Protein 1F80 (pdb70)

Foldseek 3Di:
DFFKFKFKDWLVVQLVQVPNNVVVCVQQAEPVLVVVLVVDDSSVNSQSRQQSVQQLQGVVVRVPNGDDDLHGSHQWHWDADPVRAIDIDGPNDDQWGKDKDWDDDPTIIMMMMGIGHD/DQFKFKFKAWLVVLLVVCVVPVCPQVQQAAVVLVVVLVVDDPVVNSQSSQQSNQQLQGVLVRVPHGDDDVHGSNQWHWDADPVGATAIDGPPDDFWGKDKDWDDDPTMTMMMMHTGGD/DFKFKFKAWLCVQLVQDVNNVVVCVQQAEPVLVVVLVPDDSVVNSQSSQQSVQFLQGVCVRVPHGDDDLDGSNQWDWDADPVRAIAIDGPSPPPWGKHKDWDDDPTITMMMMHIGD/DVVVLVVLLVLLVVQFPDDSVQQDQAAFCVPRGVDDVSLVVSVVSLCVSLVHDADPVNSVQQGGSNSSVVVSD/DVVLVVLQVLLCVQLVAPGVQADQVQFCVVRSPDDVSLVVSQVSLCVVLVHHADPVRSVVQGGSNSSVVVRVD/DVLLVVLQVLLCPLQVDDGVLQDLQHFCCPSSNADVSLVVSVVVCCVVLVDDQDPVNSVPCGGNNSVSVVSD

Structure (mmCIF, N/CA/C/O backbone):
data_1F80
#
_entry.id   1F80
#
_cell.length_a   78.458
_cell.length_b   122.032
_cell.length_c   136.767
_cell.angle_alpha   90.00
_cell.angle_beta   90.00
_cell.angle_gamma   90.00
#
_symmetry.space_group_name_H-M   'C 2 2 21'
#
loop_
_entity.id
_entity.type
_entity.pdbx_description
1 polymer 'HOLO-(ACYL CARRIER PROTEIN) SYNTHASE'
2 polymer 'ACYL CARRIER PROTEIN'
3 non-polymer 'SODIUM ION'
4 water water
#
loop_
_atom_site.group_PDB
_atom_site.id
_atom_site.type_symbol
_atom_site.label_atom_id
_atom_site.label_alt_id
_atom_site.label_comp_id
_atom_site.label_asym_id
_atom_site.label_entity_id
_atom_site.label_seq_id
_atom_site.pdbx_PDB_ins_code
_atom_site.Cartn_x
_atom_site.Cartn_y
_atom_site.Cartn_z
_atom_site.occupancy
_atom_site.B_iso_or_equiv
_atom_site.auth_seq_id
_atom_site.auth_comp_id
_atom_site.auth_asym_id
_atom_site.auth_atom_id
_atom_site.pdbx_PDB_model_num
ATOM 1 N N . ALA A 1 1 ? 19.283 43.001 0.280 1.00 55.23 2 ALA A N 1
ATOM 2 C CA . ALA A 1 1 ? 20.740 43.005 -0.117 1.00 54.92 2 ALA A CA 1
ATOM 3 C C . ALA A 1 1 ? 21.280 41.573 -0.097 1.00 54.08 2 ALA A C 1
ATOM 4 O O . ALA A 1 1 ? 20.708 40.710 0.579 1.00 54.16 2 ALA A O 1
ATOM 6 N N . TYR A 1 2 ? 22.349 41.326 -0.856 1.00 52.05 3 TYR A N 1
ATOM 7 C CA . TYR A 1 2 ? 22.979 40.012 -0.880 1.00 49.62 3 TYR A CA 1
ATOM 8 C C . TYR A 1 2 ? 23.847 39.879 0.388 1.00 46.61 3 TYR A C 1
ATOM 9 O O . TYR A 1 2 ? 24.689 40.749 0.683 1.00 45.72 3 TYR A O 1
ATOM 18 N N . GLY A 1 3 ? 23.627 38.789 1.126 1.00 42.76 4 GLY A N 1
ATOM 19 C CA . GLY A 1 3 ? 24.347 38.564 2.359 1.00 38.08 4 GLY A CA 1
ATOM 20 C C . GLY A 1 3 ? 24.064 37.222 2.988 1.00 34.49 4 GLY A C 1
ATOM 21 O O . GLY A 1 3 ? 23.442 36.357 2.378 1.00 33.43 4 GLY A O 1
ATOM 22 N N . ILE A 1 4 ? 24.536 37.038 4.212 1.00 31.26 5 ILE A N 1
ATOM 23 C CA . ILE A 1 4 ? 24.326 35.772 4.878 1.00 28.88 5 ILE A CA 1
ATOM 24 C C . ILE A 1 4 ? 23.894 36.152 6.278 1.00 27.91 5 ILE A C 1
ATOM 25 O O . ILE A 1 4 ? 24.125 37.260 6.703 1.00 26.99 5 ILE A O 1
ATOM 30 N N . GLY A 1 5 ? 23.258 35.223 6.968 1.00 26.93 6 GLY A N 1
ATOM 31 C CA . GLY A 1 5 ? 22.800 35.506 8.310 1.00 27.84 6 GLY A CA 1
ATOM 32 C C . GLY A 1 5 ? 22.852 34.257 9.172 1.00 27.52 6 GLY A C 1
ATOM 33 O O . GLY A 1 5 ? 22.571 33.118 8.707 1.00 27.57 6 GLY A O 1
ATOM 34 N N . LEU A 1 6 ? 23.221 34.458 10.429 1.00 27.74 7 LEU A N 1
ATOM 35 C CA . LEU A 1 6 ? 23.315 33.356 11.369 1.00 28.36 7 LEU A CA 1
ATOM 36 C C . LEU A 1 6 ? 22.681 33.737 12.671 1.00 29.26 7 LEU A C 1
ATOM 37 O O . LEU A 1 6 ? 22.939 34.806 13.169 1.00 29.92 7 LEU A O 1
ATOM 42 N N . ASP A 1 7 ? 21.831 32.893 13.233 1.00 30.59 8 ASP A N 1
ATOM 43 C CA . ASP A 1 7 ? 21.261 33.272 14.517 1.00 32.26 8 ASP A CA 1
ATOM 44 C C . ASP A 1 7 ? 20.999 32.081 15.390 1.00 32.69 8 ASP A C 1
ATOM 45 O O . ASP A 1 7 ? 20.387 31.148 14.939 1.00 33.97 8 ASP A O 1
ATOM 50 N N . ILE A 1 8 ? 21.482 32.112 16.630 1.00 33.61 9 ILE A N 1
ATOM 51 C CA . ILE A 1 8 ? 21.275 31.037 17.594 1.00 34.70 9 ILE A CA 1
ATOM 52 C C . ILE A 1 8 ? 20.429 31.679 18.692 1.00 36.65 9 ILE A C 1
ATOM 53 O O . ILE A 1 8 ? 20.727 32.778 19.161 1.00 36.88 9 ILE A O 1
ATOM 58 N N . THR A 1 9 ? 19.327 31.014 19.038 1.00 38.41 10 THR A N 1
ATOM 59 C CA . THR A 1 9 ? 18.373 31.502 20.034 1.00 39.68 10 THR A CA 1
ATOM 60 C C . THR A 1 9 ? 18.119 30.409 21.077 1.00 39.51 10 THR A C 1
ATOM 61 O O . THR A 1 9 ? 17.752 29.280 20.724 1.00 38.46 10 THR A O 1
ATOM 65 N N . GLU A 1 10 ? 18.316 30.766 22.342 1.00 39.54 11 GLU A N 1
ATOM 66 C CA . GLU A 1 10 ? 18.113 29.880 23.492 1.00 38.97 11 GLU A CA 1
ATOM 67 C C . GLU A 1 10 ? 16.627 29.563 23.681 1.00 37.37 11 GLU A C 1
ATOM 68 O O . GLU A 1 10 ? 15.817 30.476 23.774 1.00 36.23 11 GLU A O 1
ATOM 74 N N . LEU A 1 11 ? 16.288 28.275 23.688 1.00 35.33 12 LEU A N 1
ATOM 75 C CA . LEU A 1 11 ? 14.917 27.792 23.904 1.00 35.81 12 LEU A CA 1
ATOM 76 C C . LEU A 1 11 ? 14.237 28.328 25.183 1.00 35.98 12 LEU A C 1
ATOM 77 O O . LEU A 1 11 ? 13.032 28.640 25.188 1.00 35.80 12 LEU A O 1
ATOM 82 N N . LYS A 1 12 ? 14.999 28.387 26.279 1.00 36.32 13 LYS A N 1
ATOM 83 C CA . LYS A 1 12 ? 14.471 28.839 27.580 1.00 37.49 13 LYS A CA 1
ATOM 84 C C . LYS A 1 12 ? 13.906 30.232 27.502 1.00 38.15 13 LYS A C 1
ATOM 85 O O . LYS A 1 12 ? 12.888 30.515 28.098 1.00 38.36 13 LYS A O 1
ATOM 87 N N . ARG A 1 13 ? 14.561 31.110 26.757 1.00 39.10 14 ARG A N 1
ATOM 88 C CA . ARG A 1 13 ? 14.050 32.459 26.645 1.00 41.10 14 ARG A CA 1
ATOM 89 C C . ARG A 1 13 ? 12.691 32.504 25.977 1.00 42.09 14 ARG A C 1
ATOM 90 O O . ARG A 1 13 ? 11.879 33.382 26.280 1.00 41.25 14 ARG A O 1
ATOM 98 N N . ILE A 1 14 ? 12.424 31.570 25.063 1.00 43.43 15 ILE A N 1
ATOM 99 C CA . ILE A 1 14 ? 11.107 31.584 24.412 1.00 44.79 15 ILE A CA 1
ATOM 100 C C . ILE A 1 14 ? 10.141 30.879 25.331 1.00 45.46 15 ILE A C 1
ATOM 101 O O . ILE A 1 14 ? 9.000 31.231 25.381 1.00 45.14 15 ILE A O 1
ATOM 106 N N . ALA A 1 15 ? 10.600 29.844 26.024 1.00 47.66 16 ALA A N 1
ATOM 107 C CA . ALA A 1 15 ? 9.697 29.088 26.878 1.00 50.75 16 ALA A CA 1
ATOM 108 C C . ALA A 1 15 ? 9.244 29.928 28.037 1.00 52.90 16 ALA A C 1
ATOM 109 O O . ALA A 1 15 ? 8.105 29.832 28.470 1.00 53.88 16 ALA A O 1
ATOM 111 N N . SER A 1 16 ? 10.136 30.769 28.533 1.00 55.14 17 SER A N 1
ATOM 112 C CA . SER A 1 16 ? 9.816 31.636 29.653 1.00 57.15 17 SER A CA 1
ATOM 113 C C . SER A 1 16 ? 8.779 32.700 29.334 1.00 58.74 17 SER A C 1
ATOM 114 O O . SER A 1 16 ? 8.835 33.798 29.892 1.00 59.70 17 SER A O 1
ATOM 117 N N . MET A 1 17 ? 7.839 32.402 28.446 1.00 59.71 18 MET A N 1
ATOM 118 C CA . MET A 1 17 ? 6.808 33.377 28.105 1.00 60.92 18 MET A CA 1
ATOM 119 C C . MET A 1 17 ? 5.518 33.133 28.895 1.00 60.75 18 MET A C 1
ATOM 120 O O . MET A 1 17 ? 4.879 34.046 29.403 1.00 60.53 18 MET A O 1
ATOM 125 N N . ALA A 1 18 ? 5.118 31.849 28.949 1.00 61.24 19 ALA A N 1
ATOM 126 C CA . ALA A 1 18 ? 3.940 31.489 29.732 1.00 61.92 19 ALA A CA 1
ATOM 127 C C . ALA A 1 18 ? 2.689 32.245 29.277 1.00 61.67 19 ALA A C 1
ATOM 128 O O . ALA A 1 18 ? 1.841 31.731 28.559 1.00 62.25 19 ALA A O 1
ATOM 130 N N . GLY A 1 19 ? 2.569 33.496 29.760 1.00 60.96 20 GLY A N 1
ATOM 131 C CA . GLY A 1 19 ? 1.384 34.279 29.429 1.00 60.35 20 GLY A CA 1
ATOM 132 C C . GLY A 1 19 ? 1.689 35.376 28.407 1.00 59.39 20 GLY A C 1
ATOM 133 O O . GLY A 1 19 ? 0.886 36.259 28.139 1.00 59.51 20 GLY A O 1
ATOM 134 N N . ARG A 1 20 ? 2.915 35.320 27.855 1.00 58.36 21 ARG A N 1
ATOM 135 C CA . ARG A 1 20 ? 3.296 36.313 26.858 1.00 57.13 21 ARG A CA 1
ATOM 136 C C . ARG A 1 20 ? 3.555 35.671 25.494 1.00 56.46 21 ARG A C 1
ATOM 137 O O . ARG A 1 20 ? 3.607 36.324 24.460 1.00 55.81 21 ARG A O 1
ATOM 139 N N . GLN A 1 21 ? 3.762 34.341 25.523 1.00 55.58 22 GLN A N 1
ATOM 140 C CA . GLN A 1 21 ? 4.016 33.625 24.278 1.00 54.23 22 GLN A CA 1
ATOM 141 C C . GLN A 1 21 ? 2.853 33.774 23.298 1.00 53.34 22 GLN A C 1
ATOM 142 O O . GLN A 1 21 ? 3.024 33.766 22.086 1.00 52.19 22 GLN A O 1
ATOM 148 N N . LYS A 1 22 ? 1.573 33.933 23.609 1.00 52.66 23 LYS A N 1
ATOM 149 C CA . LYS A 1 22 ? 0.564 34.086 22.579 1.00 51.72 23 LYS A CA 1
ATOM 150 C C . LYS A 1 22 ? 0.797 35.382 21.831 1.00 50.99 23 LYS A C 1
ATOM 151 O O . LYS A 1 22 ? 0.787 35.395 20.595 1.00 50.36 23 LYS A O 1
ATOM 157 N N . ARG A 1 23 ? 0.988 36.469 22.574 1.00 49.22 24 ARG A N 1
ATOM 158 C CA . ARG A 1 23 ? 1.196 37.741 21.923 1.00 48.70 24 ARG A CA 1
ATOM 159 C C . ARG A 1 23 ? 2.464 37.725 21.112 1.00 46.62 24 ARG A C 1
ATOM 160 O O . ARG A 1 23 ? 2.518 38.297 20.027 1.00 46.24 24 ARG A O 1
ATOM 168 N N . PHE A 1 24 ? 3.482 37.066 21.647 1.00 43.78 25 PHE A N 1
ATOM 169 C CA . PHE A 1 24 ? 4.749 36.969 20.975 1.00 41.49 25 PHE A CA 1
ATOM 170 C C . PHE A 1 24 ? 4.594 36.130 19.692 1.00 40.88 25 PHE A C 1
ATOM 171 O O . PHE A 1 24 ? 5.202 36.442 18.645 1.00 40.03 25 PHE A O 1
ATOM 179 N N . ALA A 1 25 ? 3.806 35.059 19.776 1.00 38.96 26 ALA A N 1
ATOM 180 C CA . ALA A 1 25 ? 3.613 34.213 18.607 1.00 38.34 26 ALA A CA 1
ATOM 181 C C . ALA A 1 25 ? 2.941 35.023 17.483 1.00 37.99 26 ALA A C 1
ATOM 182 O O . ALA A 1 25 ? 3.352 34.952 16.321 1.00 37.54 26 ALA A O 1
ATOM 184 N N . GLU A 1 26 ? 1.918 35.784 17.846 1.00 37.18 27 GLU A N 1
ATOM 185 C CA . GLU A 1 26 ? 1.188 36.583 16.896 1.00 38.17 27 GLU A CA 1
ATOM 186 C C . GLU A 1 26 ? 2.050 37.662 16.273 1.00 37.18 27 GLU A C 1
ATOM 187 O O . GLU A 1 26 ? 1.827 38.044 15.152 1.00 37.37 27 GLU A O 1
ATOM 193 N N . ARG A 1 27 ? 3.030 38.167 16.991 1.00 36.69 28 ARG A N 1
ATOM 194 C CA . ARG A 1 27 ? 3.873 39.218 16.432 1.00 36.49 28 ARG A CA 1
ATOM 195 C C . ARG A 1 27 ? 4.874 38.636 15.427 1.00 35.58 28 ARG A C 1
ATOM 196 O O . ARG A 1 27 ? 5.181 39.244 14.436 1.00 33.95 28 ARG A O 1
ATOM 204 N N . ILE A 1 28 ? 5.310 37.422 15.721 1.00 35.13 29 ILE A N 1
ATOM 205 C CA . ILE A 1 28 ? 6.340 36.676 15.006 1.00 35.19 29 ILE A CA 1
ATOM 206 C C . ILE A 1 28 ? 5.932 35.863 13.806 1.00 34.76 29 ILE A C 1
ATOM 207 O O . ILE A 1 28 ? 6.646 35.856 12.831 1.00 34.68 29 ILE A O 1
ATOM 212 N N . LEU A 1 29 ? 4.777 35.205 13.878 1.00 34.45 30 LEU A N 1
ATOM 213 C CA . LEU A 1 29 ? 4.302 34.327 12.822 1.00 33.35 30 LEU A CA 1
ATOM 214 C C . LEU A 1 29 ? 3.311 34.891 11.871 1.00 33.41 30 LEU A C 1
ATOM 215 O O . LEU A 1 29 ? 2.563 35.799 12.218 1.00 34.18 30 LEU A O 1
ATOM 220 N N . THR A 1 30 ? 3.312 34.338 10.662 1.00 32.60 31 THR A N 1
ATOM 221 C CA . THR A 1 30 ? 2.342 34.723 9.649 1.00 32.48 31 THR A CA 1
ATOM 222 C C . THR A 1 30 ? 1.068 33.892 9.978 1.00 33.48 31 THR A C 1
ATOM 223 O O . THR A 1 30 ? 1.079 33.056 10.907 1.00 32.84 31 THR A O 1
ATOM 227 N N . ARG A 1 31 ? 0.003 34.087 9.194 1.00 33.92 32 ARG A N 1
ATOM 228 C CA . ARG A 1 31 ? -1.256 33.372 9.414 1.00 33.25 32 ARG A CA 1
ATOM 229 C C . ARG A 1 31 ? -1.059 31.851 9.370 1.00 32.82 32 ARG A C 1
ATOM 230 O O . ARG A 1 31 ? -1.467 31.142 10.299 1.00 31.57 32 ARG A O 1
ATOM 232 N N . SER A 1 32 ? -0.455 31.336 8.303 1.00 32.05 33 SER A N 1
ATOM 233 C CA . SER A 1 32 ? -0.289 29.883 8.244 1.00 31.66 33 SER A CA 1
ATOM 234 C C . SER A 1 32 ? 0.684 29.321 9.279 1.00 32.12 33 SER A C 1
ATOM 235 O O . SER A 1 32 ? 0.539 28.164 9.667 1.00 32.01 33 SER A O 1
ATOM 238 N N . GLU A 1 33 ? 1.660 30.120 9.725 1.00 31.17 34 GLU A N 1
ATOM 239 C CA . GLU A 1 33 ? 2.614 29.628 10.722 1.00 32.54 34 GLU A CA 1
ATOM 240 C C . GLU A 1 33 ? 1.927 29.514 12.081 1.00 32.98 34 GLU A C 1
ATOM 241 O O . GLU A 1 33 ? 2.167 28.580 12.821 1.00 33.34 34 GLU A O 1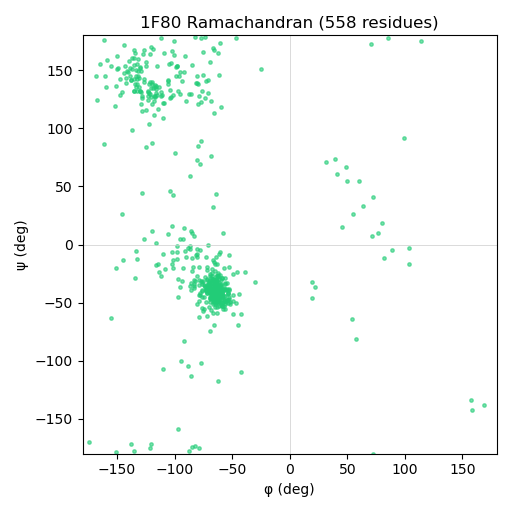
ATOM 247 N N . LEU A 1 34 ? 1.062 30.467 12.366 1.00 32.91 35 LEU A N 1
ATOM 248 C CA . LEU A 1 34 ? 0.315 30.495 13.596 1.00 34.31 35 LEU A CA 1
ATOM 249 C C . LEU A 1 34 ? -0.641 29.281 13.733 1.00 34.61 35 LEU A C 1
ATOM 250 O O . LEU A 1 34 ? -0.811 28.740 14.834 1.00 33.98 35 LEU A O 1
ATOM 255 N N . ASP A 1 35 ? -1.273 28.890 12.621 1.00 34.15 36 ASP A N 1
ATOM 256 C CA . ASP A 1 35 ? -2.181 27.735 12.578 1.00 33.86 36 ASP A CA 1
ATOM 257 C C . ASP A 1 35 ? -1.401 26.479 12.949 1.00 34.28 36 ASP A C 1
ATOM 258 O O . ASP A 1 35 ? -1.916 25.605 13.623 1.00 34.51 36 ASP A O 1
ATOM 263 N N . GLN A 1 36 ? -0.164 26.373 12.494 1.00 34.98 37 GLN A N 1
ATOM 264 C CA . GLN A 1 36 ? 0.629 25.180 12.806 1.00 35.95 37 GLN A CA 1
ATOM 265 C C . GLN A 1 36 ? 0.982 25.155 14.265 1.00 34.98 37 GLN A C 1
ATOM 266 O O . GLN A 1 36 ? 0.986 24.095 14.893 1.00 35.07 37 GLN A O 1
ATOM 272 N N . TYR A 1 37 ? 1.261 26.341 14.786 1.00 34.65 38 TYR A N 1
ATOM 273 C CA . TYR A 1 37 ? 1.664 26.513 16.170 1.00 34.82 38 TYR A CA 1
ATOM 274 C C . TYR A 1 37 ? 0.555 26.140 17.122 1.00 36.19 38 TYR A C 1
ATOM 275 O O . TYR A 1 37 ? 0.790 25.413 18.092 1.00 35.87 38 TYR A O 1
ATOM 284 N N . TYR A 1 38 ? -0.667 26.582 16.835 1.00 38.37 39 TYR A N 1
ATOM 285 C CA . TYR A 1 38 ? -1.791 26.258 17.719 1.00 39.60 39 TYR A CA 1
ATOM 286 C C . TYR A 1 38 ? -2.095 24.778 17.763 1.00 40.67 39 TYR A C 1
ATOM 287 O O . TYR A 1 38 ? -2.648 24.284 18.754 1.00 42.66 39 TYR A O 1
ATOM 296 N N . GLU A 1 39 ? -1.692 24.064 16.723 1.00 41.15 40 GLU A N 1
ATOM 297 C CA . GLU A 1 39 ? -1.878 22.613 16.638 1.00 41.59 40 GLU A CA 1
ATOM 298 C C . GLU A 1 39 ? -0.816 21.836 17.433 1.00 42.62 40 GLU A C 1
ATOM 299 O O . GLU A 1 39 ? -0.940 20.610 17.617 1.00 43.05 40 GLU A O 1
ATOM 301 N N . LEU A 1 40 ? 0.234 22.517 17.897 1.00 42.21 41 LEU A N 1
ATOM 302 C CA . LEU A 1 40 ? 1.297 21.819 18.607 1.00 41.68 41 LEU A CA 1
ATOM 303 C C . LEU A 1 40 ? 1.126 21.722 20.122 1.00 41.88 41 LEU A C 1
ATOM 304 O O . LEU A 1 40 ? 0.365 22.471 20.716 1.00 41.06 41 LEU A O 1
ATOM 309 N N . SER A 1 41 ? 1.868 20.785 20.724 1.00 42.52 42 SER A N 1
ATOM 310 C CA . SER A 1 41 ? 1.884 20.588 22.177 1.00 42.57 42 SER A CA 1
ATOM 311 C C . SER A 1 41 ? 2.713 21.719 22.758 1.00 43.30 42 SER A C 1
ATOM 312 O O . SER A 1 41 ? 3.447 22.367 22.027 1.00 42.70 42 SER A O 1
ATOM 315 N N . GLU A 1 42 ? 2.651 21.940 24.067 1.00 44.19 43 GLU A N 1
ATOM 316 C CA . GLU A 1 42 ? 3.417 23.047 24.619 1.00 45.55 43 GLU A CA 1
ATOM 317 C C . GLU A 1 42 ? 4.933 23.029 24.421 1.00 44.38 43 GLU A C 1
ATOM 318 O O . GLU A 1 42 ? 5.509 24.092 24.170 1.00 44.67 43 GLU A O 1
ATOM 324 N N . ALA A 1 43 ? 5.586 21.872 24.533 1.00 42.89 44 ALA A N 1
ATOM 325 C CA . ALA A 1 43 ? 7.040 21.827 24.329 1.00 42.37 44 ALA A CA 1
ATOM 326 C C . ALA A 1 43 ? 7.291 22.091 22.836 1.00 41.22 44 ALA A C 1
ATOM 327 O O . ALA A 1 43 ? 8.219 22.794 22.467 1.00 41.36 44 ALA A O 1
ATOM 329 N N . ARG A 1 44 ? 6.440 21.523 21.989 1.00 39.51 45 ARG A N 1
ATOM 330 C CA . ARG A 1 44 ? 6.569 21.729 20.577 1.00 38.20 45 ARG A CA 1
ATOM 331 C C . ARG A 1 44 ? 6.307 23.183 20.182 1.00 36.39 45 ARG A C 1
ATOM 332 O O . ARG A 1 44 ? 6.907 23.651 19.231 1.00 36.24 45 ARG A O 1
ATOM 340 N N . LYS A 1 45 ? 5.458 23.903 20.906 1.00 33.99 46 LYS A N 1
ATOM 341 C CA . LYS A 1 45 ? 5.250 25.315 20.591 1.00 33.48 46 LYS A CA 1
ATOM 342 C C . LYS A 1 45 ? 6.539 26.148 20.789 1.00 33.25 46 LYS A C 1
ATOM 343 O O . LYS A 1 45 ? 6.856 27.009 19.974 1.00 31.63 46 LYS A O 1
ATOM 349 N N . ASN A 1 46 ? 7.267 25.901 21.880 1.00 32.65 47 ASN A N 1
ATOM 350 C CA . ASN A 1 46 ? 8.474 26.659 22.106 1.00 33.39 47 ASN A CA 1
ATOM 351 C C . ASN A 1 46 ? 9.544 26.400 21.073 1.00 32.13 47 ASN A C 1
ATOM 352 O O . ASN A 1 46 ? 10.268 27.320 20.702 1.00 29.47 47 ASN A O 1
ATOM 357 N N . GLU A 1 47 ? 9.650 25.149 20.635 1.00 31.82 48 GLU A N 1
ATOM 358 C CA . GLU A 1 47 ? 10.650 24.797 19.651 1.00 32.88 48 GLU A CA 1
ATOM 359 C C . GLU A 1 47 ? 10.351 25.460 18.311 1.00 31.11 48 GLU A C 1
ATOM 360 O O . GLU A 1 47 ? 11.249 26.013 17.666 1.00 32.20 48 GLU A O 1
ATOM 366 N N . PHE A 1 48 ? 9.091 25.346 17.912 1.00 28.54 49 PHE A N 1
ATOM 367 C CA . PHE A 1 48 ? 8.585 25.885 16.679 1.00 27.25 49 PHE A CA 1
ATOM 368 C C . PHE A 1 48 ? 8.817 27.394 16.702 1.00 26.51 49 PHE A C 1
ATOM 369 O O . PHE A 1 48 ? 9.301 27.957 15.737 1.00 25.69 49 PHE A O 1
ATOM 377 N N . LEU A 1 49 ? 8.510 28.023 17.830 1.00 25.50 50 LEU A N 1
ATOM 378 C CA . LEU A 1 49 ? 8.665 29.454 17.945 1.00 26.51 50 LEU A CA 1
ATOM 379 C C . LEU A 1 49 ? 10.126 29.901 17.914 1.00 26.85 50 LEU A C 1
ATOM 380 O O . LEU A 1 49 ? 10.476 30.893 17.286 1.00 27.40 50 LEU A O 1
ATOM 385 N N . ALA A 1 50 ? 10.991 29.166 18.571 1.00 26.28 51 ALA A N 1
ATOM 386 C CA . ALA A 1 50 ? 12.374 29.572 18.589 1.00 26.31 51 ALA A CA 1
ATOM 387 C C . ALA A 1 50 ? 12.999 29.357 17.185 1.00 26.64 51 ALA A C 1
ATOM 388 O O . ALA A 1 50 ? 13.859 30.102 16.787 1.00 27.50 51 ALA A O 1
ATOM 390 N N . GLY A 1 51 ? 12.565 28.324 16.466 1.00 25.95 52 GLY A N 1
ATOM 391 C CA . GLY A 1 51 ? 13.121 28.051 15.148 1.00 27.32 52 GLY A CA 1
ATOM 392 C C . GLY A 1 51 ? 12.714 29.131 14.151 1.00 26.55 52 GLY A C 1
ATOM 393 O O . GLY A 1 51 ? 13.506 29.566 13.317 1.00 27.09 52 GLY A O 1
ATOM 394 N N . ARG A 1 52 ? 11.468 29.570 14.255 1.00 26.66 53 ARG A N 1
ATOM 395 C CA . ARG A 1 52 ? 10.970 30.608 13.373 1.00 27.30 53 ARG A CA 1
ATOM 396 C C . ARG A 1 52 ? 11.645 31.971 13.709 1.00 27.12 53 ARG A C 1
ATOM 397 O O . ARG A 1 52 ? 11.987 32.709 12.790 1.00 27.32 53 ARG A O 1
ATOM 405 N N . PHE A 1 53 ? 11.820 32.292 14.999 1.00 25.18 54 PHE A N 1
ATOM 406 C CA . PHE A 1 53 ? 12.445 33.545 15.384 1.00 25.64 54 PHE A CA 1
ATOM 407 C C . PHE A 1 53 ? 13.903 33.515 14.870 1.00 25.99 54 PHE A C 1
ATOM 408 O O . PHE A 1 53 ? 14.389 34.501 14.317 1.00 25.92 54 PHE A O 1
ATOM 416 N N . ALA A 1 54 ? 14.588 32.381 15.042 1.00 25.74 55 ALA A N 1
ATOM 417 C CA . ALA A 1 54 ? 15.959 32.258 14.553 1.00 25.48 55 ALA A CA 1
ATOM 418 C C . ALA A 1 54 ? 15.991 32.395 13.009 1.00 25.27 55 ALA A C 1
ATOM 419 O O . ALA A 1 54 ? 16.742 33.204 12.473 1.00 26.90 55 ALA A O 1
ATOM 421 N N . ALA A 1 55 ? 15.199 31.605 12.307 1.00 24.17 56 ALA A N 1
ATOM 422 C CA . ALA A 1 55 ? 15.149 31.711 10.845 1.00 24.26 56 ALA A CA 1
ATOM 423 C C . ALA A 1 55 ? 14.858 33.134 10.381 1.00 25.21 56 ALA A C 1
ATOM 424 O O . ALA A 1 55 ? 15.501 33.608 9.448 1.00 25.89 56 ALA A O 1
ATOM 426 N N . LYS A 1 56 ? 13.933 33.834 11.041 1.00 25.60 57 LYS A N 1
ATOM 427 C CA . LYS A 1 56 ? 13.594 35.196 10.634 1.00 26.33 57 LYS A CA 1
ATOM 428 C C . LYS A 1 56 ? 14.635 36.228 11.017 1.00 27.54 57 LYS A C 1
ATOM 429 O O . LYS A 1 56 ? 14.739 37.244 10.339 1.00 28.14 57 LYS A O 1
ATOM 435 N N . GLU A 1 57 ? 15.350 36.015 12.135 1.00 27.87 58 GLU A N 1
ATOM 436 C CA . GLU A 1 57 ? 16.389 36.950 12.565 1.00 27.65 58 GLU A CA 1
ATOM 437 C C . GLU A 1 57 ? 17.555 36.798 11.596 1.00 27.37 58 GLU A C 1
ATOM 438 O O . GLU A 1 57 ? 18.165 37.772 11.180 1.00 27.17 58 GLU A O 1
ATOM 444 N N . ALA A 1 58 ? 17.849 35.556 11.244 1.00 26.67 59 ALA A N 1
ATOM 445 C CA . ALA A 1 58 ? 18.907 35.261 10.304 1.00 25.59 59 ALA A CA 1
ATOM 446 C C . ALA A 1 58 ? 18.581 35.883 8.937 1.00 25.17 59 ALA A C 1
ATOM 447 O O . ALA A 1 58 ? 19.433 36.510 8.294 1.00 22.56 59 ALA A O 1
ATOM 449 N N . PHE A 1 59 ? 17.340 35.707 8.509 1.00 25.33 60 PHE A N 1
ATOM 450 C CA . PHE A 1 59 ? 16.949 36.221 7.226 1.00 25.61 60 PHE A CA 1
ATOM 451 C C . PHE A 1 59 ? 17.112 37.739 7.214 1.00 27.00 60 PHE A C 1
ATOM 452 O O . PHE A 1 59 ? 17.708 38.310 6.253 1.00 27.41 60 PHE A O 1
ATOM 460 N N . SER A 1 60 ? 16.617 38.401 8.258 1.00 27.03 61 SER A N 1
ATOM 461 C CA . SER A 1 60 ? 16.716 39.844 8.274 1.00 29.35 61 SER A CA 1
ATOM 462 C C . SER A 1 60 ? 18.191 40.268 8.255 1.00 30.52 61 SER A C 1
ATOM 463 O O . SER A 1 60 ? 18.505 41.323 7.754 1.00 30.21 61 SER A O 1
ATOM 466 N N . LYS A 1 61 ? 19.077 39.445 8.814 1.00 31.72 62 LYS A N 1
ATOM 467 C CA . LYS A 1 61 ? 20.507 39.764 8.833 1.00 33.53 62 LYS A CA 1
ATOM 468 C C . LYS A 1 61 ? 21.083 39.741 7.397 1.00 33.52 62 LYS A C 1
ATOM 469 O O . LYS A 1 61 ? 21.807 40.651 6.995 1.00 34.15 62 LYS A O 1
ATOM 475 N N . ALA A 1 62 ? 20.746 38.694 6.656 1.00 32.34 63 ALA A N 1
ATOM 476 C CA . ALA A 1 62 ? 21.190 38.528 5.313 1.00 32.58 63 ALA A CA 1
ATOM 477 C C . ALA A 1 62 ? 20.549 39.623 4.478 1.00 33.50 63 ALA A C 1
ATOM 478 O O . ALA A 1 62 ? 21.199 40.150 3.612 1.00 34.43 63 ALA A O 1
ATOM 480 N N . PHE A 1 63 ? 19.282 39.955 4.743 1.00 34.57 64 PHE A N 1
ATOM 481 C CA . PHE A 1 63 ? 18.576 40.991 3.993 1.00 35.12 64 PHE A CA 1
ATOM 482 C C . PHE A 1 63 ? 19.265 42.334 4.258 1.00 36.33 64 PHE A C 1
ATOM 483 O O . PHE A 1 63 ? 19.047 43.311 3.543 1.00 36.47 64 PHE A O 1
ATOM 491 N N . GLY A 1 64 ? 20.073 42.367 5.309 1.00 37.98 65 GLY A N 1
ATOM 492 C CA . GLY A 1 64 ? 20.840 43.551 5.671 1.00 40.89 65 GLY A CA 1
ATOM 493 C C . GLY A 1 64 ? 20.138 44.768 6.240 1.00 42.53 65 GLY A C 1
ATOM 494 O O . GLY A 1 64 ? 20.769 45.807 6.442 1.00 42.09 65 GLY A O 1
ATOM 495 N N . THR A 1 65 ? 18.846 44.649 6.528 1.00 43.92 66 THR A N 1
ATOM 496 C CA . THR A 1 65 ? 18.077 45.787 7.056 1.00 44.70 66 THR A CA 1
ATOM 497 C C . THR A 1 6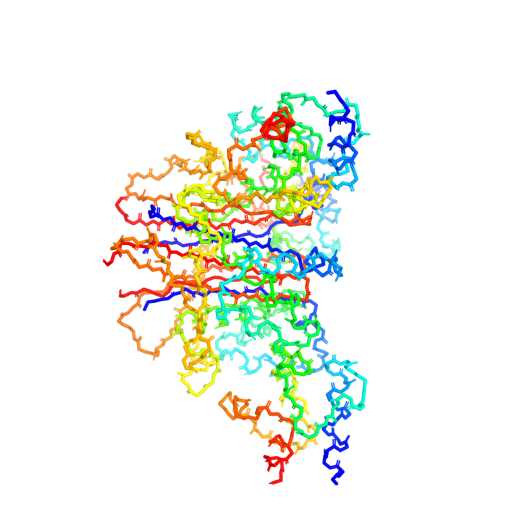5 ? 17.572 45.577 8.497 1.00 45.66 66 THR A C 1
ATOM 498 O O . THR A 1 65 ? 17.180 46.542 9.165 1.00 45.14 66 THR A O 1
ATOM 502 N N . GLY A 1 66 ? 17.562 44.325 8.965 1.00 45.83 67 GLY A N 1
ATOM 503 C CA . GLY A 1 66 ? 17.042 44.070 10.301 1.00 45.23 67 GLY A CA 1
ATOM 504 C C . GLY A 1 66 ? 15.519 44.233 10.260 1.00 45.27 67 GLY A C 1
ATOM 505 O O . GLY A 1 66 ? 14.957 44.550 9.218 1.00 45.17 67 GLY A O 1
ATOM 506 N N . ILE A 1 67 ? 14.841 44.046 11.387 1.00 44.80 68 ILE A N 1
ATOM 507 C CA . ILE A 1 67 ? 13.401 44.154 11.403 1.00 44.06 68 ILE A CA 1
ATOM 508 C C . ILE A 1 67 ? 12.956 45.586 11.643 1.00 44.57 68 ILE A C 1
ATOM 509 O O . ILE A 1 67 ? 13.398 46.239 12.585 1.00 45.13 68 ILE A O 1
ATOM 514 N N . GLY A 1 68 ? 12.057 46.071 10.801 1.00 44.19 69 GLY A N 1
ATOM 515 C CA . GLY A 1 68 ? 11.613 47.440 10.942 1.00 44.36 69 GLY A CA 1
ATOM 516 C C . GLY A 1 68 ? 10.803 47.870 9.739 1.00 45.50 69 GLY A C 1
ATOM 517 O O . GLY A 1 68 ? 9.972 47.126 9.212 1.00 44.97 69 GLY A O 1
ATOM 518 N N . ARG A 1 69 ? 11.052 49.094 9.299 1.00 46.58 70 ARG A N 1
ATOM 519 C CA . ARG A 1 69 ? 10.353 49.671 8.164 1.00 47.31 70 ARG A CA 1
ATOM 520 C C . ARG A 1 69 ? 10.467 48.851 6.847 1.00 46.17 70 ARG A C 1
ATOM 521 O O . ARG A 1 69 ? 9.466 48.577 6.163 1.00 45.74 70 ARG A O 1
ATOM 529 N N . GLN A 1 70 ? 11.682 48.448 6.496 1.00 44.50 71 GLN A N 1
ATOM 530 C CA . GLN A 1 70 ? 11.887 47.701 5.253 1.00 42.98 71 GLN A CA 1
ATOM 531 C C . GLN A 1 70 ? 11.508 46.232 5.397 1.00 41.55 71 GLN A C 1
ATOM 532 O O . GLN A 1 70 ? 11.235 45.558 4.418 1.00 41.98 71 GLN A O 1
ATOM 538 N N . LEU A 1 71 ? 11.440 45.737 6.627 1.00 39.44 72 LEU A N 1
ATOM 539 C CA . LEU A 1 71 ? 11.118 44.325 6.815 1.00 37.78 72 LEU A CA 1
ATOM 540 C C . LEU A 1 71 ? 10.416 43.995 8.135 1.00 36.91 72 LEU A C 1
ATOM 541 O O . LEU A 1 71 ? 10.950 44.220 9.206 1.00 36.84 72 LEU A O 1
ATOM 546 N N . SER A 1 72 ? 9.211 43.458 8.046 1.00 36.77 73 SER A N 1
ATOM 547 C CA . SER A 1 72 ? 8.472 43.082 9.245 1.00 35.88 73 SER A CA 1
ATOM 548 C C . SER A 1 72 ? 8.518 41.577 9.369 1.00 34.21 73 SER A C 1
ATOM 549 O O . SER A 1 72 ? 8.730 40.913 8.370 1.00 33.53 73 SER A O 1
ATOM 552 N N . PHE A 1 73 ? 8.367 41.054 10.595 1.00 33.10 74 PHE A N 1
ATOM 553 C CA . PHE A 1 73 ? 8.323 39.605 10.843 1.00 31.47 74 PHE A CA 1
ATOM 554 C C . PHE A 1 73 ? 7.222 38.971 9.954 1.00 31.58 74 PHE A C 1
ATOM 555 O O . PHE A 1 73 ? 7.310 37.821 9.525 1.00 31.43 74 PHE A O 1
ATOM 563 N N . GLN A 1 74 ? 6.157 39.729 9.727 1.00 31.95 75 GLN A N 1
ATOM 564 C CA . GLN A 1 74 ? 5.017 39.273 8.949 1.00 32.03 75 GLN A CA 1
ATOM 565 C C . GLN A 1 74 ? 5.273 39.176 7.454 1.00 32.02 75 GLN A C 1
ATOM 566 O O . GLN A 1 74 ? 4.425 38.650 6.741 1.00 32.09 75 GLN A O 1
ATOM 572 N N . ASP A 1 75 ? 6.408 39.707 6.972 1.00 31.53 76 ASP A N 1
ATOM 573 C CA . ASP A 1 75 ? 6.740 39.660 5.549 1.00 31.70 76 ASP A CA 1
ATOM 574 C C . ASP A 1 75 ? 7.537 38.408 5.233 1.00 32.32 76 ASP A C 1
ATOM 575 O O . ASP A 1 75 ? 7.825 38.119 4.054 1.00 31.48 76 ASP A O 1
ATOM 580 N N . ILE A 1 76 ? 7.898 37.652 6.268 1.00 32.05 77 ILE A N 1
ATOM 581 C CA . ILE A 1 76 ? 8.729 36.444 6.047 1.00 31.83 77 ILE A CA 1
ATOM 582 C C . ILE A 1 76 ? 8.012 35.185 6.462 1.00 31.50 77 ILE A C 1
ATOM 583 O O . ILE A 1 76 ? 7.541 35.095 7.590 1.00 32.77 77 ILE A O 1
ATOM 588 N N . GLU A 1 77 ? 7.936 34.209 5.585 1.00 29.84 78 GLU A N 1
ATOM 589 C CA . GLU A 1 77 ? 7.307 32.965 5.976 1.00 28.73 78 GLU A CA 1
ATOM 590 C C . GLU A 1 77 ? 8.175 31.749 5.663 1.00 27.98 78 GLU A C 1
ATOM 591 O O . GLU A 1 77 ? 8.737 31.597 4.550 1.00 28.34 78 GLU A O 1
ATOM 597 N N . ILE A 1 78 ? 8.324 30.882 6.655 1.00 26.72 79 ILE A N 1
ATOM 598 C CA . ILE A 1 78 ? 9.092 29.662 6.451 1.00 25.63 79 ILE A CA 1
ATOM 599 C C . ILE A 1 78 ? 8.048 28.608 6.145 1.00 26.25 79 ILE A C 1
ATOM 600 O O . ILE A 1 78 ? 7.034 28.503 6.824 1.00 26.82 79 ILE A O 1
ATOM 605 N N . ARG A 1 79 ? 8.275 27.849 5.100 1.00 27.54 80 ARG A N 1
ATOM 606 C CA . ARG A 1 79 ? 7.375 26.760 4.740 1.00 28.30 80 ARG A CA 1
ATOM 607 C C . ARG A 1 79 ? 8.276 25.507 4.593 1.00 29.07 80 ARG A C 1
ATOM 608 O O . ARG A 1 79 ? 9.525 25.621 4.477 1.00 27.86 80 ARG A O 1
ATOM 616 N N . LYS A 1 80 ? 7.650 24.330 4.594 1.00 30.26 81 LYS A N 1
ATOM 617 C CA . LYS A 1 80 ? 8.356 23.064 4.406 1.00 31.97 81 LYS A CA 1
ATOM 618 C C . LYS A 1 80 ? 7.872 22.305 3.145 1.00 33.21 81 LYS A C 1
ATOM 619 O O . LYS A 1 80 ? 6.666 22.196 2.899 1.00 32.24 81 LYS A O 1
ATOM 625 N N . ASP A 1 81 ? 8.785 21.778 2.342 1.00 33.82 82 ASP A N 1
ATOM 626 C CA . ASP A 1 81 ? 8.318 21.045 1.192 1.00 36.77 82 ASP A CA 1
ATOM 627 C C . ASP A 1 81 ? 7.938 19.617 1.534 1.00 37.35 82 ASP A C 1
ATOM 628 O O . ASP A 1 81 ? 7.878 19.237 2.698 1.00 37.95 82 ASP A O 1
ATOM 633 N N . GLN A 1 82 ? 7.638 18.837 0.510 1.00 38.33 83 GLN A N 1
ATOM 634 C CA . GLN A 1 82 ? 7.233 17.449 0.715 1.00 40.12 83 GLN A CA 1
ATOM 635 C C . GLN A 1 82 ? 8.242 16.658 1.584 1.00 40.34 83 GLN A C 1
ATOM 636 O O . GLN A 1 82 ? 7.850 15.831 2.405 1.00 40.63 83 GLN A O 1
ATOM 638 N N . ASN A 1 83 ? 9.531 16.912 1.382 1.00 40.07 84 ASN A N 1
ATOM 639 C CA . ASN A 1 83 ? 10.591 16.255 2.148 1.00 40.36 84 ASN A CA 1
ATOM 640 C C . ASN A 1 83 ? 10.881 16.913 3.507 1.00 39.79 84 ASN A C 1
ATOM 641 O O . ASN A 1 83 ? 11.840 16.534 4.167 1.00 40.95 84 ASN A O 1
ATOM 646 N N . GLY A 1 84 ? 10.082 17.888 3.928 1.00 38.95 85 GLY A N 1
ATOM 647 C CA . GLY A 1 84 ? 10.349 18.556 5.199 1.00 37.68 85 GLY A CA 1
ATOM 648 C C . GLY A 1 84 ? 11.504 19.575 5.158 1.00 37.32 85 GLY A C 1
ATOM 649 O O . GLY A 1 84 ? 11.944 20.055 6.200 1.00 38.86 85 GLY A O 1
ATOM 650 N N . LYS A 1 85 ? 12.008 19.897 3.964 1.00 35.83 86 LYS A N 1
ATOM 651 C CA . LYS A 1 85 ? 12.991 20.951 3.737 1.00 32.94 86 LYS A CA 1
ATOM 652 C C . LYS A 1 85 ? 12.351 22.337 3.772 1.00 31.01 86 LYS A C 1
ATOM 653 O O . LYS A 1 85 ? 11.405 22.642 3.058 1.00 30.16 86 LYS A O 1
ATOM 659 N N . PRO A 1 86 ? 12.880 23.176 4.675 1.00 29.19 87 PRO A N 1
ATOM 660 C CA . PRO A 1 86 ? 12.343 24.508 4.887 1.00 28.10 87 PRO A CA 1
ATOM 661 C C . PRO A 1 86 ? 12.827 25.493 3.824 1.00 27.52 87 PRO A C 1
ATOM 662 O O . PRO A 1 86 ? 13.973 25.487 3.395 1.00 27.66 87 PRO A O 1
ATOM 666 N N . TYR A 1 87 ? 11.880 26.330 3.362 1.00 25.81 88 TYR A N 1
ATOM 667 C CA . TYR A 1 87 ? 12.254 27.437 2.493 1.00 25.78 88 TYR A CA 1
ATOM 668 C C . TYR A 1 87 ? 11.510 28.713 2.891 1.00 24.79 88 TYR A C 1
ATOM 669 O O . TYR A 1 87 ? 10.540 28.685 3.637 1.00 24.41 88 TYR A O 1
ATOM 678 N N . ILE A 1 88 ? 12.013 29.861 2.482 1.00 25.45 89 ILE A N 1
ATOM 679 C CA . ILE A 1 88 ? 11.446 31.129 2.868 1.00 24.98 89 ILE A CA 1
ATOM 680 C C . ILE A 1 88 ? 10.811 31.834 1.713 1.00 25.84 89 ILE A C 1
ATOM 681 O O . ILE A 1 88 ? 11.389 31.935 0.652 1.00 25.69 89 ILE A O 1
ATOM 686 N N . ILE A 1 89 ? 9.587 32.305 1.919 1.00 27.44 90 ILE A N 1
ATOM 687 C CA . ILE A 1 89 ? 8.925 33.121 0.918 1.00 28.07 90 ILE A CA 1
ATOM 688 C C . ILE A 1 89 ? 8.876 34.466 1.633 1.00 28.94 90 ILE A C 1
ATOM 689 O O . ILE A 1 89 ? 8.413 34.531 2.776 1.00 29.11 90 ILE A O 1
ATOM 694 N N . CYS A 1 90 ? 9.360 35.512 0.979 1.00 29.68 91 CYS A N 1
ATOM 695 C CA . CYS A 1 90 ? 9.384 36.857 1.517 1.00 30.74 91 CYS A CA 1
ATOM 696 C C . CYS A 1 90 ? 8.791 37.809 0.480 1.00 32.22 91 CYS A C 1
ATOM 697 O O . CYS A 1 90 ? 9.163 37.763 -0.709 1.00 32.18 91 CYS A O 1
ATOM 700 N N . THR A 1 91 ? 7.879 38.659 0.946 1.00 32.97 92 THR A N 1
ATOM 701 C CA . THR A 1 91 ? 7.161 39.672 0.147 1.00 34.59 92 THR A CA 1
ATOM 702 C C . THR A 1 91 ? 8.002 40.883 -0.306 1.00 35.38 92 THR A C 1
ATOM 703 O O . THR A 1 91 ? 7.636 41.590 -1.237 1.00 36.40 92 THR A O 1
ATOM 707 N N . LYS A 1 92 ? 9.122 41.106 0.362 1.00 36.21 93 LYS A N 1
ATOM 708 C CA . LYS A 1 92 ? 10.011 42.240 0.101 1.00 37.11 93 LYS A CA 1
ATOM 709 C C . LYS A 1 92 ? 11.265 41.934 -0.697 1.00 37.09 93 LYS A C 1
ATOM 710 O O . LYS A 1 92 ? 12.007 42.847 -1.061 1.00 36.83 93 LYS A O 1
ATOM 716 N N . LEU A 1 93 ? 11.498 40.655 -0.956 1.00 38.34 94 LEU A N 1
ATOM 717 C CA . LEU A 1 93 ? 12.699 40.195 -1.669 1.00 39.75 94 LEU A CA 1
ATOM 718 C C . LEU A 1 93 ? 12.462 40.151 -3.182 1.00 40.78 94 LEU A C 1
ATOM 719 O O . LEU A 1 93 ? 11.559 39.472 -3.666 1.00 40.22 94 LEU A O 1
ATOM 724 N N . SER A 1 94 ? 13.311 40.868 -3.908 1.00 42.87 95 SER A N 1
ATOM 725 C CA . SER A 1 94 ? 13.206 40.998 -5.356 1.00 45.21 95 SER A CA 1
ATOM 726 C C . SER A 1 94 ? 14.384 40.410 -6.146 1.00 46.06 95 SER A C 1
ATOM 727 O O . SER A 1 94 ? 15.539 40.691 -5.841 1.00 46.06 95 SER A O 1
ATOM 730 N N . GLN A 1 95 ? 14.067 39.593 -7.153 1.00 47.36 96 GLN A N 1
ATOM 731 C CA . GLN A 1 95 ? 15.051 38.942 -8.035 1.00 48.54 96 GLN A CA 1
ATOM 732 C C . GLN A 1 95 ? 16.308 38.392 -7.336 1.00 47.82 96 GLN A C 1
ATOM 733 O O . GLN A 1 95 ? 17.453 38.798 -7.628 1.00 47.70 96 GLN A O 1
ATOM 739 N N . ALA A 1 96 ? 16.103 37.455 -6.419 1.00 46.04 97 ALA A N 1
ATOM 740 C CA . ALA A 1 96 ? 17.229 36.885 -5.714 1.00 43.55 97 ALA A CA 1
ATOM 741 C C . ALA A 1 96 ? 16.813 35.537 -5.155 1.00 41.76 97 ALA A C 1
ATOM 742 O O . ALA A 1 96 ? 15.626 35.264 -5.017 1.00 42.90 97 ALA A O 1
ATOM 744 N N . ALA A 1 97 ? 17.784 34.680 -4.868 1.00 38.73 98 ALA A N 1
ATOM 745 C CA . ALA A 1 97 ? 17.436 33.377 -4.328 1.00 35.39 98 ALA A CA 1
ATOM 746 C C . ALA A 1 97 ? 17.759 33.308 -2.839 1.00 33.29 98 ALA A C 1
ATOM 747 O O . ALA A 1 97 ? 18.734 33.869 -2.356 1.00 32.51 98 ALA A O 1
ATOM 749 N N . VAL A 1 98 ? 16.873 32.633 -2.095 1.00 31.19 99 VAL A N 1
ATOM 750 C CA . VAL A 1 98 ? 17.107 32.515 -0.666 1.00 29.69 99 VAL A CA 1
ATOM 751 C C . VAL A 1 98 ? 17.305 31.064 -0.242 1.00 28.42 99 VAL A C 1
ATOM 752 O O . VAL A 1 98 ? 16.621 30.152 -0.684 1.00 25.32 99 VAL A O 1
ATOM 756 N N . HIS A 1 99 ? 18.319 30.863 0.612 1.00 28.13 100 HIS A N 1
ATOM 757 C CA . HIS A 1 99 ? 18.538 29.533 1.155 1.00 28.64 100 HIS A CA 1
ATOM 758 C C . HIS A 1 99 ? 18.424 29.544 2.677 1.00 28.18 100 HIS A C 1
ATOM 759 O O . HIS A 1 99 ? 18.876 30.457 3.354 1.00 28.17 100 HIS A O 1
ATOM 766 N N . VAL A 1 100 ? 17.821 28.561 3.321 1.00 26.36 101 VAL A N 1
ATOM 767 C CA . VAL A 1 100 ? 17.730 28.543 4.759 1.00 25.10 101 VAL A CA 1
ATOM 768 C C . VAL A 1 100 ? 17.977 27.113 5.303 1.00 24.95 101 VAL A C 1
ATOM 769 O O . VAL A 1 100 ? 17.739 26.136 4.605 1.00 24.52 101 VAL A O 1
ATOM 773 N N . SER A 1 101 ? 18.483 27.011 6.535 1.00 24.97 102 SER A N 1
ATOM 774 C CA . SER A 1 101 ? 18.622 25.739 7.227 1.00 24.99 102 SER A CA 1
ATOM 775 C C . SER A 1 101 ? 18.405 25.918 8.727 1.00 26.15 102 SER A C 1
ATOM 776 O O . SER A 1 101 ? 18.937 26.820 9.359 1.00 26.30 102 SER A O 1
ATOM 779 N N . ILE A 1 102 ? 17.554 25.047 9.287 1.00 27.68 103 ILE A N 1
ATOM 780 C CA . ILE A 1 102 ? 17.256 25.164 10.707 1.00 26.81 103 ILE A CA 1
ATOM 781 C C . ILE A 1 102 ? 17.644 23.899 11.470 1.00 28.58 103 ILE A C 1
ATOM 782 O O . ILE A 1 102 ? 17.471 22.776 11.018 1.00 27.40 103 ILE A O 1
ATOM 787 N N . THR A 1 103 ? 18.236 24.117 12.655 1.00 30.33 104 THR A N 1
ATOM 788 C CA . THR A 1 103 ? 18.603 22.978 13.484 1.00 31.59 104 THR A CA 1
ATOM 789 C C . THR A 1 103 ? 18.322 23.247 14.959 1.00 31.19 104 THR A C 1
ATOM 790 O O . THR A 1 103 ? 18.229 24.383 15.406 1.00 30.90 104 THR A O 1
ATOM 794 N N . HIS A 1 104 ? 18.183 22.194 15.744 1.00 31.11 105 HIS A N 1
ATOM 795 C CA . HIS A 1 104 ? 17.782 22.301 17.138 1.00 32.19 105 HIS A CA 1
ATOM 796 C C . HIS A 1 104 ? 18.662 21.453 18.063 1.00 32.46 105 HIS A C 1
ATOM 797 O O . HIS A 1 104 ? 19.014 20.316 17.765 1.00 33.16 105 HIS A O 1
ATOM 804 N N . THR A 1 105 ? 19.051 22.061 19.199 1.00 32.91 106 THR A N 1
ATOM 805 C CA . THR A 1 105 ? 19.510 21.245 20.321 1.00 34.35 106 THR A CA 1
ATOM 806 C C . THR A 1 105 ? 18.501 21.343 21.458 1.00 35.49 106 THR A C 1
ATOM 807 O O . THR A 1 105 ? 17.483 22.017 21.367 1.00 35.55 106 THR A O 1
ATOM 811 N N . LYS A 1 106 ? 18.770 20.609 22.544 1.00 37.21 107 LYS A N 1
ATOM 812 C CA . LYS A 1 106 ? 17.837 20.691 23.652 1.00 37.91 107 LYS A CA 1
ATOM 813 C C . LYS A 1 106 ? 17.676 22.136 24.118 1.00 37.24 107 LYS A C 1
ATOM 814 O O . LYS A 1 106 ? 16.597 22.576 24.503 1.00 37.16 107 LYS A O 1
ATOM 820 N N . GLU A 1 107 ? 18.754 22.905 24.111 1.00 37.22 108 GLU A N 1
ATOM 821 C CA . GLU A 1 107 ? 18.671 24.281 24.584 1.00 37.37 108 GLU A CA 1
ATOM 822 C C . GLU A 1 107 ? 18.607 25.348 23.496 1.00 36.31 108 GLU A C 1
ATOM 823 O O . GLU A 1 107 ? 18.243 26.492 23.762 1.00 36.61 108 GLU A O 1
ATOM 829 N N . TYR A 1 108 ? 18.897 24.982 22.261 1.00 34.87 109 TYR A N 1
ATOM 830 C CA . TYR A 1 108 ? 18.906 26.003 21.204 1.00 34.37 109 TYR A CA 1
ATOM 831 C C . TYR A 1 108 ? 18.196 25.759 19.895 1.00 32.32 109 TYR A C 1
ATOM 832 O O . TYR A 1 108 ? 18.040 24.615 19.451 1.00 32.58 109 TYR A O 1
ATOM 841 N N . ALA A 1 109 ? 17.834 26.877 19.270 1.00 30.65 110 ALA A N 1
ATOM 842 C CA . ALA A 1 109 ? 17.300 26.915 17.896 1.00 29.70 110 ALA A CA 1
ATOM 843 C C . ALA A 1 109 ? 18.381 27.746 17.131 1.00 30.04 110 ALA A C 1
ATOM 844 O O . ALA A 1 109 ? 18.803 28.835 17.579 1.00 30.75 110 ALA A O 1
ATOM 846 N N . ALA A 1 110 ? 18.890 27.220 16.027 1.00 28.49 111 ALA A N 1
ATOM 847 C CA . ALA A 1 110 ? 19.855 27.962 15.236 1.00 26.04 111 ALA A CA 1
ATOM 848 C C . ALA A 1 110 ? 19.392 27.920 13.774 1.00 26.10 111 ALA A C 1
ATOM 849 O O . ALA A 1 110 ? 18.855 26.902 13.322 1.00 26.04 111 ALA A O 1
ATOM 851 N N . ALA A 1 111 ? 19.598 29.023 13.049 1.00 24.85 112 ALA A N 1
ATOM 852 C CA . ALA A 1 111 ? 19.260 29.100 11.622 1.00 24.79 112 ALA A CA 1
ATOM 853 C C . ALA A 1 111 ? 20.333 29.891 10.843 1.00 25.82 112 ALA A C 1
ATOM 854 O O . ALA A 1 111 ? 20.974 30.790 11.378 1.00 26.34 112 ALA A O 1
ATOM 856 N N . GLN A 1 112 ? 20.525 29.533 9.585 1.00 25.11 113 GLN A N 1
ATOM 857 C CA . GLN A 1 112 ? 21.435 30.274 8.756 1.00 26.12 113 GLN A CA 1
ATOM 858 C C . GLN A 1 112 ? 20.656 30.539 7.454 1.00 25.40 113 GLN A C 1
ATOM 859 O O . GLN A 1 112 ? 19.802 29.728 7.021 1.00 24.44 113 GLN A O 1
ATOM 865 N N . VAL A 1 113 ? 20.905 31.704 6.880 1.00 24.60 114 VAL A N 1
ATOM 866 C CA . VAL A 1 113 ? 20.229 32.098 5.677 1.00 26.10 114 VAL A CA 1
ATOM 867 C C . VAL A 1 113 ? 21.212 32.669 4.661 1.00 27.24 114 VAL A C 1
ATOM 868 O O . VAL A 1 113 ? 22.118 33.428 5.028 1.00 27.71 114 VAL A O 1
ATOM 872 N N . VAL A 1 114 ? 21.047 32.298 3.391 1.00 27.81 115 VAL A N 1
ATOM 873 C CA . VAL A 1 114 ? 21.869 32.887 2.330 1.00 28.12 115 VAL A CA 1
ATOM 874 C C . VAL A 1 114 ? 20.910 33.533 1.282 1.00 29.38 115 VAL A C 1
ATOM 875 O O . VAL A 1 114 ? 19.918 32.929 0.829 1.00 28.14 115 VAL A O 1
ATOM 879 N N . ILE A 1 115 ? 21.161 34.800 0.977 1.00 30.77 116 ILE A N 1
ATOM 880 C CA . ILE A 1 115 ? 20.387 35.492 -0.042 1.00 32.39 116 ILE A CA 1
ATOM 881 C C . ILE A 1 115 ? 21.424 35.756 -1.145 1.00 35.49 116 ILE A C 1
ATOM 882 O O . ILE A 1 115 ? 22.440 36.453 -0.941 1.00 33.71 116 ILE A O 1
ATOM 887 N N . GLU A 1 116 ? 21.167 35.138 -2.292 1.00 38.38 117 GLU A N 1
ATOM 888 C CA . GLU A 1 116 ? 22.048 35.181 -3.472 1.00 42.60 117 GLU A CA 1
ATOM 889 C C . GLU A 1 116 ? 21.465 35.789 -4.711 1.00 43.48 117 GLU A C 1
ATOM 890 O O . GLU A 1 116 ? 20.269 35.944 -4.823 1.00 44.18 117 GLU A O 1
ATOM 896 N N . ARG A 1 117 ? 22.352 36.036 -5.679 1.00 46.03 118 ARG A N 1
ATOM 897 C CA . ARG A 1 117 ? 21.973 36.538 -7.004 1.00 47.86 118 ARG A CA 1
ATOM 898 C C . ARG A 1 117 ? 21.270 35.311 -7.676 1.00 49.69 118 ARG A C 1
ATOM 899 O O . ARG A 1 117 ? 21.691 34.146 -7.488 1.00 49.33 118 ARG A O 1
ATOM 901 N N . LEU A 1 118 ? 20.203 35.559 -8.428 1.00 51.32 119 LEU A N 1
ATOM 902 C CA . LEU A 1 118 ? 19.486 34.471 -9.089 1.00 53.54 119 LEU A CA 1
ATOM 903 C C . LEU A 1 118 ? 20.382 33.598 -10.000 1.00 54.58 119 LEU A C 1
ATOM 904 O O . LEU A 1 118 ? 21.315 34.136 -10.656 1.00 54.89 119 LEU A O 1
ATOM 909 N N . ALA B 1 1 ? 30.803 29.882 -4.122 1.00 26.68 2 ALA B N 1
ATOM 910 C CA . ALA B 1 1 ? 31.765 30.407 -3.127 1.00 26.17 2 ALA B CA 1
ATOM 911 C C . ALA B 1 1 ? 33.082 29.673 -3.240 1.00 26.11 2 ALA B C 1
ATOM 912 O O . ALA B 1 1 ? 33.121 28.557 -3.742 1.00 26.44 2 ALA B O 1
ATOM 914 N N . TYR B 1 2 ? 34.155 30.266 -2.716 1.00 26.24 3 TYR B N 1
ATOM 915 C CA . TYR B 1 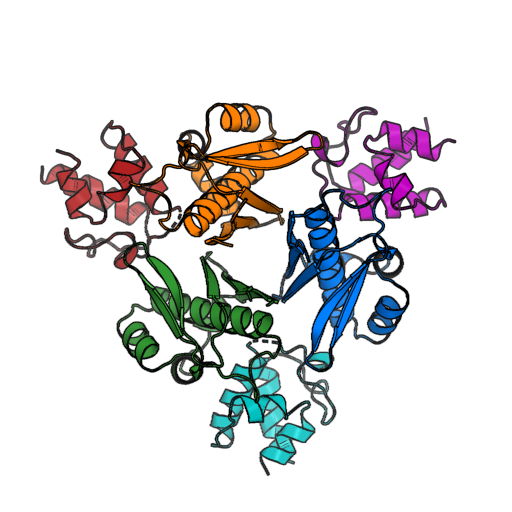2 ? 35.490 29.625 -2.751 1.00 25.84 3 TYR B CA 1
ATOM 916 C C . TYR B 1 2 ? 35.782 28.813 -1.467 1.00 25.17 3 TYR B C 1
ATOM 917 O O . TYR B 1 2 ? 36.507 27.834 -1.515 1.00 23.04 3 TYR B O 1
ATOM 926 N N . GLY B 1 3 ? 35.231 29.266 -0.332 1.00 24.97 4 GLY B N 1
ATOM 927 C CA . GLY B 1 3 ? 35.409 28.578 0.956 1.00 23.76 4 GLY B CA 1
ATOM 928 C C . GLY B 1 3 ? 34.402 29.078 1.990 1.00 25.16 4 GLY B C 1
ATOM 929 O O . GLY B 1 3 ? 33.862 30.223 1.853 1.00 24.21 4 GLY B O 1
ATOM 930 N N . ILE B 1 4 ? 34.092 28.250 3.000 1.00 24.93 5 ILE B N 1
ATOM 931 C CA . ILE B 1 4 ? 33.206 28.684 4.061 1.00 25.04 5 ILE B CA 1
ATOM 932 C C . ILE B 1 4 ? 33.810 28.277 5.372 1.00 25.99 5 ILE B C 1
ATOM 933 O O . ILE B 1 4 ? 34.708 27.467 5.418 1.00 26.70 5 ILE B O 1
ATOM 938 N N . GLY B 1 5 ? 33.314 28.848 6.448 1.00 25.91 6 GLY B N 1
ATOM 939 C CA . GLY B 1 5 ? 33.837 28.513 7.745 1.00 25.67 6 GLY B CA 1
ATOM 940 C C . GLY B 1 5 ? 32.874 28.872 8.867 1.00 25.98 6 GLY B C 1
ATOM 941 O O . GLY B 1 5 ? 32.170 29.885 8.811 1.00 2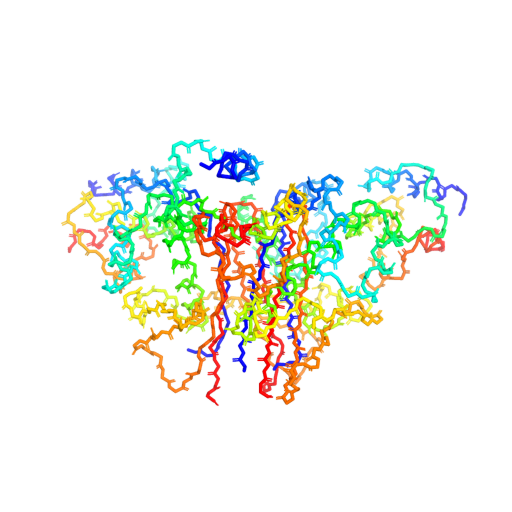5.37 6 GLY B O 1
ATOM 942 N N . LEU B 1 6 ? 32.874 28.042 9.898 1.00 25.85 7 LEU B N 1
ATOM 943 C CA . LEU B 1 6 ? 32.019 28.229 11.048 1.00 26.64 7 LEU B CA 1
ATOM 944 C C . LEU B 1 6 ? 32.830 28.038 12.317 1.00 27.05 7 LEU B C 1
ATOM 945 O O . LEU B 1 6 ? 33.745 27.218 12.382 1.00 26.40 7 LEU B O 1
ATOM 950 N N . ASP B 1 7 ? 32.482 28.811 13.331 1.00 27.57 8 ASP B N 1
ATOM 951 C CA . ASP B 1 7 ? 33.128 28.678 14.639 1.00 28.63 8 ASP B CA 1
ATOM 952 C C . ASP B 1 7 ? 32.186 29.087 15.746 1.00 26.45 8 ASP B C 1
ATOM 953 O O . ASP B 1 7 ? 31.457 30.072 15.628 1.00 25.96 8 ASP B O 1
ATOM 958 N N . ILE B 1 8 ? 32.176 28.286 16.792 1.00 26.56 9 ILE B N 1
ATOM 959 C CA . ILE B 1 8 ? 31.365 28.576 17.991 1.00 26.75 9 ILE B CA 1
ATOM 960 C C . ILE B 1 8 ? 32.375 28.646 19.134 1.00 27.37 9 ILE B C 1
ATOM 961 O O . ILE B 1 8 ? 33.174 27.761 19.295 1.00 27.98 9 ILE B O 1
ATOM 966 N N . THR B 1 9 ? 32.328 29.703 19.928 1.00 28.67 10 THR B N 1
ATOM 967 C CA . THR B 1 9 ? 33.243 29.874 21.052 1.00 29.46 10 THR B CA 1
ATOM 968 C C . THR B 1 9 ? 32.540 30.032 22.426 1.00 28.69 10 THR B C 1
ATOM 969 O O . THR B 1 9 ? 31.561 30.720 22.547 1.00 27.59 10 THR B O 1
ATOM 973 N N . GLU B 1 10 ? 33.065 29.389 23.467 1.00 29.98 11 GLU B N 1
ATOM 974 C CA . GLU B 1 10 ? 32.428 29.468 24.798 1.00 30.69 11 GLU B CA 1
ATOM 975 C C . GLU B 1 10 ? 32.800 30.776 25.466 1.00 29.24 11 GLU B C 1
ATOM 976 O O . GLU B 1 10 ? 33.977 31.034 25.652 1.00 27.77 11 GLU B O 1
ATOM 982 N N . LEU B 1 11 ? 31.809 31.592 25.803 1.00 28.14 12 LEU B N 1
ATOM 983 C CA . LEU B 1 11 ? 32.077 32.859 26.459 1.00 30.49 12 LEU B CA 1
ATOM 984 C C . LEU B 1 11 ? 32.820 32.727 27.800 1.00 31.39 12 LEU B C 1
ATOM 985 O O . LEU B 1 11 ? 33.727 33.525 28.066 1.00 30.99 12 LEU B O 1
ATOM 990 N N . LYS B 1 12 ? 32.460 31.738 28.627 1.00 30.99 13 LYS B N 1
ATOM 991 C CA . LYS B 1 12 ? 33.145 31.582 29.918 1.00 32.35 13 LYS B CA 1
ATOM 992 C C . LYS B 1 12 ? 34.602 31.251 29.720 1.00 32.11 13 LYS B C 1
ATOM 993 O O . LYS B 1 12 ? 35.454 31.759 30.446 1.00 31.68 13 LYS B O 1
ATOM 995 N N . ARG B 1 13 ? 34.894 30.423 28.717 1.00 32.03 14 ARG B N 1
ATOM 996 C CA . ARG B 1 13 ? 36.282 30.044 28.431 1.00 31.48 14 ARG B CA 1
ATOM 997 C C . ARG B 1 13 ? 37.108 31.330 28.056 1.00 30.95 14 ARG B C 1
ATOM 998 O O . ARG B 1 13 ? 38.191 31.590 28.574 1.00 30.26 14 ARG B O 1
ATOM 1006 N N . ILE B 1 14 ? 36.565 32.144 27.164 1.00 30.81 15 ILE B N 1
ATOM 1007 C CA . ILE B 1 14 ? 37.207 33.403 26.799 1.00 30.86 15 ILE B CA 1
ATOM 1008 C C . ILE B 1 14 ? 37.353 34.275 28.070 1.00 30.88 15 ILE B C 1
ATOM 1009 O O . ILE B 1 14 ? 38.423 34.807 28.339 1.00 31.40 15 ILE B O 1
ATOM 1014 N N . ALA B 1 15 ? 36.290 34.428 28.831 1.00 30.33 16 ALA B N 1
ATOM 1015 C CA . ALA B 1 15 ? 36.350 35.230 30.049 1.00 32.45 16 ALA B CA 1
ATOM 1016 C C . ALA B 1 15 ? 37.481 34.774 31.023 1.00 33.75 16 ALA B C 1
ATOM 1017 O O . ALA B 1 15 ? 38.224 35.603 31.539 1.00 35.21 16 ALA B O 1
ATOM 1019 N N . SER B 1 16 ? 37.584 33.482 31.293 1.00 34.36 17 SER B N 1
ATOM 1020 C CA . SER B 1 16 ? 38.633 32.962 32.164 1.00 35.59 17 SER B CA 1
ATOM 1021 C C . SER B 1 16 ? 40.025 33.239 31.594 1.00 36.56 17 SER B C 1
ATOM 1022 O O . SER B 1 16 ? 40.958 33.582 32.309 1.00 35.12 17 SER B O 1
ATOM 1025 N N . MET B 1 17 ? 40.165 33.013 30.295 1.00 38.86 18 MET B N 1
ATOM 1026 C CA . MET B 1 17 ? 41.464 33.225 29.668 1.00 40.72 18 MET B CA 1
ATOM 1027 C C . MET B 1 17 ? 41.903 34.657 29.746 1.00 40.85 18 MET B C 1
ATOM 1028 O O . MET B 1 17 ? 43.069 34.926 30.064 1.00 41.66 18 MET B O 1
ATOM 1033 N N . ALA B 1 18 ? 41.000 35.578 29.453 1.00 40.42 19 ALA B N 1
ATOM 1034 C CA . ALA B 1 18 ? 41.386 36.976 29.522 1.00 40.47 19 ALA B CA 1
ATOM 1035 C C . ALA B 1 18 ? 41.687 37.338 30.971 1.00 40.22 19 ALA B C 1
ATOM 1036 O O . ALA B 1 18 ? 42.543 38.178 31.207 1.00 40.66 19 ALA B O 1
ATOM 1038 N N . GLY B 1 19 ? 41.005 36.711 31.936 1.00 39.86 20 GLY B N 1
ATOM 1039 C CA . GLY B 1 19 ? 41.265 37.040 33.321 1.00 39.52 20 GLY B CA 1
ATOM 1040 C C . GLY B 1 19 ? 42.658 36.583 33.731 1.00 40.46 20 GLY B C 1
ATOM 1041 O O . GLY B 1 19 ? 43.427 37.291 34.373 1.00 40.60 20 GLY B O 1
ATOM 1042 N N . ARG B 1 20 ? 42.963 35.374 33.301 1.00 40.45 21 ARG B N 1
ATOM 1043 C CA . ARG B 1 20 ? 44.202 34.661 33.535 1.00 40.94 21 ARG B CA 1
ATOM 1044 C C . ARG B 1 20 ? 45.389 35.256 32.712 1.00 41.83 21 ARG B C 1
ATOM 1045 O O . ARG B 1 20 ? 46.553 35.251 33.156 1.00 41.90 21 ARG B O 1
ATOM 1053 N N . GLN B 1 21 ? 45.097 35.816 31.538 1.00 42.55 22 GLN B N 1
ATOM 1054 C CA . GLN B 1 21 ? 46.158 36.362 30.692 1.00 42.92 22 GLN B CA 1
ATOM 1055 C C . GLN B 1 21 ? 45.800 37.696 30.076 1.00 42.95 22 GLN B C 1
ATOM 1056 O O . GLN B 1 21 ? 45.126 37.759 29.047 1.00 42.63 22 GLN B O 1
ATOM 1062 N N . LYS B 1 22 ? 46.280 38.772 30.694 1.00 43.99 23 LYS B N 1
ATOM 1063 C CA . LYS B 1 22 ? 45.973 40.141 30.228 1.00 44.69 23 LYS B CA 1
ATOM 1064 C C . LYS B 1 22 ? 46.329 40.525 28.758 1.00 44.28 23 LYS B C 1
ATOM 1065 O O . LYS B 1 22 ? 45.764 41.473 28.198 1.00 45.28 23 LYS B O 1
ATOM 1067 N N . ARG B 1 23 ? 47.237 39.797 28.126 1.00 43.78 24 ARG B N 1
ATOM 1068 C CA . ARG B 1 23 ? 47.614 40.080 26.729 1.00 43.43 24 ARG B CA 1
ATOM 1069 C C . ARG B 1 23 ? 46.838 39.229 25.682 1.00 42.78 24 ARG B C 1
ATOM 1070 O O . ARG B 1 23 ? 47.111 39.325 24.483 1.00 40.67 24 ARG B O 1
ATOM 1078 N N . PHE B 1 24 ? 45.867 38.419 26.124 1.00 41.86 25 PHE B N 1
ATOM 1079 C CA . PHE B 1 24 ? 45.118 37.598 25.168 1.00 41.38 25 PHE B CA 1
ATOM 1080 C C . PHE B 1 24 ? 44.424 38.455 24.122 1.00 40.18 25 PHE B C 1
ATOM 1081 O O . PHE B 1 24 ? 44.504 38.168 22.935 1.00 40.52 25 PHE B O 1
ATOM 1089 N N . ALA B 1 25 ? 43.775 39.521 24.557 1.00 39.47 26 ALA B N 1
ATOM 1090 C CA . ALA B 1 25 ? 43.080 40.379 23.631 1.00 39.53 26 ALA B CA 1
ATOM 1091 C C . ALA B 1 25 ? 43.986 41.089 22.638 1.00 39.80 26 ALA B C 1
ATOM 1092 O O . ALA B 1 25 ? 43.581 41.286 21.491 1.00 39.72 26 ALA B O 1
ATOM 1094 N N . GLU B 1 26 ? 45.191 41.476 23.064 1.00 40.18 27 GLU B N 1
ATOM 1095 C CA . GLU B 1 26 ? 46.160 42.163 22.190 1.00 40.42 27 GLU B CA 1
ATOM 1096 C C . GLU B 1 26 ? 46.612 41.264 21.071 1.00 38.71 27 GLU B C 1
ATOM 1097 O O . GLU B 1 26 ? 46.934 41.741 19.970 1.00 38.18 27 GLU B O 1
ATOM 1103 N N . ARG B 1 27 ? 46.664 39.968 21.361 1.00 36.58 28 ARG B N 1
ATOM 1104 C CA . ARG B 1 27 ? 47.077 38.992 20.368 1.00 35.89 28 ARG B CA 1
ATOM 1105 C C . ARG B 1 27 ? 46.028 38.756 19.289 1.00 35.24 28 ARG B C 1
ATOM 1106 O O . ARG B 1 27 ? 46.368 38.595 18.120 1.00 35.35 28 ARG B O 1
ATOM 1114 N N . ILE B 1 28 ? 44.760 38.729 19.712 1.00 34.40 29 ILE B N 1
ATOM 1115 C CA . ILE B 1 28 ? 43.593 38.481 18.859 1.00 33.30 29 ILE B CA 1
ATOM 1116 C C . ILE B 1 28 ? 43.113 39.672 18.022 1.00 33.31 29 ILE B C 1
ATOM 1117 O O . ILE B 1 28 ? 42.804 39.531 16.828 1.00 33.54 29 ILE B O 1
ATOM 1122 N N . LEU B 1 29 ? 43.074 40.841 18.651 1.00 33.60 30 LEU B N 1
ATOM 1123 C CA . LEU B 1 29 ? 42.530 42.068 18.044 1.00 34.15 30 LEU B CA 1
ATOM 1124 C C . LEU B 1 29 ? 43.511 42.998 17.385 1.00 35.42 30 LEU B C 1
ATOM 1125 O O . LEU B 1 29 ? 44.660 43.092 17.789 1.00 37.62 30 LEU B O 1
ATOM 1130 N N . THR B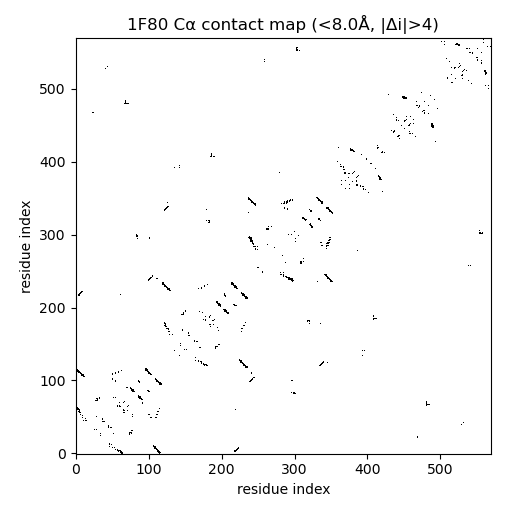 1 30 ? 43.084 43.697 16.357 1.00 36.15 31 THR B N 1
ATOM 1131 C CA . THR B 1 30 ? 43.984 44.674 15.744 1.00 36.92 31 THR B CA 1
ATOM 1132 C C . THR B 1 30 ? 43.971 45.872 16.703 1.00 38.29 31 THR B C 1
ATOM 1133 O O . THR B 1 30 ? 43.227 45.864 17.687 1.00 38.33 31 THR B O 1
ATOM 1137 N N . ARG B 1 31 ? 44.748 46.924 16.429 1.00 40.39 32 ARG B N 1
ATOM 1138 C CA . ARG B 1 31 ? 44.748 48.063 17.361 1.00 41.78 32 ARG B CA 1
ATOM 1139 C C . ARG B 1 31 ? 43.388 48.755 17.343 1.00 42.33 32 ARG B C 1
ATOM 1140 O O . ARG B 1 31 ? 42.832 49.167 18.378 1.00 41.08 32 ARG B O 1
ATOM 1148 N N . SER B 1 32 ? 42.852 48.875 16.136 1.00 42.57 33 SER B N 1
ATOM 1149 C CA . SER B 1 32 ? 41.563 49.480 15.992 1.00 43.62 33 SER B CA 1
ATOM 1150 C C . SER B 1 32 ? 40.447 48.651 16.724 1.00 43.42 33 SER B C 1
ATOM 1151 O O . SER B 1 32 ? 39.603 49.208 17.427 1.00 43.96 33 SER B O 1
ATOM 1154 N N . GLU B 1 33 ? 40.469 47.326 16.593 1.00 42.86 34 GLU B N 1
ATOM 1155 C CA . GLU B 1 33 ? 39.470 46.481 17.253 1.00 41.74 34 GLU B CA 1
ATOM 1156 C C . GLU B 1 33 ? 39.670 46.610 18.750 1.00 41.43 34 GLU B C 1
ATOM 1157 O O . GLU B 1 33 ? 38.725 46.709 19.523 1.00 41.23 34 GLU B O 1
ATOM 1163 N N . LEU B 1 34 ? 40.937 46.630 19.128 1.00 42.05 35 LEU B N 1
ATOM 1164 C CA . LEU B 1 34 ? 41.384 46.750 20.499 1.00 42.56 35 LEU B CA 1
ATOM 1165 C C . LEU B 1 34 ? 40.911 48.062 21.148 1.00 43.43 35 LEU B C 1
ATOM 1166 O O . LEU B 1 34 ? 40.494 48.079 22.322 1.00 42.86 35 LEU B O 1
ATOM 1171 N N . ASP B 1 35 ? 40.980 49.162 20.398 1.00 44.05 36 ASP B N 1
ATOM 1172 C CA . ASP B 1 35 ? 40.528 50.416 20.971 1.00 45.78 36 ASP B CA 1
ATOM 1173 C C . ASP B 1 35 ? 39.047 50.301 21.177 1.00 46.96 36 ASP B C 1
ATOM 1174 O O . ASP B 1 35 ? 38.530 50.774 22.182 1.00 48.16 36 ASP B O 1
ATOM 1179 N N . GLN B 1 36 ? 38.358 49.664 20.236 1.00 47.59 37 GLN B N 1
ATOM 1180 C CA . GLN B 1 36 ? 36.914 49.488 20.378 1.00 47.80 37 GLN B CA 1
ATOM 1181 C C . GLN B 1 36 ? 36.584 48.667 21.631 1.00 47.36 37 GLN B C 1
ATOM 1182 O O . GLN B 1 36 ? 35.661 48.985 22.356 1.00 47.85 37 GLN B O 1
ATOM 1188 N N . TYR B 1 37 ? 37.355 47.619 21.882 1.00 47.17 38 TYR B N 1
ATOM 1189 C CA . TYR B 1 37 ? 37.152 46.738 23.030 1.00 47.21 38 TYR B CA 1
ATOM 1190 C C . TYR B 1 37 ? 37.268 47.477 24.370 1.00 48.33 38 TYR B C 1
ATOM 1191 O O . TYR B 1 37 ? 36.480 47.252 25.286 1.00 48.29 38 TYR B O 1
ATOM 1200 N N . TYR B 1 38 ? 38.239 48.378 24.460 1.00 49.67 39 TYR B N 1
ATOM 1201 C CA . TYR B 1 38 ? 38.498 49.174 25.665 1.00 51.04 39 TYR B CA 1
ATOM 1202 C C . TYR B 1 38 ? 37.394 50.142 26.096 1.00 51.47 39 TYR B C 1
ATOM 1203 O O . TYR B 1 38 ? 37.276 50.458 27.269 1.00 52.10 39 TYR B O 1
ATOM 1212 N N . GLU B 1 39 ? 36.588 50.596 25.143 1.00 52.04 40 GLU B N 1
ATOM 1213 C CA . GLU B 1 39 ? 35.496 51.522 25.405 1.00 52.25 40 GLU B CA 1
ATOM 1214 C C . GLU B 1 39 ? 34.280 50.831 26.011 1.00 53.13 40 GLU B C 1
ATOM 1215 O O . GLU B 1 39 ? 33.310 51.505 26.365 1.00 53.93 40 GLU B O 1
ATOM 1217 N N . LEU B 1 40 ? 34.320 49.502 26.141 1.00 53.63 41 LEU B N 1
ATOM 1218 C CA . LEU B 1 40 ? 33.164 48.742 26.662 1.00 53.49 41 LEU B CA 1
ATOM 1219 C C . LEU B 1 40 ? 33.249 48.263 28.114 1.00 53.50 41 LEU B C 1
ATOM 1220 O O . LEU B 1 40 ? 34.329 48.066 28.657 1.00 53.81 41 LEU B O 1
ATOM 1225 N N . SER B 1 41 ? 32.081 48.048 28.707 1.00 54.31 42 SER B N 1
ATOM 1226 C CA . SER B 1 41 ? 31.942 47.557 30.081 1.00 55.41 42 SER B CA 1
ATOM 1227 C C . SER B 1 41 ? 32.589 46.188 30.217 1.00 55.68 42 SER B C 1
ATOM 1228 O O . SER B 1 41 ? 32.984 45.571 29.224 1.00 55.76 42 SER B O 1
ATOM 1231 N N . GLU B 1 42 ? 32.650 45.698 31.449 1.00 55.68 43 GLU B N 1
ATOM 1232 C CA . GLU B 1 42 ? 33.225 44.384 31.704 1.00 55.92 43 GLU B CA 1
ATOM 1233 C C . GLU B 1 42 ? 32.405 43.284 30.992 1.00 55.42 43 GLU B C 1
ATOM 1234 O O . GLU B 1 42 ? 32.967 42.307 30.500 1.00 55.62 43 GLU B O 1
ATOM 1236 N N . ALA B 1 43 ? 31.088 43.451 30.910 1.00 54.85 44 ALA B N 1
ATOM 1237 C CA . ALA B 1 43 ? 30.261 42.448 30.246 1.00 53.93 44 ALA B CA 1
ATOM 1238 C C . ALA B 1 43 ? 30.563 42.496 28.766 1.00 53.86 44 ALA B C 1
ATOM 1239 O O . ALA B 1 43 ? 31.247 41.603 28.218 1.00 54.40 44 ALA B O 1
ATOM 1241 N N . ARG B 1 44 ? 30.049 43.545 28.131 1.00 51.52 45 ARG B N 1
ATOM 1242 C CA . ARG B 1 44 ? 30.222 43.759 26.712 1.00 49.80 45 ARG B CA 1
ATOM 1243 C C . ARG B 1 44 ? 31.613 43.395 26.208 1.00 47.96 45 ARG B C 1
ATOM 1244 O O . ARG B 1 44 ? 31.795 43.096 25.032 1.00 47.62 45 ARG B O 1
ATOM 1246 N N . LYS B 1 45 ? 32.597 43.404 27.088 1.00 45.80 46 LYS B N 1
ATOM 1247 C CA . LYS B 1 45 ? 33.947 43.077 26.652 1.00 44.10 46 LYS B CA 1
ATOM 1248 C C . LYS B 1 45 ? 34.191 41.636 26.264 1.00 42.17 46 LYS B C 1
ATOM 1249 O O . LYS B 1 45 ? 34.789 41.399 25.220 1.00 41.54 46 LYS B O 1
ATOM 1255 N N . ASN B 1 46 ? 33.780 40.691 27.107 1.00 40.05 47 ASN B N 1
ATOM 1256 C CA . ASN B 1 46 ? 34.023 39.287 26.813 1.00 39.10 47 ASN B CA 1
ATOM 1257 C C . ASN B 1 46 ? 33.269 38.828 25.589 1.00 37.19 47 ASN B C 1
ATOM 1258 O O . ASN B 1 46 ? 33.763 37.981 24.847 1.00 35.93 47 ASN B O 1
ATOM 1263 N N . GLU B 1 47 ? 32.091 39.390 25.350 1.00 36.43 48 GLU B N 1
ATOM 1264 C CA . GLU B 1 47 ? 31.368 38.975 24.175 1.00 37.27 48 GLU B CA 1
ATOM 1265 C C . GLU B 1 47 ? 31.908 39.635 22.909 1.00 34.87 48 GLU B C 1
ATOM 1266 O O . GLU B 1 47 ? 31.852 39.038 21.850 1.00 34.39 48 GLU B O 1
ATOM 1272 N N . PHE B 1 48 ? 32.449 40.848 23.019 1.00 33.23 49 PHE B N 1
ATOM 1273 C CA . PHE B 1 48 ? 33.021 41.489 21.852 1.00 31.63 49 PHE B CA 1
ATOM 1274 C C . PHE B 1 48 ? 34.282 40.680 21.494 1.00 30.85 49 PHE B C 1
ATOM 1275 O O . PHE B 1 48 ? 34.505 40.336 20.326 1.00 29.57 49 PHE B O 1
ATOM 1283 N N . LEU B 1 49 ? 35.077 40.345 22.512 1.00 29.77 50 LEU B N 1
ATOM 1284 C CA . LEU B 1 49 ? 36.307 39.578 22.287 1.00 28.73 50 LEU B CA 1
ATOM 1285 C C . LEU B 1 49 ? 35.961 38.180 21.732 1.00 28.63 50 LEU B C 1
ATOM 1286 O O . LEU B 1 49 ? 36.509 37.759 20.719 1.00 28.32 50 LEU B O 1
ATOM 1291 N N . ALA B 1 50 ? 35.021 37.479 22.365 1.00 27.76 51 ALA B N 1
ATOM 1292 C CA . ALA B 1 50 ? 34.644 36.162 21.878 1.00 25.59 51 ALA B CA 1
ATOM 1293 C C . ALA B 1 50 ? 34.079 36.210 20.422 1.00 25.15 51 ALA B C 1
ATOM 1294 O O . ALA B 1 50 ? 34.332 35.301 19.602 1.00 24.48 51 ALA B O 1
ATOM 1296 N N . GLY B 1 51 ? 33.310 37.251 20.115 1.00 24.66 52 GLY B N 1
ATOM 1297 C CA . GLY B 1 51 ? 32.757 37.354 18.785 1.00 24.21 52 GLY B CA 1
ATOM 1298 C C . GLY B 1 51 ? 33.835 37.569 17.725 1.00 25.22 52 GLY B C 1
ATOM 1299 O O . GLY B 1 51 ? 33.793 36.990 16.637 1.00 26.87 52 GLY B O 1
ATOM 1300 N N . ARG B 1 52 ? 34.810 38.415 18.016 1.00 25.77 53 ARG B N 1
ATOM 1301 C CA . ARG B 1 52 ? 35.849 38.698 17.035 1.00 26.57 53 ARG B CA 1
ATOM 1302 C C . ARG B 1 52 ? 36.723 37.499 16.867 1.00 25.59 53 ARG B C 1
ATOM 1303 O O . ARG B 1 52 ? 37.210 37.232 15.769 1.00 26.29 53 ARG B O 1
ATOM 1311 N N . PHE B 1 53 ? 36.948 36.783 17.965 1.00 25.74 54 PHE B N 1
ATOM 1312 C CA . PHE B 1 53 ? 37.737 35.565 17.856 1.00 24.82 54 PHE B CA 1
ATOM 1313 C C . PHE B 1 53 ? 37.034 34.527 16.981 1.00 25.05 54 PHE B C 1
ATOM 1314 O O . PHE B 1 53 ? 37.635 33.839 16.166 1.00 26.40 54 PHE B O 1
ATOM 1322 N N . ALA B 1 54 ? 35.713 34.400 17.204 1.00 23.94 55 ALA B N 1
ATOM 1323 C CA . ALA B 1 54 ? 34.936 33.459 16.410 1.00 21.90 55 ALA B CA 1
ATOM 1324 C C . ALA B 1 54 ? 34.965 33.823 14.924 1.00 20.71 55 ALA B C 1
ATOM 1325 O O . ALA B 1 54 ? 35.107 32.981 14.046 1.00 21.10 55 ALA B O 1
ATOM 1327 N N . ALA B 1 55 ? 34.780 35.128 14.655 1.00 20.40 56 ALA B N 1
ATOM 1328 C CA . ALA B 1 55 ? 34.789 35.588 13.273 1.00 20.58 56 ALA B CA 1
ATOM 1329 C C . ALA B 1 55 ? 36.153 35.367 12.615 1.00 21.62 56 ALA B C 1
ATOM 1330 O O . ALA B 1 55 ? 36.260 35.051 11.437 1.00 24.05 56 ALA B O 1
ATOM 1332 N N . LYS B 1 56 ? 37.230 35.460 13.386 1.00 21.78 57 LYS B N 1
ATOM 1333 C CA . LYS B 1 56 ? 38.534 35.244 12.794 1.00 22.74 57 LYS B CA 1
ATOM 1334 C C . LYS B 1 56 ? 38.809 33.777 12.626 1.00 23.29 57 LYS B C 1
ATOM 1335 O O . LYS B 1 56 ? 39.457 33.380 11.680 1.00 24.38 57 LYS B O 1
ATOM 1341 N N . GLU B 1 57 ? 38.331 32.961 13.544 1.00 24.06 58 GLU B N 1
ATOM 1342 C CA . GLU B 1 57 ? 38.536 31.533 13.355 1.00 24.04 58 GLU B CA 1
ATOM 1343 C C . GLU B 1 57 ? 37.749 31.075 12.097 1.00 22.44 58 GLU B C 1
ATOM 1344 O O . GLU B 1 57 ? 38.258 30.352 11.263 1.00 22.34 58 GLU B O 1
ATOM 1350 N N . ALA B 1 58 ? 36.519 31.532 11.968 1.00 20.92 59 ALA B N 1
ATOM 1351 C CA . ALA B 1 58 ? 35.698 31.111 10.873 1.00 21.75 59 ALA B CA 1
ATOM 1352 C C . ALA B 1 58 ? 36.326 31.599 9.526 1.00 23.37 59 ALA B C 1
ATOM 1353 O O . ALA B 1 58 ? 36.347 30.868 8.533 1.00 22.42 59 ALA B O 1
ATOM 1355 N N . PHE B 1 59 ? 36.828 32.832 9.521 1.00 23.04 60 PHE B N 1
ATOM 1356 C CA . PHE B 1 59 ? 37.433 33.364 8.325 1.00 23.46 60 PHE B CA 1
ATOM 1357 C C . PHE B 1 59 ? 38.656 32.532 7.939 1.00 23.06 60 PHE B C 1
ATOM 1358 O O . PHE B 1 59 ? 38.825 32.112 6.770 1.00 23.01 60 PHE B O 1
ATOM 1366 N N . SER B 1 60 ? 39.515 32.283 8.918 1.00 23.52 61 SER B N 1
ATOM 1367 C CA . SER B 1 60 ? 40.715 31.486 8.644 1.00 24.15 61 SER B CA 1
ATOM 1368 C C . SER B 1 60 ? 40.345 30.104 8.058 1.00 24.04 61 SER B C 1
ATOM 1369 O O . SER B 1 60 ? 41.118 29.544 7.297 1.00 24.80 61 SER B O 1
ATOM 1372 N N . LYS B 1 61 ? 39.171 29.564 8.401 1.00 23.38 62 LYS B N 1
ATOM 1373 C CA . LYS B 1 61 ? 38.763 28.252 7.868 1.00 24.24 62 LYS B CA 1
ATOM 1374 C C . LYS B 1 61 ? 38.249 28.391 6.404 1.00 24.71 62 LYS B C 1
ATOM 1375 O O . LYS B 1 61 ? 38.523 27.567 5.553 1.00 24.83 62 LYS B O 1
ATOM 1381 N N . ALA B 1 62 ? 37.472 29.433 6.156 1.00 24.76 63 ALA B N 1
ATOM 1382 C CA . ALA B 1 62 ? 36.957 29.787 4.839 1.00 25.34 63 ALA B CA 1
ATOM 1383 C C . ALA B 1 62 ? 38.197 30.083 3.945 1.00 26.27 63 ALA B C 1
ATOM 1384 O O . ALA B 1 62 ? 38.226 29.742 2.790 1.00 25.83 63 ALA B O 1
ATOM 1386 N N . PHE B 1 63 ? 39.182 30.780 4.505 1.00 27.16 64 PHE B N 1
ATOM 1387 C CA . PHE B 1 63 ? 40.402 31.127 3.783 1.00 28.60 64 PHE B CA 1
ATOM 1388 C C . PHE B 1 63 ? 41.130 29.850 3.387 1.00 29.52 64 PHE B C 1
ATOM 1389 O O . PHE B 1 63 ? 41.873 29.869 2.434 1.00 30.14 64 PHE B O 1
ATOM 1397 N N . GLY B 1 64 ? 40.921 28.752 4.141 1.00 30.23 65 GLY B N 1
ATOM 1398 C CA . GLY B 1 64 ? 41.525 27.476 3.799 1.00 30.99 65 GLY B CA 1
ATOM 1399 C C . GLY B 1 64 ? 42.728 26.928 4.551 1.00 32.88 65 GLY B C 1
ATOM 1400 O O . GLY B 1 64 ? 43.148 25.783 4.329 1.00 33.12 65 GLY B O 1
ATOM 1401 N N . THR B 1 65 ? 43.261 27.681 5.498 1.00 32.65 66 THR B N 1
ATOM 1402 C CA . THR B 1 65 ? 44.468 27.208 6.150 1.00 32.91 66 THR B CA 1
ATOM 1403 C C . THR B 1 65 ? 44.463 27.317 7.662 1.00 34.09 66 THR B C 1
ATOM 1404 O O . THR B 1 65 ? 45.422 26.895 8.283 1.00 35.32 66 THR B O 1
ATOM 1408 N N . GLY B 1 66 ? 43.425 27.927 8.241 1.00 34.88 67 GLY B N 1
ATOM 1409 C CA . GLY B 1 66 ? 43.402 28.154 9.671 1.00 34.25 67 GLY B CA 1
ATOM 1410 C C . GLY B 1 66 ? 44.444 29.237 9.937 1.00 34.21 67 GLY B C 1
ATOM 1411 O O . GLY B 1 66 ? 45.180 29.616 9.025 1.00 32.62 67 GLY B O 1
ATOM 1412 N N . ILE B 1 67 ? 44.494 29.728 11.177 1.00 34.40 68 ILE B N 1
ATOM 1413 C CA . ILE B 1 67 ? 45.441 30.767 11.636 1.00 33.32 68 ILE B CA 1
ATOM 1414 C C . ILE B 1 67 ? 46.855 30.193 11.772 1.00 33.87 68 ILE B C 1
ATOM 1415 O O . ILE B 1 67 ? 47.026 29.073 12.209 1.00 33.96 68 ILE B O 1
ATOM 1420 N N . GLY B 1 68 ? 47.869 30.966 11.383 1.00 35.23 69 GLY B N 1
ATOM 1421 C CA . GLY B 1 68 ? 49.238 30.498 11.486 1.00 35.27 69 GLY B CA 1
ATOM 1422 C C . GLY B 1 68 ? 50.243 31.172 10.561 1.00 36.16 69 GLY B C 1
ATOM 1423 O O . GLY B 1 68 ? 50.271 32.397 10.417 1.00 35.35 69 GLY B O 1
ATOM 1424 N N . ARG B 1 69 ? 51.064 30.335 9.929 1.00 36.80 70 ARG B N 1
ATOM 1425 C CA . ARG B 1 69 ? 52.084 30.765 8.994 1.00 38.67 70 ARG B CA 1
ATOM 1426 C C . ARG B 1 69 ? 51.483 31.548 7.825 1.00 39.26 70 ARG B C 1
ATOM 1427 O O . ARG B 1 69 ? 51.968 32.604 7.502 1.00 39.78 70 ARG B O 1
ATOM 1429 N N . GLN B 1 70 ? 50.404 31.068 7.216 1.00 39.60 71 GLN B N 1
ATOM 1430 C CA . GLN B 1 70 ? 49.837 31.833 6.074 1.00 39.98 71 GLN B CA 1
ATOM 1431 C C . GLN B 1 70 ? 48.834 32.927 6.498 1.00 37.80 71 GLN B C 1
ATOM 1432 O O . GLN B 1 70 ? 48.385 33.739 5.669 1.00 37.68 71 GLN B O 1
ATOM 1438 N N . LEU B 1 71 ? 48.533 33.006 7.793 1.00 34.69 72 LEU B N 1
ATOM 1439 C CA . LEU B 1 71 ? 47.532 33.979 8.214 1.00 32.30 72 LEU B CA 1
ATOM 1440 C C . LEU B 1 71 ? 47.487 34.189 9.700 1.00 32.83 72 LEU B C 1
ATOM 1441 O O . LEU B 1 71 ? 47.281 33.235 10.482 1.00 31.72 72 LEU B O 1
ATOM 1446 N N . SER B 1 72 ? 47.641 35.453 10.066 1.00 32.54 73 SER B N 1
ATOM 1447 C CA . SER B 1 72 ? 47.647 35.882 11.455 1.00 34.15 73 SER B CA 1
ATOM 1448 C C . SER B 1 72 ? 46.304 36.482 11.878 1.00 34.11 73 SER B C 1
ATOM 1449 O O . SER B 1 72 ? 45.490 36.823 11.031 1.00 35.73 73 SER B O 1
ATOM 1452 N N . PHE B 1 73 ? 46.088 36.585 13.187 1.00 33.45 74 PHE B N 1
ATOM 1453 C CA . PHE B 1 73 ? 44.879 37.196 13.719 1.00 33.77 74 PHE B CA 1
ATOM 1454 C C . PHE B 1 73 ? 44.971 38.695 13.345 1.00 34.27 74 PHE B C 1
ATOM 1455 O O . PHE B 1 73 ? 43.951 39.362 13.077 1.00 32.28 74 PHE B O 1
ATOM 1463 N N . GLN B 1 74 ? 46.217 39.190 13.314 1.00 34.70 75 GLN B N 1
ATOM 1464 C CA . GLN B 1 74 ? 46.495 40.593 13.024 1.00 34.72 75 GLN B CA 1
ATOM 1465 C C . GLN B 1 74 ? 46.167 41.005 11.609 1.00 34.15 75 GLN B C 1
ATOM 1466 O O . GLN B 1 74 ? 45.968 42.163 11.360 1.00 34.77 75 GLN B O 1
ATOM 1472 N N . ASP B 1 75 ? 46.095 40.060 10.685 1.00 33.79 76 ASP B N 1
ATOM 1473 C CA . ASP B 1 75 ? 45.747 40.382 9.298 1.00 33.43 76 ASP B CA 1
ATOM 1474 C C . ASP B 1 75 ? 44.234 40.423 9.011 1.00 33.52 76 ASP B C 1
ATOM 1475 O O . ASP B 1 75 ? 43.818 40.673 7.873 1.00 33.11 76 ASP B O 1
ATOM 1480 N N . ILE B 1 76 ? 43.420 40.132 10.027 1.00 32.41 77 ILE B N 1
ATOM 1481 C CA . ILE B 1 76 ? 41.982 40.112 9.859 1.00 32.89 77 ILE B CA 1
ATOM 1482 C C . ILE B 1 76 ? 41.355 41.171 10.721 1.00 33.51 77 ILE B C 1
ATOM 1483 O O . ILE B 1 76 ? 41.607 41.261 11.932 1.00 34.29 77 ILE B O 1
ATOM 1488 N N . GLU B 1 77 ? 40.548 42.006 10.103 1.00 33.73 78 GLU B N 1
ATOM 1489 C CA . GLU B 1 77 ? 39.924 43.001 10.907 1.00 35.10 78 GLU B CA 1
ATOM 1490 C C . GLU B 1 77 ? 38.434 43.108 10.624 1.00 34.82 78 GLU B C 1
ATOM 1491 O O . GLU B 1 77 ? 37.979 43.157 9.469 1.00 34.10 78 GLU B O 1
ATOM 1497 N N . ILE B 1 78 ? 37.691 43.113 11.710 1.00 34.27 79 ILE B N 1
ATOM 1498 C CA . ILE B 1 78 ? 36.270 43.259 11.670 1.00 35.88 79 ILE B CA 1
ATOM 1499 C C . ILE B 1 78 ? 35.947 44.743 11.884 1.00 37.43 79 ILE B C 1
ATOM 1500 O O . ILE B 1 78 ? 36.474 45.365 12.808 1.00 36.38 79 ILE B O 1
ATOM 1505 N N . ARG B 1 79 ? 35.127 45.305 11.000 1.00 39.68 80 ARG B N 1
ATOM 1506 C CA . ARG B 1 79 ? 34.704 46.706 11.094 1.00 43.40 80 ARG B CA 1
ATOM 1507 C C . ARG B 1 79 ? 33.173 46.849 11.102 1.00 45.75 80 ARG B C 1
ATOM 1508 O O . ARG B 1 79 ? 32.431 45.983 10.624 1.00 45.19 80 ARG B O 1
ATOM 1516 N N . LYS B 1 80 ? 32.685 47.958 11.637 1.00 49.01 81 LYS B N 1
ATOM 1517 C CA . LYS B 1 80 ? 31.246 48.175 11.659 1.00 52.08 81 LYS B CA 1
ATOM 1518 C C . LYS B 1 80 ? 30.978 49.096 10.478 1.00 54.14 81 LYS B C 1
ATOM 1519 O O . LYS B 1 80 ? 31.816 49.934 10.158 1.00 55.35 81 LYS B O 1
ATOM 1521 N N . ASP B 1 81 ? 29.845 48.941 9.810 1.00 55.73 82 ASP B N 1
ATOM 1522 C CA . ASP B 1 81 ? 29.572 49.795 8.671 1.00 58.23 82 ASP B CA 1
ATOM 1523 C C . ASP B 1 81 ? 28.675 50.971 9.064 1.00 60.15 82 ASP B C 1
ATOM 1524 O O . ASP B 1 81 ? 28.585 51.343 10.234 1.00 60.34 82 ASP B O 1
ATOM 1529 N N . GLN B 1 82 ? 28.014 51.547 8.059 1.00 62.38 83 GLN B N 1
ATOM 1530 C CA . GLN B 1 82 ? 27.082 52.669 8.248 1.00 64.00 83 GLN B CA 1
ATOM 1531 C C . GLN B 1 82 ? 26.173 52.374 9.440 1.00 64.30 83 GLN B C 1
ATOM 1532 O O . GLN B 1 82 ? 26.274 53.013 10.499 1.00 64.59 83 GLN B O 1
ATOM 1538 N N . ASN B 1 83 ? 25.290 51.396 9.274 1.00 64.07 84 ASN B N 1
ATOM 1539 C CA . ASN B 1 83 ? 24.395 51.074 10.364 1.00 63.74 84 ASN B CA 1
ATOM 1540 C C . ASN B 1 83 ? 24.895 50.108 11.461 1.00 62.94 84 ASN B C 1
ATOM 1541 O O . ASN B 1 83 ? 24.113 49.651 12.307 1.00 63.32 84 ASN B O 1
ATOM 1546 N N . GLY B 1 84 ? 26.184 49.778 11.459 1.00 61.38 85 GLY B N 1
ATOM 1547 C CA . GLY B 1 84 ? 26.678 48.920 12.524 1.00 59.17 85 GLY B CA 1
ATOM 1548 C C . GLY B 1 84 ? 26.961 47.454 12.260 1.00 57.50 85 GLY B C 1
ATOM 1549 O O . GLY B 1 84 ? 27.646 46.815 13.073 1.00 58.05 85 GLY B O 1
ATOM 1550 N N . LYS B 1 85 ? 26.438 46.903 11.168 1.00 54.95 86 LYS B N 1
ATOM 1551 C CA . LYS B 1 85 ? 26.692 45.499 10.826 1.00 52.89 86 LYS B CA 1
ATOM 1552 C C . LYS B 1 85 ? 28.224 45.278 10.611 1.00 51.00 86 LYS B C 1
ATOM 1553 O O . LYS B 1 85 ? 28.936 46.178 10.136 1.00 50.78 86 LYS B O 1
ATOM 1555 N N . PRO B 1 86 ? 28.739 44.083 10.982 1.00 48.89 87 PRO B N 1
ATOM 1556 C CA . PRO B 1 86 ? 30.167 43.698 10.858 1.00 46.07 87 PRO B CA 1
ATOM 1557 C C . PRO B 1 86 ? 30.539 43.248 9.455 1.00 43.08 87 PRO B C 1
ATOM 1558 O O . PRO B 1 86 ? 29.723 42.670 8.753 1.00 42.71 87 PRO B O 1
ATOM 1562 N N . TYR B 1 87 ? 31.753 43.553 9.029 1.00 40.44 88 TYR B N 1
ATOM 1563 C CA . TYR B 1 87 ? 32.232 43.088 7.727 1.00 38.01 88 TYR B CA 1
ATOM 1564 C C . TYR B 1 87 ? 33.727 42.954 7.928 1.00 35.59 88 TYR B C 1
ATOM 1565 O O . TYR B 1 87 ? 34.300 43.500 8.859 1.00 33.21 88 TYR B O 1
ATOM 1574 N N . ILE B 1 88 ? 34.352 42.220 7.044 1.00 34.73 89 ILE B N 1
ATOM 1575 C CA . ILE B 1 88 ? 35.752 41.952 7.168 1.00 34.79 89 ILE B CA 1
ATOM 1576 C C . ILE B 1 88 ? 36.691 42.449 6.098 1.00 35.35 89 ILE B C 1
ATOM 1577 O O . ILE B 1 88 ? 36.435 42.282 4.915 1.00 35.20 89 ILE B O 1
ATOM 1582 N N . ILE B 1 89 ? 37.816 42.979 6.559 1.00 35.97 90 ILE B N 1
ATOM 1583 C CA . ILE B 1 89 ? 38.895 43.432 5.689 1.00 36.36 90 ILE B CA 1
ATOM 1584 C C . ILE B 1 89 ? 40.092 42.599 6.078 1.00 35.12 90 ILE B C 1
ATOM 1585 O O . ILE B 1 89 ? 40.476 42.580 7.237 1.00 35.28 90 ILE B O 1
ATOM 1590 N N . CYS B 1 90 ? 40.622 41.860 5.110 1.00 35.15 91 CYS B N 1
ATOM 1591 C CA . CYS B 1 90 ? 41.774 40.997 5.325 1.00 34.71 91 CYS B CA 1
ATOM 1592 C C . CYS B 1 90 ? 42.927 41.386 4.413 1.00 35.14 91 CYS B C 1
ATOM 1593 O O . CYS B 1 90 ? 42.756 41.414 3.191 1.00 35.00 91 CYS B O 1
ATOM 1596 N N . THR B 1 91 ? 44.098 41.602 5.014 1.00 35.72 92 THR B N 1
ATOM 1597 C CA . THR B 1 91 ? 45.311 42.002 4.288 1.00 37.02 92 THR B CA 1
ATOM 1598 C C . THR B 1 91 ? 45.732 41.010 3.210 1.00 37.97 92 THR B C 1
ATOM 1599 O O . THR B 1 91 ? 46.358 41.395 2.244 1.00 38.59 92 THR B O 1
ATOM 1603 N N . LYS B 1 92 ? 45.404 39.729 3.394 1.00 38.80 93 LYS B N 1
ATOM 1604 C CA . LYS B 1 92 ? 45.799 38.709 2.448 1.00 38.59 93 LYS B CA 1
ATOM 1605 C C . LYS B 1 92 ? 44.829 38.504 1.323 1.00 38.87 93 LYS B C 1
ATOM 1606 O O . LYS B 1 92 ? 45.098 37.698 0.459 1.00 39.21 93 LYS B O 1
ATOM 1612 N N . LEU B 1 93 ? 43.703 39.201 1.320 1.00 38.85 94 LEU B N 1
ATOM 1613 C CA . LEU B 1 93 ? 42.725 39.009 0.234 1.00 40.10 94 LEU B CA 1
ATOM 1614 C C . LEU B 1 93 ? 42.666 40.135 -0.782 1.00 40.40 94 LEU B C 1
ATOM 1615 O O . LEU B 1 93 ? 42.638 41.289 -0.407 1.00 41.44 94 LEU B O 1
ATOM 1620 N N . SER B 1 94 ? 42.562 39.810 -2.057 1.00 40.92 95 SER B N 1
ATOM 1621 C CA . SER B 1 94 ? 42.462 40.868 -3.058 1.00 41.65 95 SER B CA 1
ATOM 1622 C C . SER B 1 94 ? 41.396 40.670 -4.114 1.00 41.29 95 SER B C 1
ATOM 1623 O O . SER B 1 94 ? 40.886 41.632 -4.655 1.00 42.90 95 SER B O 1
ATOM 1626 N N . GLN B 1 95 ? 41.039 39.449 -4.452 1.00 41.87 96 GLN B N 1
ATOM 1627 C CA . GLN B 1 95 ? 40.035 39.339 -5.518 1.00 41.56 96 GLN B CA 1
ATOM 1628 C C . GLN B 1 95 ? 38.843 38.460 -5.155 1.00 39.68 96 GLN B C 1
ATOM 1629 O O . GLN B 1 95 ? 38.354 37.657 -5.961 1.00 39.04 96 GLN B O 1
ATOM 1635 N N . ALA B 1 96 ? 38.358 38.656 -3.936 1.00 37.65 97 ALA B N 1
ATOM 1636 C CA . ALA B 1 96 ? 37.250 37.871 -3.416 1.00 35.47 97 ALA B CA 1
ATOM 1637 C C . ALA B 1 96 ? 36.369 38.724 -2.553 1.00 34.38 97 ALA B C 1
ATOM 1638 O O . ALA B 1 96 ? 36.846 39.638 -1.913 1.00 35.89 97 ALA B O 1
ATOM 1640 N N . ALA B 1 97 ? 35.075 38.451 -2.533 1.00 33.47 98 ALA B N 1
ATOM 1641 C CA . ALA B 1 97 ? 34.193 39.194 -1.622 1.00 31.89 98 ALA B CA 1
ATOM 1642 C C . ALA B 1 97 ? 34.149 38.349 -0.326 1.00 30.45 98 ALA B C 1
ATOM 1643 O O . ALA B 1 97 ? 34.222 37.133 -0.376 1.00 28.10 98 ALA B O 1
ATOM 1645 N N . VAL B 1 98 ? 34.006 39.001 0.812 1.00 30.61 99 VAL B N 1
ATOM 1646 C CA . VAL B 1 98 ? 33.929 38.281 2.062 1.00 30.96 99 VAL B CA 1
ATOM 1647 C C . VAL B 1 98 ? 32.632 38.605 2.813 1.00 31.33 99 VAL B C 1
ATOM 1648 O O . VAL B 1 98 ? 32.262 39.789 2.961 1.00 30.96 99 VAL B O 1
ATOM 1652 N N . HIS B 1 99 ? 31.947 37.561 3.282 1.00 30.44 100 HIS B N 1
ATOM 1653 C CA . HIS B 1 99 ? 30.726 37.781 4.079 1.00 30.50 100 HIS B CA 1
ATOM 1654 C C . HIS B 1 99 ? 30.869 37.148 5.451 1.00 29.29 100 HIS B C 1
ATOM 1655 O O . HIS B 1 99 ? 31.384 36.012 5.599 1.00 28.50 100 HIS B O 1
ATOM 1662 N N . VAL B 1 100 ? 30.366 37.877 6.435 1.00 27.50 101 VAL B N 1
ATOM 1663 C CA . VAL B 1 100 ? 30.422 37.402 7.778 1.00 27.05 101 VAL B CA 1
ATOM 1664 C C . VAL B 1 100 ? 29.148 37.643 8.523 1.00 28.24 101 VAL B C 1
ATOM 1665 O O . VAL B 1 100 ? 28.485 38.684 8.344 1.00 29.54 101 VAL B O 1
ATOM 1669 N N . SER B 1 101 ? 28.766 36.672 9.344 1.00 27.86 102 SER B N 1
ATOM 1670 C CA . SER B 1 101 ? 27.636 36.936 10.191 1.00 27.71 102 SER B CA 1
ATOM 1671 C C . SER B 1 101 ? 28.065 36.532 11.615 1.00 27.99 102 SER B C 1
ATOM 1672 O O . SER B 1 101 ? 28.680 35.478 11.821 1.00 27.93 102 SER B O 1
ATOM 1675 N N . ILE B 1 102 ? 27.759 37.375 12.597 1.00 28.42 103 ILE B N 1
ATOM 1676 C CA . ILE B 1 102 ? 28.141 37.078 13.970 1.00 29.68 103 ILE B CA 1
ATOM 1677 C C . ILE B 1 102 ? 26.947 37.038 14.893 1.00 30.26 103 ILE B C 1
ATOM 1678 O O . ILE B 1 102 ? 26.130 37.940 14.885 1.00 30.55 103 ILE B O 1
ATOM 1683 N N . THR B 1 103 ? 26.828 35.994 15.695 1.00 30.75 104 THR B N 1
ATOM 1684 C CA . THR B 1 103 ? 25.685 35.920 16.608 1.00 31.67 104 THR B CA 1
ATOM 1685 C C . THR B 1 103 ? 26.125 35.569 18.033 1.00 31.82 104 THR B C 1
ATOM 1686 O O . THR B 1 103 ? 27.201 35.015 18.225 1.00 30.61 104 THR B O 1
ATOM 1690 N N . HIS B 1 104 ? 25.267 35.881 19.011 1.00 33.40 105 HIS B N 1
ATOM 1691 C CA . HIS B 1 104 ? 25.548 35.643 20.451 1.00 34.64 105 HIS B CA 1
ATOM 1692 C C . HIS B 1 104 ? 24.393 35.088 21.278 1.00 34.67 105 HIS B C 1
ATOM 1693 O O . HIS B 1 104 ? 23.273 35.491 21.069 1.00 33.33 105 HIS B O 1
ATOM 1700 N N . THR B 1 105 ? 24.691 34.174 22.206 1.00 35.20 106 THR B N 1
ATOM 1701 C CA . THR B 1 105 ? 23.700 33.686 23.175 1.00 36.11 106 THR B CA 1
ATOM 1702 C C . THR B 1 105 ? 24.329 34.025 24.525 1.00 36.81 106 THR B C 1
ATOM 1703 O O . THR B 1 105 ? 25.409 34.631 24.578 1.00 36.99 106 THR B O 1
ATOM 1707 N N . LYS B 1 106 ? 23.689 33.597 25.613 1.00 37.48 107 LYS B N 1
ATOM 1708 C CA . LYS B 1 106 ? 24.231 33.891 26.946 1.00 37.52 107 LYS B CA 1
ATOM 1709 C C . LYS B 1 106 ? 25.563 33.167 27.154 1.00 36.95 107 LYS B C 1
ATOM 1710 O O . LYS B 1 106 ? 26.483 33.718 27.738 1.00 36.77 107 LYS B O 1
ATOM 1712 N N . GLU B 1 107 ? 25.683 31.956 26.636 1.00 36.32 108 GLU B N 1
ATOM 1713 C CA . GLU B 1 107 ? 26.914 31.206 26.820 1.00 36.90 108 GLU B CA 1
ATOM 1714 C C . GLU B 1 107 ? 27.890 31.152 25.661 1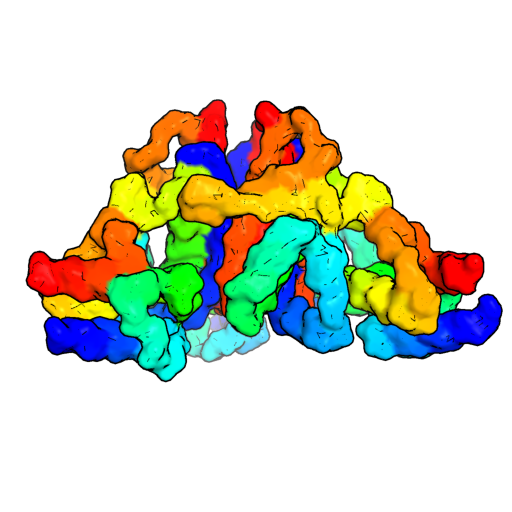.00 35.17 108 GLU B C 1
ATOM 1715 O O . GLU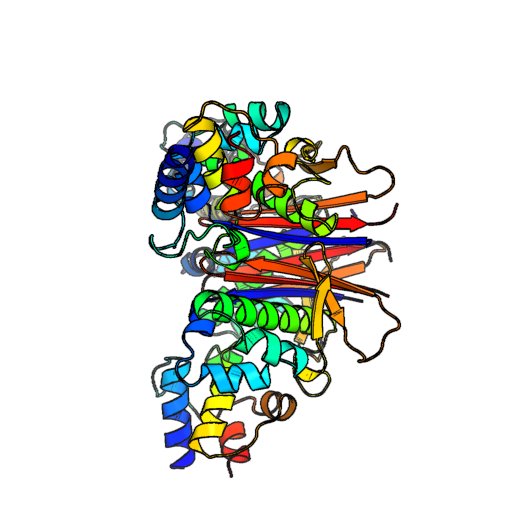 B 1 107 ? 29.044 30.841 25.874 1.00 34.59 108 GLU B O 1
ATOM 1721 N N . TYR B 1 108 ? 27.436 31.413 24.439 1.00 33.81 109 TYR B N 1
ATOM 1722 C CA . TYR B 1 108 ? 28.256 31.117 23.278 1.00 31.49 109 TYR B CA 1
ATOM 1723 C C . TYR B 1 108 ? 28.350 32.328 22.338 1.00 30.12 109 TYR B C 1
ATOM 1724 O O . TYR B 1 108 ? 27.506 33.193 22.284 1.00 30.39 109 TYR B O 1
ATOM 1733 N N . ALA B 1 109 ? 29.489 32.438 21.630 1.00 29.02 110 ALA B N 1
ATOM 1734 C CA . ALA B 1 109 ? 29.564 33.385 20.512 1.00 27.69 110 ALA B CA 1
ATOM 1735 C C . ALA B 1 109 ? 29.783 32.612 19.230 1.00 26.83 110 ALA B C 1
ATOM 1736 O O . ALA B 1 109 ? 30.562 31.685 19.188 1.00 26.54 110 ALA B O 1
ATOM 1738 N N . ALA B 1 110 ? 29.020 32.945 18.187 1.00 24.83 111 ALA B N 1
ATOM 1739 C CA . ALA B 1 110 ? 29.184 32.178 16.963 1.00 23.01 111 ALA B CA 1
ATOM 1740 C C . ALA B 1 110 ? 29.323 33.039 15.694 1.00 22.22 111 ALA B C 1
ATOM 1741 O O . ALA B 1 110 ? 29.168 34.245 15.705 1.00 22.68 111 ALA B O 1
ATOM 1743 N N . ALA B 1 111 ? 30.053 32.586 14.696 1.00 21.20 112 ALA B N 1
ATOM 1744 C CA . ALA B 1 111 ? 30.218 33.353 13.482 1.00 21.71 112 ALA B CA 1
ATOM 1745 C C . ALA B 1 111 ? 30.392 32.430 12.285 1.00 22.92 112 ALA B C 1
ATOM 1746 O O . ALA B 1 111 ? 30.890 31.300 12.402 1.00 23.89 112 ALA B O 1
ATOM 1748 N N . GLN B 1 112 ? 29.985 32.922 11.130 1.00 23.11 113 GLN B N 1
ATOM 1749 C CA . GLN B 1 112 ? 30.214 32.190 9.900 1.00 24.34 113 GLN B CA 1
ATOM 1750 C C . GLN B 1 112 ? 30.778 33.172 8.847 1.00 23.82 113 GLN B C 1
ATOM 1751 O O . GLN B 1 112 ? 30.509 34.379 8.836 1.00 23.30 113 GLN B O 1
ATOM 1757 N N . VAL B 1 113 ? 31.579 32.627 7.970 1.00 24.42 114 VAL B N 1
ATOM 1758 C CA . VAL B 1 113 ? 32.172 33.401 6.924 1.00 23.79 114 VAL B CA 1
ATOM 1759 C C . VAL B 1 113 ? 32.039 32.708 5.560 1.00 26.21 114 VAL B C 1
ATOM 1760 O O . VAL B 1 113 ? 32.067 31.464 5.431 1.00 27.77 114 VAL B O 1
ATOM 1764 N N . VAL B 1 114 ? 31.811 33.507 4.539 1.00 26.62 115 VAL B N 1
ATOM 1765 C CA . VAL B 1 114 ? 31.798 32.970 3.191 1.00 26.24 115 VAL B CA 1
ATOM 1766 C C . VAL B 1 114 ? 32.763 33.872 2.395 1.00 26.54 115 VAL B C 1
ATOM 1767 O O . VAL B 1 114 ? 32.728 35.108 2.504 1.00 25.66 115 VAL B O 1
ATOM 1771 N N . ILE B 1 115 ? 33.707 33.236 1.710 1.00 27.36 116 ILE B N 1
ATOM 1772 C CA . ILE B 1 115 ? 34.622 33.920 0.824 1.00 26.30 116 ILE B CA 1
ATOM 1773 C C . ILE B 1 115 ? 34.180 33.441 -0.571 1.00 27.95 116 ILE B C 1
ATOM 1774 O O . ILE B 1 115 ? 34.050 32.233 -0.839 1.00 27.91 116 ILE B O 1
ATOM 1779 N N . GLU B 1 116 ? 33.949 34.394 -1.460 1.00 28.54 117 GLU B N 1
ATOM 1780 C CA . GLU B 1 116 ? 33.480 34.054 -2.789 1.00 31.72 117 GLU B CA 1
ATOM 1781 C C . GLU B 1 116 ? 33.918 35.080 -3.853 1.00 33.19 117 GLU B C 1
ATOM 1782 O O . GLU B 1 116 ? 34.563 36.104 -3.564 1.00 31.18 117 GLU B O 1
ATOM 1788 N N . ARG B 1 117 ? 33.478 34.801 -5.071 1.00 35.98 118 ARG B N 1
ATOM 1789 C CA . ARG B 1 117 ? 33.792 35.608 -6.234 1.00 39.71 118 ARG B CA 1
ATOM 1790 C C . ARG B 1 117 ? 33.164 36.976 -6.281 1.00 42.47 118 ARG B C 1
ATOM 1791 O O . ARG B 1 117 ? 32.138 37.228 -5.671 1.00 42.97 118 ARG B O 1
ATOM 1793 N N . LEU B 1 118 ? 33.813 37.845 -7.047 1.00 46.59 119 LEU B N 1
ATOM 1794 C CA . LEU B 1 118 ? 33.342 39.198 -7.363 1.00 49.70 119 LEU B CA 1
ATOM 1795 C C . LEU B 1 118 ? 33.658 40.162 -6.261 1.00 51.61 119 LEU B C 1
ATOM 1796 O O . LEU B 1 118 ? 34.454 39.737 -5.391 1.00 52.68 119 LEU B O 1
ATOM 1801 N N . TYR C 1 2 ? 21.466 22.961 -5.474 1.00 49.94 3 TYR C N 1
ATOM 1802 C CA . TYR C 1 2 ? 22.125 24.002 -4.627 1.00 49.00 3 TYR C CA 1
ATOM 1803 C C . TYR C 1 2 ? 21.307 24.340 -3.360 1.00 46.34 3 TYR C C 1
ATOM 1804 O O . TYR C 1 2 ? 20.173 24.787 -3.461 1.00 46.92 3 TYR C O 1
ATOM 1813 N N . GLY C 1 3 ? 21.909 24.121 -2.182 1.00 42.60 4 GLY C N 1
ATOM 1814 C CA . GLY C 1 3 ? 21.273 24.373 -0.908 1.00 36.95 4 GLY C CA 1
ATOM 1815 C C . GLY C 1 3 ? 22.310 24.484 0.211 1.00 34.75 4 GLY C C 1
ATOM 1816 O O . GLY C 1 3 ? 23.518 24.302 -0.012 1.00 33.32 4 GLY C O 1
ATOM 1817 N N . ILE C 1 4 ? 21.859 24.800 1.426 1.00 31.13 5 ILE C N 1
ATOM 1818 C CA . ILE C 1 4 ? 22.824 24.874 2.482 1.00 28.83 5 ILE C CA 1
ATOM 1819 C C . ILE C 1 4 ? 22.298 24.035 3.644 1.00 28.73 5 ILE C C 1
ATOM 1820 O O . ILE C 1 4 ? 21.089 23.831 3.793 1.00 27.43 5 ILE C O 1
ATOM 1825 N N . GLY C 1 5 ? 23.223 23.524 4.448 1.00 27.24 6 GLY C N 1
ATOM 1826 C CA . GLY C 1 5 ? 22.838 22.739 5.606 1.00 26.83 6 GLY C CA 1
ATOM 1827 C C . GLY C 1 5 ? 23.645 23.153 6.834 1.00 26.60 6 GLY C C 1
ATOM 1828 O O . GLY C 1 5 ? 24.832 23.476 6.771 1.00 26.86 6 GLY C O 1
ATOM 1829 N N . LEU C 1 6 ? 22.976 23.145 7.963 1.00 26.46 7 LEU C N 1
ATOM 1830 C CA . LEU C 1 6 ? 23.587 23.492 9.216 1.00 26.95 7 LEU C CA 1
ATOM 1831 C C . LEU C 1 6 ? 23.176 22.491 10.275 1.00 27.60 7 LEU C C 1
ATOM 1832 O O . LEU C 1 6 ? 21.987 22.183 10.397 1.00 27.17 7 LEU C O 1
ATOM 1837 N N . ASP C 1 7 ? 24.125 21.972 11.040 1.00 28.28 8 ASP C N 1
ATOM 1838 C CA . ASP C 1 7 ? 23.732 21.101 12.148 1.00 29.87 8 ASP C CA 1
ATOM 1839 C C . ASP C 1 7 ? 24.605 21.323 13.371 1.00 30.04 8 ASP C C 1
ATOM 1840 O O . ASP C 1 7 ? 25.792 21.569 13.234 1.00 30.69 8 ASP C O 1
ATOM 1845 N N . ILE C 1 8 ? 24.002 21.247 14.552 1.00 30.89 9 ILE C N 1
ATOM 1846 C CA . ILE C 1 8 ? 24.697 21.393 15.816 1.00 32.43 9 ILE C CA 1
ATOM 1847 C C . ILE C 1 8 ? 24.317 20.175 16.704 1.00 34.37 9 ILE C C 1
ATOM 1848 O O . ILE C 1 8 ? 23.156 20.039 17.101 1.00 34.83 9 ILE C O 1
ATOM 1853 N N . THR C 1 9 ? 25.278 19.313 17.027 1.00 35.32 10 THR C N 1
ATOM 1854 C CA . THR C 1 9 ? 25.015 18.127 17.849 1.00 37.39 10 THR C CA 1
ATOM 1855 C C . THR C 1 9 ? 25.702 18.151 19.225 1.00 38.26 10 THR C C 1
ATOM 1856 O O . THR C 1 9 ? 26.894 18.446 19.330 1.00 38.23 10 THR C O 1
ATOM 1860 N N . GLU C 1 10 ? 24.979 17.776 20.272 1.00 40.05 11 GLU C N 1
ATOM 1861 C CA . GLU C 1 10 ? 25.571 17.774 21.609 1.00 41.47 11 GLU C CA 1
ATOM 1862 C C . GLU C 1 10 ? 26.519 16.626 21.761 1.00 41.18 11 GLU C C 1
ATOM 1863 O O . GLU C 1 10 ? 26.182 15.465 21.511 1.00 40.62 11 GLU C O 1
ATOM 1869 N N . LEU C 1 11 ? 27.728 16.968 22.165 1.00 41.46 12 LEU C N 1
ATOM 1870 C CA . LEU C 1 11 ? 28.771 15.984 22.371 1.00 42.87 12 LEU C CA 1
ATOM 1871 C C . LEU C 1 11 ? 28.434 14.876 23.423 1.00 43.22 12 LEU C C 1
ATOM 1872 O O . LEU C 1 11 ? 28.745 13.716 23.204 1.00 43.84 12 LEU C O 1
ATOM 1877 N N . LYS C 1 12 ? 27.827 15.238 24.548 1.00 43.80 13 LYS C N 1
ATOM 1878 C CA . LYS C 1 12 ? 27.482 14.263 25.581 1.00 46.43 13 LYS C CA 1
ATOM 1879 C C . LYS C 1 12 ? 26.700 13.080 24.990 1.00 47.38 13 LYS C C 1
ATOM 1880 O O . LYS C 1 12 ? 27.047 11.931 25.191 1.00 47.47 13 LYS C O 1
ATOM 1886 N N . ARG C 1 13 ? 25.652 13.372 24.240 1.00 48.93 14 ARG C N 1
ATOM 1887 C CA . ARG C 1 13 ? 24.831 12.339 23.649 1.00 50.26 14 ARG C CA 1
ATOM 1888 C C . ARG C 1 13 ? 25.620 11.372 22.788 1.00 51.61 14 ARG C C 1
ATOM 1889 O O . ARG C 1 13 ? 25.303 10.194 22.745 1.00 52.29 14 ARG C O 1
ATOM 1897 N N . ILE C 1 14 ? 26.657 11.848 22.115 1.00 52.84 15 ILE C N 1
ATOM 1898 C CA . ILE C 1 14 ? 27.418 10.965 21.252 1.00 55.09 15 ILE C CA 1
ATOM 1899 C C . ILE C 1 14 ? 28.506 10.183 21.978 1.00 56.99 15 ILE C C 1
ATOM 1900 O O . ILE C 1 14 ? 28.936 9.125 21.525 1.00 57.40 15 ILE C O 1
ATOM 1905 N N . ALA C 1 15 ? 28.946 10.693 23.115 1.00 59.37 16 ALA C N 1
ATOM 1906 C CA . ALA C 1 15 ? 29.962 9.999 23.881 1.00 61.68 16 ALA C CA 1
ATOM 1907 C C . ALA C 1 15 ? 29.200 9.029 24.767 1.00 63.43 16 ALA C C 1
ATOM 1908 O O . ALA C 1 15 ? 29.656 7.908 24.999 1.00 64.05 16 ALA C O 1
ATOM 1910 N N . SER C 1 16 ? 28.025 9.483 25.223 1.00 64.87 17 SER C N 1
ATOM 1911 C CA . SER C 1 16 ? 27.122 8.749 26.109 1.00 66.40 17 SER C CA 1
ATOM 1912 C C . SER C 1 16 ? 26.754 7.359 25.624 1.00 67.54 17 SER C C 1
ATOM 1913 O O . SER C 1 16 ? 26.101 6.611 26.361 1.00 67.40 17 SER C O 1
ATOM 1916 N N . MET C 1 17 ? 27.133 7.025 24.390 1.00 68.81 18 MET C N 1
ATOM 1917 C CA . MET C 1 17 ? 26.834 5.705 23.821 1.00 70.42 18 MET C CA 1
ATOM 1918 C C . MET C 1 17 ? 27.806 4.624 24.324 1.00 71.10 18 MET C C 1
ATOM 1919 O O . MET C 1 17 ? 28.800 4.304 23.677 1.00 70.79 18 MET C O 1
ATOM 1924 N N . ALA C 1 18 ? 27.492 4.064 25.484 1.00 72.21 19 ALA C N 1
ATOM 1925 C CA . ALA C 1 18 ? 28.328 3.046 26.120 1.00 73.24 19 ALA C CA 1
ATOM 1926 C C . ALA C 1 18 ? 28.868 2.011 25.135 1.00 73.34 19 ALA C C 1
ATOM 1927 O O . ALA C 1 18 ? 29.754 2.309 24.332 1.00 73.26 19 ALA C O 1
ATOM 1929 N N . GLY C 1 19 ? 28.349 0.789 25.229 1.00 73.41 20 GLY C N 1
ATOM 1930 C CA . GLY C 1 19 ? 28.756 -0.275 24.321 1.00 73.08 20 GLY C CA 1
ATOM 1931 C C . GLY C 1 19 ? 27.982 -0.080 23.027 1.00 72.53 20 GLY C C 1
ATOM 1932 O O . GLY C 1 19 ? 28.247 -0.729 22.002 1.00 72.94 20 GLY C O 1
ATOM 1933 N N . ARG C 1 20 ? 27.031 0.849 23.089 1.00 71.72 21 ARG C N 1
ATOM 1934 C CA . ARG C 1 20 ? 26.195 1.198 21.955 1.00 71.08 21 ARG C CA 1
ATOM 1935 C C . ARG C 1 20 ? 26.874 2.170 20.979 1.00 70.50 21 ARG C C 1
ATOM 1936 O O . ARG C 1 20 ? 26.352 2.406 19.889 1.00 71.02 21 ARG C O 1
ATOM 1938 N N . GLN C 1 21 ? 28.031 2.727 21.344 1.00 69.56 22 GLN C N 1
ATOM 1939 C CA . GLN C 1 21 ? 28.711 3.684 20.454 1.00 68.27 22 GLN C CA 1
ATOM 1940 C C . GLN C 1 21 ? 29.390 3.034 19.241 1.00 67.04 22 GLN C C 1
ATOM 1941 O O . GLN C 1 21 ? 29.423 3.625 18.143 1.00 66.64 22 GLN C O 1
ATOM 1947 N N . LYS C 1 22 ? 29.921 1.821 19.428 1.00 65.55 23 LYS C N 1
ATOM 1948 C CA . LYS C 1 22 ? 30.615 1.124 18.339 1.00 63.05 23 LYS C CA 1
ATOM 1949 C C . LYS C 1 22 ? 29.674 0.809 17.189 1.00 61.35 23 LYS C C 1
ATOM 1950 O O . LYS C 1 22 ? 29.999 1.099 16.039 1.00 61.40 23 LYS C O 1
ATOM 1952 N N . ARG C 1 23 ? 28.517 0.222 17.476 1.00 58.95 24 ARG C N 1
ATOM 1953 C CA . ARG C 1 23 ? 27.594 -0.072 16.396 1.00 56.93 24 ARG C CA 1
ATOM 1954 C C . ARG C 1 23 ? 27.199 1.243 15.741 1.00 55.53 24 ARG C C 1
ATOM 1955 O O . ARG C 1 23 ? 26.991 1.313 14.522 1.00 55.43 24 ARG C O 1
ATOM 1957 N N . PHE C 1 24 ? 27.093 2.291 16.554 1.00 53.80 25 PHE C N 1
ATOM 1958 C CA . PHE C 1 24 ? 26.749 3.620 16.041 1.00 52.09 25 PHE C CA 1
ATOM 1959 C C . PHE C 1 24 ? 27.808 4.126 15.066 1.00 50.92 25 PHE C C 1
ATOM 1960 O O . PHE C 1 24 ? 27.469 4.768 14.092 1.00 50.27 25 PHE C O 1
ATOM 1968 N N . ALA C 1 25 ? 29.083 3.851 15.328 1.00 49.46 26 ALA C N 1
ATOM 1969 C CA . ALA C 1 25 ? 30.124 4.297 14.421 1.00 48.87 26 ALA C CA 1
ATOM 1970 C C . ALA C 1 25 ? 30.011 3.572 13.086 1.00 49.11 26 ALA C C 1
ATOM 1971 O O . ALA C 1 25 ? 30.184 4.165 12.022 1.00 48.33 26 ALA C O 1
ATOM 1973 N N . GLU C 1 26 ? 29.693 2.282 13.146 1.00 50.11 27 GLU C N 1
ATOM 1974 C CA . GLU C 1 26 ? 29.560 1.466 11.948 1.00 50.93 27 GLU C CA 1
ATOM 1975 C C . GLU C 1 26 ? 28.442 1.973 11.043 1.00 50.72 27 GLU C C 1
ATOM 1976 O O . GLU C 1 26 ? 28.451 1.770 9.826 1.00 50.80 27 GLU C O 1
ATOM 1982 N N . ARG C 1 27 ? 27.457 2.610 11.648 1.00 50.01 28 ARG C N 1
ATOM 1983 C CA . ARG C 1 27 ? 26.326 3.098 10.891 1.00 50.31 28 ARG C CA 1
ATOM 1984 C C . ARG C 1 27 ? 26.574 4.450 10.241 1.00 49.38 28 ARG C C 1
ATOM 1985 O O . ARG C 1 27 ? 26.126 4.694 9.126 1.00 48.79 28 ARG C O 1
ATOM 1993 N N . ILE C 1 28 ? 27.295 5.310 10.954 1.00 48.53 29 ILE C N 1
ATOM 1994 C CA . ILE C 1 28 ? 27.603 6.672 10.530 1.00 47.80 29 ILE C CA 1
ATOM 1995 C C . ILE C 1 28 ? 28.838 6.826 9.643 1.00 46.84 29 ILE C C 1
ATOM 1996 O O . ILE C 1 28 ? 28.843 7.682 8.779 1.00 46.17 29 ILE C O 1
ATOM 2001 N N . LEU C 1 29 ? 29.863 5.991 9.857 1.00 45.72 30 LEU C N 1
ATOM 2002 C CA . LEU C 1 29 ? 31.126 6.083 9.129 1.00 44.18 30 LEU C CA 1
ATOM 2003 C C . LEU C 1 29 ? 31.338 5.181 7.951 1.00 45.14 30 LEU C C 1
ATOM 2004 O O . LEU C 1 29 ? 30.744 4.131 7.845 1.00 46.25 30 LEU C O 1
ATOM 2009 N N . THR C 1 30 ? 32.174 5.597 7.021 1.00 46.36 31 THR C N 1
ATOM 2010 C CA . THR C 1 30 ? 32.449 4.731 5.894 1.00 47.65 31 THR C CA 1
ATOM 2011 C C . THR C 1 30 ? 33.615 3.874 6.407 1.00 49.56 31 THR C C 1
ATOM 2012 O O . THR C 1 30 ? 34.048 4.047 7.558 1.00 50.72 31 THR C O 1
ATOM 2016 N N . ARG C 1 31 ? 34.130 2.982 5.555 1.00 50.59 32 ARG C N 1
ATOM 2017 C CA . ARG C 1 31 ? 35.275 2.128 5.898 1.00 51.61 32 ARG C CA 1
ATOM 2018 C C . ARG C 1 31 ? 36.505 2.985 6.157 1.00 52.13 32 ARG C C 1
ATOM 2019 O O . ARG C 1 31 ? 37.204 2.811 7.160 1.00 52.51 32 ARG C O 1
ATOM 2021 N N . SER C 1 32 ? 36.785 3.912 5.247 1.00 52.48 33 SER C N 1
ATOM 2022 C CA . SER C 1 32 ? 37.947 4.785 5.432 1.00 52.70 33 SER C CA 1
ATOM 2023 C C . SER C 1 32 ? 37.839 5.651 6.695 1.00 51.85 33 SER C C 1
ATOM 2024 O O . SER C 1 32 ? 38.851 6.053 7.266 1.00 51.57 33 SER C O 1
ATOM 2027 N N . GLU C 1 33 ? 36.613 5.945 7.129 1.00 51.33 34 GLU C N 1
ATOM 2028 C CA . GLU C 1 33 ? 36.424 6.753 8.335 1.00 50.60 34 GLU C CA 1
ATOM 2029 C C . GLU C 1 33 ? 36.513 5.888 9.611 1.00 51.17 34 GLU C C 1
ATOM 2030 O O . GLU C 1 33 ? 36.922 6.368 10.665 1.00 50.66 34 GLU C O 1
ATOM 2036 N N . LEU C 1 34 ? 36.129 4.614 9.524 1.00 52.01 35 LEU C N 1
ATOM 2037 C CA . LEU C 1 34 ? 36.241 3.733 10.693 1.00 53.14 35 LEU C CA 1
ATOM 2038 C C . LEU C 1 34 ? 37.713 3.498 11.049 1.00 53.05 35 LEU C C 1
ATOM 2039 O O . LEU C 1 34 ? 38.118 3.636 12.208 1.00 53.76 35 LEU C O 1
ATOM 2044 N N . ASP C 1 35 ? 38.503 3.136 10.044 1.00 53.28 36 ASP C N 1
ATOM 2045 C CA . ASP C 1 35 ? 39.919 2.878 10.249 1.00 53.67 36 ASP C CA 1
ATOM 2046 C C . ASP C 1 35 ? 40.489 4.010 11.085 1.00 53.57 36 ASP C C 1
ATOM 2047 O O . ASP C 1 35 ? 41.141 3.775 12.083 1.00 54.00 36 ASP C O 1
ATOM 2052 N N . GLN C 1 36 ? 40.212 5.241 10.672 1.00 53.45 37 GLN C N 1
ATOM 2053 C CA . GLN C 1 36 ? 40.660 6.451 11.358 1.00 53.09 37 GLN C CA 1
ATOM 2054 C C . GLN C 1 36 ? 40.131 6.584 12.784 1.00 53.45 37 GLN C C 1
ATOM 2055 O O . GLN C 1 36 ? 40.833 7.076 13.680 1.00 52.92 37 GLN C O 1
ATOM 2061 N N . TYR C 1 37 ? 38.871 6.184 12.972 1.00 53.98 38 TYR C N 1
ATOM 2062 C CA . TYR C 1 37 ? 38.208 6.285 14.281 1.00 54.95 38 TYR C CA 1
ATOM 2063 C C . TYR C 1 37 ? 38.763 5.299 15.301 1.00 56.29 38 TYR C C 1
ATOM 2064 O O . TYR C 1 37 ? 38.924 5.628 16.481 1.00 55.96 38 TYR C O 1
ATOM 2073 N N . TYR C 1 38 ? 39.044 4.085 14.854 1.00 57.88 39 TYR C N 1
ATOM 2074 C CA . TYR C 1 38 ? 39.591 3.111 15.771 1.00 60.05 39 TYR C CA 1
ATOM 2075 C C . TYR C 1 38 ? 40.953 3.605 16.251 1.00 61.11 39 TYR C C 1
ATOM 2076 O O . TYR C 1 38 ? 41.193 3.695 17.460 1.00 61.66 39 TYR C O 1
ATOM 2085 N N . GLU C 1 39 ? 41.816 3.995 15.316 1.00 62.11 40 GLU C N 1
ATOM 2086 C CA . GLU C 1 39 ? 43.148 4.478 15.668 1.00 63.23 40 GLU C CA 1
ATOM 2087 C C . GLU C 1 39 ? 43.174 5.688 16.620 1.00 63.40 40 GLU C C 1
ATOM 2088 O O . GLU C 1 39 ? 44.245 6.267 16.837 1.00 63.46 40 GLU C O 1
ATOM 2094 N N . LEU C 1 40 ? 42.030 6.069 17.196 1.00 63.24 41 LEU C N 1
ATOM 2095 C CA . LEU C 1 40 ? 41.977 7.251 18.068 1.00 63.08 41 LEU C CA 1
ATOM 2096 C C . LEU C 1 40 ? 41.775 7.033 19.563 1.00 62.59 41 LEU C C 1
ATOM 2097 O O . LEU C 1 40 ? 41.358 5.965 19.994 1.00 62.56 41 LEU C O 1
ATOM 2102 N N . SER C 1 41 ? 42.054 8.086 20.334 1.00 62.49 42 SER C N 1
ATOM 2103 C CA . SER C 1 41 ? 41.895 8.103 21.791 1.00 62.52 42 SER C CA 1
ATOM 2104 C C . SER C 1 41 ? 40.399 8.172 22.134 1.00 62.31 42 SER C C 1
ATOM 2105 O O . SER C 1 41 ? 39.573 8.254 21.241 1.00 62.51 42 SER C O 1
ATOM 2108 N N . GLU C 1 42 ? 40.043 8.160 23.415 1.00 61.96 43 GLU C N 1
ATOM 2109 C CA . GLU C 1 42 ? 38.622 8.192 23.799 1.00 61.58 43 GLU C CA 1
ATOM 2110 C C . GLU C 1 42 ? 37.923 9.521 23.521 1.00 61.30 43 GLU C C 1
ATOM 2111 O O . GLU C 1 42 ? 36.871 9.548 22.875 1.00 60.48 43 GLU C O 1
ATOM 2113 N N . ALA C 1 43 ? 38.504 10.609 24.040 1.00 60.97 44 ALA C N 1
ATOM 2114 C CA . ALA C 1 43 ? 37.966 11.951 23.855 1.00 60.26 44 ALA C CA 1
ATOM 2115 C C . ALA C 1 43 ? 37.986 12.314 22.374 1.00 59.84 44 ALA C C 1
ATOM 2116 O O . ALA C 1 43 ? 36.996 12.792 21.856 1.00 59.60 44 ALA C O 1
ATOM 2118 N N . ARG C 1 44 ? 39.113 12.088 21.700 1.00 59.78 45 ARG C N 1
ATOM 2119 C CA . ARG C 1 44 ? 39.235 12.402 20.276 1.00 59.22 45 ARG C CA 1
ATOM 2120 C C . ARG C 1 44 ? 38.255 11.587 19.416 1.00 58.01 45 ARG C C 1
ATOM 2121 O O . ARG C 1 44 ? 37.894 12.000 18.313 1.00 57.42 45 ARG C O 1
ATOM 2129 N N . LYS C 1 45 ? 37.840 10.430 19.937 1.00 56.48 46 LYS C N 1
ATOM 2130 C CA . LYS C 1 45 ? 36.900 9.533 19.266 1.00 54.34 46 LYS C CA 1
ATOM 2131 C C . LYS C 1 45 ? 35.515 10.139 19.298 1.00 52.66 46 LYS C C 1
ATOM 2132 O O . LYS C 1 45 ? 34.844 10.197 18.267 1.00 51.96 46 LYS C O 1
ATOM 2138 N N . ASN C 1 46 ? 35.083 10.580 20.480 1.00 50.70 47 ASN C N 1
ATOM 2139 C CA . ASN C 1 46 ? 33.757 11.182 20.597 1.00 49.85 47 ASN C CA 1
ATOM 2140 C C . ASN C 1 46 ? 33.658 12.440 19.728 1.00 48.57 47 ASN C C 1
ATOM 2141 O O . ASN C 1 46 ? 32.617 12.714 19.142 1.00 48.85 47 ASN C O 1
ATOM 2146 N N . GLU C 1 47 ? 34.745 13.202 19.661 1.00 46.12 48 GLU C N 1
ATOM 2147 C CA . GLU C 1 47 ? 34.787 14.417 18.861 1.00 44.59 48 GLU C CA 1
ATOM 2148 C C . GLU C 1 47 ? 34.740 14.110 17.364 1.00 42.58 48 GLU C C 1
ATOM 2149 O O . GLU C 1 47 ? 33.989 14.730 16.624 1.00 42.76 48 GLU C O 1
ATOM 2155 N N . PHE C 1 48 ? 35.538 13.146 16.933 1.00 39.90 49 PHE C N 1
ATOM 2156 C CA . PHE C 1 48 ? 35.598 12.738 15.539 1.00 38.64 49 PHE C CA 1
ATOM 2157 C C . PHE C 1 48 ? 34.229 12.283 15.001 1.00 38.16 49 PHE C C 1
ATOM 2158 O O . PHE C 1 48 ? 33.837 12.599 13.881 1.00 37.58 49 PHE C O 1
ATOM 2166 N N . LEU C 1 49 ? 33.510 11.576 15.860 1.00 38.16 50 LEU C N 1
ATOM 2167 C CA . LEU C 1 49 ? 32.192 11.005 15.599 1.00 37.80 50 LEU C CA 1
ATOM 2168 C C . LEU C 1 49 ? 31.105 12.072 15.601 1.00 36.02 50 LEU C C 1
ATOM 2169 O O . LEU C 1 49 ? 30.268 12.078 14.725 1.00 35.26 50 LEU C O 1
ATOM 2174 N N . ALA C 1 50 ? 31.115 12.962 16.579 1.00 33.98 51 ALA C N 1
ATOM 2175 C CA . ALA C 1 50 ? 30.125 14.040 16.612 1.00 33.35 51 ALA C CA 1
ATOM 2176 C C . ALA C 1 50 ? 30.294 14.958 15.380 1.00 32.68 51 ALA C C 1
ATOM 2177 O O . ALA C 1 50 ? 29.324 15.477 14.867 1.00 32.77 51 ALA C O 1
ATOM 2179 N N . GLY C 1 51 ? 31.528 15.145 14.922 1.00 31.55 52 GLY C N 1
ATOM 2180 C CA . GLY C 1 51 ? 31.747 16.002 13.780 1.00 31.54 52 GLY C CA 1
ATOM 2181 C C . GLY C 1 51 ? 31.279 15.343 12.486 1.00 31.54 52 GLY C C 1
ATOM 2182 O O . GLY C 1 51 ? 30.709 16.001 11.617 1.00 31.53 52 GLY C O 1
ATOM 2183 N N . ARG C 1 52 ? 31.529 14.049 12.344 1.00 30.79 53 ARG C N 1
ATOM 2184 C CA . ARG C 1 52 ? 31.103 13.342 11.167 1.00 30.51 53 ARG C CA 1
ATOM 2185 C C . ARG C 1 52 ? 29.583 13.320 11.156 1.00 31.23 53 ARG C C 1
ATOM 2186 O O . ARG C 1 52 ? 28.969 13.538 10.125 1.00 31.06 53 ARG C O 1
ATOM 2194 N N . PHE C 1 53 ? 28.966 13.104 12.315 1.00 31.18 54 PHE C N 1
ATOM 2195 C CA . PHE C 1 53 ? 27.532 13.085 12.342 1.00 31.17 54 PHE C CA 1
ATOM 2196 C C . PHE C 1 53 ? 26.970 14.470 11.969 1.00 31.77 54 PHE C C 1
ATOM 2197 O O . PHE C 1 53 ? 25.997 14.573 11.181 1.00 32.07 54 PHE C O 1
ATOM 2205 N N . ALA C 1 54 ? 27.575 15.531 12.518 1.00 30.09 55 ALA C N 1
ATOM 2206 C CA . ALA C 1 54 ? 27.098 16.876 12.219 1.00 29.09 55 ALA C CA 1
ATOM 2207 C C . ALA C 1 54 ? 27.270 17.200 10.742 1.00 27.70 55 ALA C C 1
ATOM 2208 O O . ALA C 1 54 ? 26.381 17.745 10.094 1.00 27.42 55 ALA C O 1
ATOM 2210 N N . ALA C 1 55 ? 28.425 16.829 10.216 1.00 27.23 56 ALA C N 1
ATOM 2211 C CA . ALA C 1 55 ? 28.740 17.138 8.862 1.00 27.56 56 ALA C CA 1
ATOM 2212 C C . ALA C 1 55 ? 27.806 16.419 7.895 1.00 28.72 56 ALA C C 1
ATOM 2213 O O . ALA C 1 55 ? 27.247 17.032 6.982 1.00 27.13 56 ALA C O 1
ATOM 2215 N N . LYS C 1 56 ? 27.612 15.120 8.123 1.00 30.26 57 LYS C N 1
ATOM 2216 C CA . LYS C 1 56 ? 26.732 14.320 7.256 1.00 31.46 57 LYS C CA 1
ATOM 2217 C C . LYS C 1 56 ? 25.281 14.810 7.333 1.00 31.15 57 LYS C C 1
ATOM 2218 O O . LYS C 1 56 ? 24.619 14.823 6.314 1.00 31.49 57 LYS C O 1
ATOM 2224 N N . GLU C 1 57 ? 24.809 15.224 8.517 1.00 31.51 58 GLU C N 1
ATOM 2225 C CA . GLU C 1 57 ? 23.457 15.779 8.681 1.00 33.20 58 GLU C CA 1
ATOM 2226 C C . GLU C 1 57 ? 23.358 17.127 7.955 1.00 33.70 58 GLU C C 1
ATOM 2227 O O . GLU C 1 57 ? 22.348 17.395 7.311 1.00 34.77 58 GLU C O 1
ATOM 2233 N N . ALA C 1 58 ? 24.396 17.972 8.059 1.00 32.97 59 ALA C N 1
ATOM 2234 C CA . ALA C 1 58 ? 24.381 19.273 7.395 1.00 32.29 59 ALA C CA 1
ATOM 2235 C C . ALA C 1 58 ? 24.342 19.032 5.906 1.00 32.49 59 ALA C C 1
ATOM 2236 O O . ALA C 1 58 ? 23.620 19.679 5.179 1.00 30.92 59 ALA C O 1
ATOM 2238 N N . PHE C 1 59 ? 25.160 18.110 5.453 1.00 34.01 60 PHE C N 1
ATOM 2239 C CA . PHE C 1 59 ? 25.200 17.822 4.038 1.00 35.99 60 PHE C CA 1
ATOM 2240 C C . PHE C 1 59 ? 23.849 17.258 3.568 1.00 36.69 60 PHE C C 1
ATOM 2241 O O . PHE C 1 59 ? 23.381 17.542 2.463 1.00 36.48 60 PHE C O 1
ATOM 2249 N N . SER C 1 60 ? 23.227 16.457 4.421 1.00 37.71 61 SER C N 1
ATOM 2250 C CA . SER C 1 60 ? 21.969 15.865 4.024 1.00 38.51 61 SER C CA 1
ATOM 2251 C C . SER C 1 60 ? 20.900 16.949 3.980 1.00 38.46 61 SER C C 1
ATOM 2252 O O . SER C 1 60 ? 20.016 16.905 3.129 1.00 40.03 61 SER C O 1
ATOM 2255 N N . LYS C 1 61 ? 20.976 17.935 4.857 1.00 38.77 62 LYS C N 1
ATOM 2256 C CA . LYS C 1 61 ? 19.955 18.975 4.808 1.00 39.13 62 LYS C CA 1
ATOM 2257 C C . LYS C 1 61 ? 20.167 19.767 3.545 1.00 39.05 62 LYS C C 1
ATOM 2258 O O . LYS C 1 61 ? 19.211 20.002 2.825 1.00 39.05 62 LYS C O 1
ATOM 2264 N N . ALA C 1 62 ? 21.417 20.134 3.263 1.00 39.27 63 ALA C N 1
ATOM 2265 C CA . ALA C 1 62 ? 21.796 20.875 2.054 1.00 40.77 63 ALA C CA 1
ATOM 2266 C C . ALA C 1 62 ? 21.309 20.213 0.767 1.00 41.97 63 ALA C C 1
ATOM 2267 O O . ALA C 1 62 ? 20.842 20.880 -0.144 1.00 42.51 63 ALA C O 1
ATOM 2269 N N . PHE C 1 63 ? 21.498 18.903 0.693 1.00 42.97 64 PHE C N 1
ATOM 2270 C CA . PHE C 1 63 ? 21.114 18.095 -0.454 1.00 43.68 64 PHE C CA 1
ATO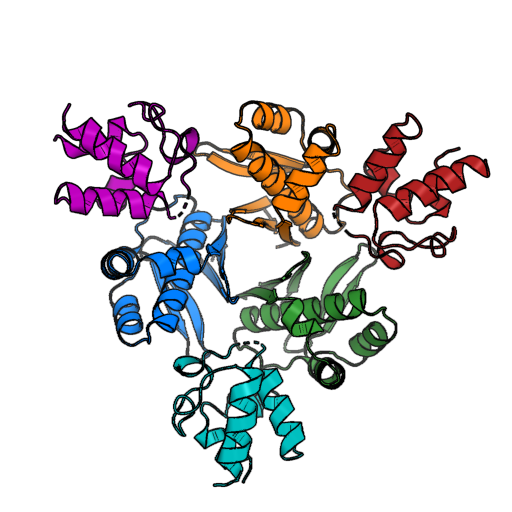M 2271 C C . PHE C 1 63 ? 19.568 18.085 -0.593 1.00 43.80 64 PHE C C 1
ATOM 2272 O O . PHE C 1 63 ? 19.035 17.688 -1.614 1.00 43.49 64 PHE C O 1
ATOM 2280 N N . GLY C 1 64 ? 18.865 18.509 0.462 1.00 44.36 65 GLY C N 1
ATOM 2281 C CA . GLY C 1 64 ? 17.409 18.574 0.459 1.00 44.68 65 GLY C CA 1
ATOM 2282 C C . GLY C 1 64 ? 16.559 17.378 0.892 1.00 45.43 65 GLY C C 1
ATOM 2283 O O . GLY C 1 64 ? 15.324 17.485 0.988 1.00 44.40 65 GLY C O 1
ATOM 2284 N N . THR C 1 65 ? 17.186 16.244 1.181 1.00 46.35 66 THR C N 1
ATOM 2285 C CA . THR C 1 65 ? 16.405 15.060 1.550 1.00 47.16 66 THR C CA 1
ATOM 2286 C C . THR C 1 65 ? 16.497 14.549 2.965 1.00 47.75 66 THR C C 1
ATOM 2287 O O . THR C 1 65 ? 15.550 13.943 3.454 1.00 47.25 66 THR C O 1
ATOM 2291 N N . GLY C 1 66 ? 17.625 14.795 3.632 1.00 48.54 67 GLY C N 1
ATOM 2292 C CA . GLY C 1 66 ? 17.780 14.250 4.969 1.00 48.76 67 GLY C CA 1
ATOM 2293 C C . GLY C 1 66 ? 18.312 12.833 4.742 1.00 48.95 67 GLY C C 1
ATOM 2294 O O . GLY C 1 66 ? 18.492 12.399 3.585 1.00 48.61 67 GLY C O 1
ATOM 2295 N N . ILE C 1 67 ? 18.598 12.118 5.823 1.00 49.37 68 ILE C N 1
ATOM 2296 C CA . ILE C 1 67 ? 19.096 10.754 5.702 1.00 49.63 68 ILE C CA 1
ATOM 2297 C C . ILE C 1 67 ? 17.887 9.873 5.460 1.00 50.59 68 ILE C C 1
ATOM 2298 O O . ILE C 1 67 ? 16.836 10.080 6.070 1.00 52.08 68 ILE C O 1
ATOM 2303 N N . GLY C 1 68 ? 18.030 8.908 4.558 1.00 50.76 69 GLY C N 1
ATOM 2304 C CA . GLY C 1 68 ? 16.931 8.014 4.251 1.00 51.04 69 GLY C CA 1
ATOM 2305 C C . GLY C 1 68 ? 17.058 7.333 2.893 1.00 51.12 69 GLY C C 1
ATOM 2306 O O . GLY C 1 68 ? 18.147 6.987 2.469 1.00 50.89 69 GLY C O 1
ATOM 2307 N N . ARG C 1 69 ? 15.927 7.167 2.212 1.00 51.65 70 ARG C N 1
ATOM 2308 C CA . ARG C 1 69 ? 15.868 6.511 0.916 1.00 51.84 70 ARG C CA 1
ATOM 2309 C C . ARG C 1 69 ? 16.747 7.191 -0.128 1.00 52.50 70 ARG C C 1
ATOM 2310 O O . ARG C 1 69 ? 17.539 6.537 -0.813 1.00 53.41 70 ARG C O 1
ATOM 2312 N N . GLN C 1 70 ? 16.619 8.510 -0.239 1.00 52.56 71 GLN C N 1
ATOM 2313 C CA . GLN C 1 70 ? 17.382 9.284 -1.212 1.00 52.76 71 GLN C CA 1
ATOM 2314 C C . GLN C 1 70 ? 18.882 9.447 -0.911 1.00 51.81 71 GLN C C 1
ATOM 2315 O O . GLN C 1 70 ? 19.671 9.698 -1.833 1.00 52.38 71 GLN C O 1
ATOM 2321 N N . LEU C 1 71 ? 19.284 9.300 0.355 1.00 50.66 72 LEU C N 1
ATOM 2322 C CA . LEU C 1 71 ? 20.706 9.468 0.738 1.00 49.47 72 LEU C CA 1
ATOM 2323 C C . LEU C 1 71 ? 21.089 8.819 2.058 1.00 49.34 72 LEU C C 1
ATOM 2324 O O . LEU C 1 71 ? 20.383 8.951 3.084 1.00 49.11 72 LEU C O 1
ATOM 2329 N N . SER C 1 72 ? 22.237 8.147 2.021 1.00 48.82 73 SER C N 1
ATOM 2330 C CA . SER C 1 72 ? 22.786 7.453 3.178 1.00 48.92 73 SER C CA 1
ATOM 2331 C C . SER C 1 72 ? 24.122 8.020 3.680 1.00 48.41 73 SER C C 1
ATOM 2332 O O . SER C 1 72 ? 24.901 8.582 2.910 1.00 48.01 73 SER C O 1
ATOM 2335 N N . PHE C 1 73 ? 24.378 7.822 4.973 1.00 47.87 74 PHE C N 1
ATOM 2336 C CA . PHE C 1 73 ? 25.623 8.217 5.629 1.00 46.98 74 PHE C CA 1
ATOM 2337 C C . PHE C 1 73 ? 26.776 7.616 4.882 1.00 47.55 74 PHE C C 1
ATOM 2338 O O . PHE C 1 73 ? 27.828 8.237 4.699 1.00 47.19 74 PHE C O 1
ATOM 2346 N N . GLN C 1 74 ? 26.572 6.378 4.451 1.00 48.44 75 GLN C N 1
ATOM 2347 C CA . GLN C 1 74 ? 27.614 5.645 3.753 1.00 49.04 75 GLN C CA 1
ATOM 2348 C C . GLN C 1 74 ? 27.946 6.247 2.407 1.00 49.49 75 GLN C C 1
ATOM 2349 O O . GLN C 1 74 ? 28.965 5.909 1.796 1.00 49.92 75 GLN C O 1
ATOM 2355 N N . ASP C 1 75 ? 27.094 7.151 1.940 1.00 50.21 76 ASP C N 1
ATOM 2356 C CA . ASP C 1 75 ? 27.327 7.800 0.645 1.00 50.69 76 ASP C CA 1
ATOM 2357 C C . ASP C 1 75 ? 28.141 9.062 0.819 1.00 50.32 76 ASP C C 1
ATOM 2358 O O . ASP C 1 75 ? 28.613 9.649 -0.158 1.00 51.12 76 ASP C O 1
ATOM 2363 N N . ILE C 1 76 ? 28.296 9.477 2.070 1.00 49.20 77 ILE C N 1
ATOM 2364 C CA . ILE C 1 76 ? 29.015 10.691 2.367 1.00 47.67 77 ILE C CA 1
ATOM 2365 C C . ILE C 1 76 ? 30.343 10.435 3.043 1.00 47.89 77 ILE C C 1
ATOM 2366 O O . ILE C 1 76 ? 30.397 9.824 4.107 1.00 47.45 77 ILE C O 1
ATOM 2371 N N . GLU C 1 77 ? 31.423 10.895 2.433 1.00 47.32 78 GLU C N 1
ATOM 2372 C CA . GLU C 1 77 ? 32.693 10.725 3.085 1.00 47.96 78 GLU C CA 1
ATOM 2373 C C . GLU C 1 77 ? 33.423 12.056 3.293 1.00 47.21 78 GLU C C 1
ATOM 2374 O O . GLU C 1 77 ? 33.545 12.860 2.371 1.00 47.18 78 GLU C O 1
ATOM 2380 N N . ILE C 1 78 ? 33.906 12.266 4.518 1.00 45.94 79 ILE C N 1
ATOM 2381 C CA . ILE C 1 78 ? 34.636 13.477 4.891 1.00 44.27 79 ILE C CA 1
ATOM 2382 C C . ILE C 1 78 ? 36.138 13.205 4.998 1.00 44.74 79 ILE C C 1
ATOM 2383 O O . ILE C 1 78 ? 36.564 12.317 5.719 1.00 44.94 79 ILE C O 1
ATOM 2388 N N . ARG C 1 79 ? 36.945 13.979 4.295 1.00 45.38 80 ARG C N 1
ATOM 2389 C CA . ARG C 1 79 ? 38.386 13.812 4.376 1.00 46.21 80 ARG C CA 1
ATOM 2390 C C . ARG C 1 79 ? 39.014 15.150 4.721 1.00 45.71 80 ARG C C 1
ATOM 2391 O O . ARG C 1 79 ? 38.334 16.176 4.683 1.00 46.03 80 ARG C O 1
ATOM 2399 N N . LYS C 1 80 ? 40.288 15.151 5.089 1.00 45.46 81 LYS C N 1
ATOM 2400 C CA . LYS C 1 80 ? 40.980 16.416 5.379 1.00 45.72 81 LYS C CA 1
ATOM 2401 C C . LYS C 1 80 ? 42.331 16.563 4.650 1.00 45.29 81 LYS C C 1
ATOM 2402 O O . LYS C 1 80 ? 43.160 15.642 4.688 1.00 45.10 81 LYS C O 1
ATOM 2408 N N . ASP C 1 81 ? 42.565 17.721 4.014 1.00 44.37 82 ASP C N 1
ATOM 2409 C CA . ASP C 1 81 ? 43.857 17.938 3.336 1.00 43.79 82 ASP C CA 1
ATOM 2410 C C . ASP C 1 81 ? 44.967 18.303 4.345 1.00 43.87 82 ASP C C 1
ATOM 2411 O O . ASP C 1 81 ? 44.738 18.293 5.568 1.00 43.29 82 ASP C O 1
ATOM 2416 N N . GLN C 1 82 ? 46.153 18.626 3.830 1.00 44.05 83 GLN C N 1
ATOM 2417 C CA . GLN C 1 82 ? 47.329 18.954 4.660 1.00 44.81 83 GLN C CA 1
ATOM 2418 C C . GLN C 1 82 ? 47.215 20.185 5.542 1.00 44.47 83 GLN C C 1
ATOM 2419 O O . GLN C 1 82 ? 48.016 20.373 6.450 1.00 44.21 83 GLN C O 1
ATOM 2425 N N . ASN C 1 83 ? 46.229 21.028 5.244 1.00 44.55 84 ASN C N 1
ATOM 2426 C CA . ASN C 1 83 ? 45.996 22.266 5.987 1.00 44.05 84 ASN C CA 1
ATOM 2427 C C . ASN C 1 83 ? 44.908 22.010 7.001 1.00 43.53 84 ASN C C 1
ATOM 2428 O O . ASN C 1 83 ? 44.533 22.915 7.758 1.00 43.25 84 ASN C O 1
ATOM 2433 N N . GLY C 1 84 ? 44.405 20.775 6.980 1.00 43.16 85 GLY C N 1
ATOM 2434 C CA . GLY C 1 84 ? 43.347 20.358 7.882 1.00 42.47 85 GLY C CA 1
ATOM 2435 C C . GLY C 1 84 ? 41.978 20.799 7.425 1.00 42.10 85 GLY C C 1
ATOM 2436 O O . GLY C 1 84 ? 41.046 20.839 8.229 1.00 43.36 85 GLY C O 1
ATOM 2437 N N . LYS C 1 85 ? 41.843 21.136 6.149 1.00 41.56 86 LYS C N 1
ATOM 2438 C CA . LYS C 1 85 ? 40.555 21.577 5.633 1.00 41.46 86 LYS C CA 1
ATOM 2439 C C . LYS C 1 85 ? 39.762 20.355 5.251 1.00 41.65 86 LYS C C 1
ATOM 2440 O O . LYS C 1 85 ? 40.241 19.490 4.536 1.00 42.35 86 LYS C O 1
ATOM 2446 N N . PRO C 1 86 ? 38.522 20.273 5.729 1.00 41.94 87 PRO C N 1
ATOM 2447 C CA . PRO C 1 86 ? 37.701 19.118 5.406 1.00 41.93 87 PRO C CA 1
ATOM 2448 C C . PRO C 1 86 ? 37.033 19.328 4.099 1.00 42.42 87 PRO C C 1
ATOM 2449 O O . PRO C 1 86 ? 36.845 20.467 3.651 1.00 42.62 87 PRO C O 1
ATOM 2453 N N . TYR C 1 87 ? 36.722 18.217 3.463 1.00 42.40 88 TYR C N 1
ATOM 2454 C CA . TYR C 1 87 ? 36.036 18.262 2.218 1.00 43.88 88 TYR C CA 1
ATOM 2455 C C . TYR C 1 87 ? 35.226 17.003 2.148 1.00 44.53 88 TYR C C 1
ATOM 2456 O O . TYR C 1 87 ? 35.567 15.998 2.757 1.00 43.95 88 TYR C O 1
ATOM 2465 N N . ILE C 1 88 ? 34.117 17.085 1.436 1.00 45.68 89 ILE C N 1
ATOM 2466 C CA . ILE C 1 88 ? 33.224 15.968 1.301 1.00 48.32 89 ILE C CA 1
ATOM 2467 C C . ILE C 1 88 ? 33.277 15.302 -0.063 1.00 50.78 89 ILE C C 1
ATOM 2468 O O . ILE C 1 88 ? 33.408 15.962 -1.086 1.00 50.81 89 ILE C O 1
ATOM 2473 N N . ILE C 1 89 ? 33.194 13.984 -0.067 1.00 53.36 90 ILE C N 1
ATOM 2474 C CA . ILE C 1 89 ? 33.148 13.282 -1.319 1.00 56.34 90 ILE C CA 1
ATOM 2475 C C . ILE C 1 89 ? 31.779 12.632 -1.294 1.00 58.29 90 ILE C C 1
ATOM 2476 O O . ILE C 1 89 ? 31.338 12.127 -0.260 1.00 58.97 90 ILE C O 1
ATOM 2481 N N . CYS C 1 90 ? 31.074 12.698 -2.403 1.00 60.49 91 CYS C N 1
ATOM 2482 C CA . CYS C 1 90 ? 29.782 12.022 -2.383 1.00 63.53 91 CYS C CA 1
ATOM 2483 C C . CYS C 1 90 ? 29.268 11.759 -3.801 1.00 65.90 91 CYS C C 1
ATOM 2484 O O . CYS C 1 90 ? 28.537 12.544 -4.388 1.00 66.46 91 CYS C O 1
ATOM 2487 N N . THR C 1 91 ? 29.711 10.619 -4.360 1.00 68.13 92 THR C N 1
ATOM 2488 C CA . THR C 1 91 ? 29.335 10.288 -5.730 1.00 70.50 92 THR C CA 1
ATOM 2489 C C . THR C 1 91 ? 27.830 10.061 -5.882 1.00 72.22 92 THR C C 1
ATOM 2490 O O . THR C 1 91 ? 27.375 9.115 -6.510 1.00 72.68 92 THR C O 1
ATOM 2494 N N . LYS C 1 92 ? 27.046 10.948 -5.245 1.00 73.52 93 LYS C N 1
ATOM 2495 C CA . LYS C 1 92 ? 25.599 10.848 -5.389 1.00 74.85 93 LYS C CA 1
ATOM 2496 C C . LYS C 1 92 ? 25.067 11.871 -6.394 1.00 75.87 93 LYS C C 1
ATOM 2497 O O . LYS C 1 92 ? 24.068 12.546 -6.180 1.00 75.59 93 LYS C O 1
ATOM 2503 N N . LEU C 1 93 ? 25.808 11.997 -7.512 1.00 77.26 94 LEU C N 1
ATOM 2504 C CA . LEU C 1 93 ? 25.429 12.972 -8.527 1.00 78.08 94 LEU C CA 1
ATOM 2505 C C . LEU C 1 93 ? 26.261 14.252 -8.405 1.00 78.03 94 LEU C C 1
ATOM 2506 O O . LEU C 1 93 ? 25.946 15.168 -7.657 1.00 78.81 94 LEU C O 1
ATOM 2511 N N . SER C 1 94 ? 27.385 14.271 -9.147 1.00 77.09 95 SER C N 1
ATOM 2512 C CA . SER C 1 94 ? 28.284 15.419 -9.079 1.00 75.61 95 SER C CA 1
ATOM 2513 C C . SER C 1 94 ? 27.609 16.706 -9.563 1.00 74.89 95 SER C C 1
ATOM 2514 O O . SER C 1 94 ? 26.529 17.075 -9.117 1.00 74.91 95 SER C O 1
ATOM 2517 N N . GLN C 1 95 ? 28.145 17.273 -10.647 1.00 73.21 96 GLN C N 1
ATOM 2518 C CA . GLN C 1 95 ? 27.550 18.454 -11.287 1.00 70.56 96 GLN C CA 1
ATOM 2519 C C . GLN C 1 95 ? 27.408 19.549 -10.211 1.00 68.85 96 GLN C C 1
ATOM 2520 O O . GLN C 1 95 ? 26.546 20.436 -10.323 1.00 69.60 96 GLN C O 1
ATOM 2522 N N . ALA C 1 96 ? 28.266 19.479 -9.178 1.00 65.74 97 ALA C N 1
ATOM 2523 C CA . ALA C 1 96 ? 28.239 20.432 -8.071 1.00 61.96 97 ALA C CA 1
ATOM 2524 C C . ALA C 1 96 ? 29.462 20.365 -7.155 1.00 59.37 97 ALA C C 1
ATOM 2525 O O . ALA C 1 96 ? 30.017 19.304 -6.889 1.00 58.94 97 ALA C O 1
ATOM 2527 N N . ALA C 1 97 ? 29.871 21.521 -6.661 1.00 56.68 98 ALA C N 1
ATOM 2528 C CA . ALA C 1 97 ? 31.004 21.595 -5.751 1.00 53.46 98 ALA C CA 1
ATOM 2529 C C . ALA C 1 97 ? 30.406 21.651 -4.348 1.00 51.05 98 ALA C C 1
ATOM 2530 O O . ALA C 1 97 ? 29.268 22.106 -4.176 1.00 50.18 98 ALA C O 1
ATOM 2532 N N . VAL C 1 98 ? 31.167 21.183 -3.361 1.00 47.94 99 VAL C N 1
ATOM 2533 C CA . VAL C 1 98 ? 30.704 21.177 -1.982 1.00 44.70 99 VAL C CA 1
ATOM 2534 C C . VAL C 1 98 ? 31.707 21.878 -1.080 1.00 43.06 99 VAL C C 1
ATOM 2535 O O . VAL C 1 98 ? 32.921 21.775 -1.261 1.00 41.02 99 VAL C O 1
ATOM 2539 N N . HIS C 1 99 ? 31.178 22.610 -0.110 1.00 41.25 100 HIS C N 1
ATOM 2540 C CA . HIS C 1 99 ? 32.018 23.277 0.868 1.00 38.86 100 HIS C CA 1
ATOM 2541 C C . HIS C 1 99 ? 31.503 22.832 2.237 1.00 37.25 100 HIS C C 1
ATOM 2542 O O . HIS C 1 99 ? 30.299 22.730 2.478 1.00 35.94 100 HIS C O 1
ATOM 2549 N N . VAL C 1 100 ? 32.431 22.584 3.137 1.00 35.06 101 VAL C N 1
ATOM 2550 C CA . VAL C 1 100 ? 32.078 22.128 4.465 1.00 33.41 101 VAL C CA 1
ATOM 2551 C C . VAL C 1 100 ? 32.974 22.786 5.448 1.00 31.52 101 VAL C C 1
ATOM 2552 O O . VAL C 1 100 ? 34.120 23.055 5.140 1.00 31.26 101 VAL C O 1
ATOM 2556 N N . SER C 1 101 ? 32.456 23.018 6.642 1.00 31.29 102 SER C N 1
ATOM 2557 C CA . SER C 1 101 ? 33.260 23.563 7.731 1.00 30.77 102 SER C CA 1
ATOM 2558 C C . SER C 1 101 ? 32.768 22.862 8.968 1.00 31.28 102 SER C C 1
ATOM 2559 O O . SER C 1 101 ? 31.577 22.695 9.129 1.00 31.59 102 SER C O 1
ATOM 2562 N N . ILE C 1 102 ? 33.688 22.483 9.856 1.00 32.27 103 ILE C N 1
ATOM 2563 C CA . ILE C 1 102 ? 33.364 21.778 11.092 1.00 31.80 103 ILE C CA 1
ATOM 2564 C C . ILE C 1 102 ? 34.084 22.429 12.282 1.00 32.94 103 ILE C C 1
ATOM 2565 O O . ILE C 1 102 ? 35.251 22.790 12.181 1.00 33.35 103 ILE C O 1
ATOM 2570 N N . THR C 1 103 ? 33.389 22.566 13.403 1.00 33.31 104 THR C N 1
ATOM 2571 C CA . THR C 1 103 ? 33.960 23.176 14.572 1.00 33.48 104 THR C CA 1
ATOM 2572 C C . THR C 1 103 ? 33.480 22.495 15.846 1.00 33.66 104 THR C C 1
ATOM 2573 O O . THR C 1 103 ? 32.380 21.942 15.909 1.00 34.59 104 THR C O 1
ATOM 2577 N N . HIS C 1 104 ? 34.296 22.578 16.874 1.00 33.48 105 HIS C N 1
ATOM 2578 C CA . HIS C 1 104 ? 33.994 21.946 18.142 1.00 34.88 105 HIS C CA 1
ATOM 2579 C C . HIS C 1 104 ? 34.163 22.901 19.277 1.00 35.19 105 HIS C C 1
ATOM 2580 O O . HIS C 1 104 ? 35.010 23.775 19.248 1.00 33.48 105 HIS C O 1
ATOM 2587 N N . THR C 1 105 ? 33.388 22.625 20.303 1.00 36.49 106 THR C N 1
ATOM 2588 C CA . THR C 1 105 ? 33.361 23.370 21.528 1.00 40.29 106 THR C CA 1
ATOM 2589 C C . THR C 1 105 ? 33.363 22.262 22.619 1.00 41.66 106 THR C C 1
ATOM 2590 O O . THR C 1 105 ? 33.431 21.066 22.295 1.00 42.29 106 THR C O 1
ATOM 2594 N N . LYS C 1 106 ? 33.297 22.628 23.899 1.00 42.63 107 LYS C N 1
ATOM 2595 C CA . LYS C 1 106 ? 33.312 21.608 24.943 1.00 42.53 107 LYS C CA 1
ATOM 2596 C C . LYS C 1 106 ? 32.008 20.826 24.891 1.00 42.70 107 LYS C C 1
ATOM 2597 O O . LYS C 1 106 ? 32.007 19.621 25.022 1.00 42.83 107 LYS C O 1
ATOM 2599 N N . GLU C 1 107 ? 30.895 21.520 24.691 1.00 42.39 108 GLU C N 1
ATOM 2600 C CA . GLU C 1 107 ? 29.595 20.862 24.622 1.00 41.94 108 GLU C CA 1
ATOM 2601 C C . GLU C 1 107 ? 29.106 20.462 23.234 1.00 40.76 108 GLU C C 1
ATOM 2602 O O . GLU C 1 107 ? 28.250 19.591 23.120 1.00 41.08 108 GLU C O 1
ATOM 2608 N N . TYR C 1 108 ? 29.646 21.068 22.180 1.00 38.34 109 TYR C N 1
ATOM 2609 C CA . TYR C 1 108 ? 28.898 20.859 20.945 1.00 36.04 109 TYR C CA 1
ATOM 2610 C C . TYR C 1 108 ? 29.835 20.523 19.779 1.00 33.93 109 TYR C C 1
ATOM 2611 O O . TYR C 1 108 ? 31.018 20.838 19.782 1.00 32.78 109 TYR C O 1
ATOM 2620 N N . ALA C 1 109 ? 29.267 19.817 18.783 1.00 32.27 110 ALA C N 1
ATOM 2621 C CA . ALA C 1 109 ? 29.939 19.684 17.495 1.00 30.35 110 ALA C CA 1
ATOM 2622 C C . ALA C 1 109 ? 29.027 20.193 16.376 1.00 29.47 110 ALA C C 1
ATOM 2623 O O . ALA C 1 109 ? 27.877 19.787 16.227 1.00 29.82 110 ALA C O 1
ATOM 2625 N N . ALA C 1 110 ? 29.570 21.147 15.604 1.00 27.88 111 ALA C N 1
ATOM 2626 C CA . ALA C 1 110 ? 28.733 21.861 14.649 1.00 25.96 111 ALA C CA 1
ATOM 2627 C C . ALA C 1 110 ? 29.291 21.793 13.225 1.00 24.29 111 ALA C C 1
ATOM 2628 O O . ALA C 1 110 ? 30.486 21.646 13.003 1.00 23.53 111 ALA C O 1
ATOM 2630 N N . ALA C 1 111 ? 28.470 21.902 12.193 1.00 23.32 112 ALA C N 1
ATOM 2631 C CA . ALA C 1 111 ? 28.986 21.840 10.821 1.00 24.11 112 ALA C CA 1
ATOM 2632 C C . ALA C 1 111 ? 28.065 22.555 9.856 1.00 24.37 112 ALA C C 1
ATOM 2633 O O . ALA C 1 111 ? 26.873 22.686 10.080 1.00 25.83 112 ALA C O 1
ATOM 2635 N N . GLN C 1 112 ? 28.623 23.030 8.773 1.00 25.48 113 GLN C N 1
ATOM 2636 C CA . GLN C 1 112 ? 27.779 23.683 7.803 1.00 27.81 113 GLN C CA 1
ATOM 2637 C C . GLN C 1 112 ? 28.225 23.201 6.461 1.00 27.82 113 GLN C C 1
ATOM 2638 O O . GLN C 1 112 ? 29.382 22.846 6.255 1.00 27.52 113 GLN C O 1
ATOM 2644 N N . VAL C 1 113 ? 27.282 23.172 5.547 1.00 28.81 114 VAL C N 1
ATOM 2645 C CA . VAL C 1 113 ? 27.588 22.724 4.218 1.00 29.39 114 VAL C CA 1
ATOM 2646 C C . VAL C 1 113 ? 26.877 23.615 3.204 1.00 29.42 114 VAL C C 1
ATOM 2647 O O . VAL C 1 113 ? 25.784 24.078 3.442 1.00 29.20 114 VAL C O 1
ATOM 2651 N N . VAL C 1 114 ? 27.532 23.843 2.085 1.00 30.54 115 VAL C N 1
ATOM 2652 C CA . VAL C 1 114 ? 26.946 24.566 0.987 1.00 32.73 115 VAL C CA 1
ATOM 2653 C C . VAL C 1 114 ? 27.169 23.685 -0.244 1.00 34.62 115 VAL C C 1
ATOM 2654 O O . VAL C 1 114 ? 28.308 23.319 -0.584 1.00 34.47 115 VAL C O 1
ATOM 2658 N N . ILE C 1 115 ? 26.085 23.297 -0.887 1.00 36.50 116 ILE C N 1
ATOM 2659 C CA . ILE C 1 115 ? 26.248 22.531 -2.116 1.00 39.33 116 ILE C CA 1
ATOM 2660 C C . ILE C 1 115 ? 25.819 23.501 -3.231 1.00 41.26 116 ILE C C 1
ATOM 2661 O O . ILE C 1 115 ? 24.695 24.005 -3.216 1.00 41.00 116 ILE C O 1
ATOM 2666 N N . GLU C 1 116 ? 26.678 23.794 -4.181 1.00 43.23 117 GLU C N 1
ATOM 2667 C CA . GLU C 1 116 ? 26.214 24.695 -5.223 1.00 45.95 117 GLU C CA 1
ATOM 2668 C C . GLU C 1 116 ? 26.275 24.124 -6.637 1.00 46.48 117 GLU C C 1
ATOM 2669 O O . GLU C 1 116 ? 26.923 23.127 -6.894 1.00 45.49 117 GLU C O 1
ATOM 2675 N N . ARG C 1 117 ? 25.561 24.797 -7.532 1.00 49.11 118 ARG C N 1
ATOM 2676 C CA . ARG C 1 117 ? 25.394 24.443 -8.949 1.00 51.11 118 ARG C CA 1
ATOM 2677 C C . ARG C 1 117 ? 26.607 24.009 -9.760 1.00 52.59 118 ARG C C 1
ATOM 2678 O O . ARG C 1 117 ? 27.695 24.640 -9.650 1.00 53.32 118 ARG C O 1
ATOM 2680 N N . SER D 2 5 ? 68.461 24.070 27.049 1.00 83.02 0 SER D N 1
ATOM 2681 C CA . SER D 2 5 ? 68.884 23.290 28.249 1.00 83.08 0 SER D CA 1
ATOM 2682 C C . SER D 2 5 ? 68.014 22.043 28.444 1.00 83.06 0 SER D C 1
ATOM 2683 O O . SER D 2 5 ? 67.286 21.625 27.538 1.00 83.15 0 SER D O 1
ATOM 2686 N N . ALA D 2 6 ? 68.125 21.444 29.630 1.00 82.79 1 ALA D N 1
ATOM 2687 C CA . ALA D 2 6 ? 67.336 20.274 30.019 1.00 82.01 1 ALA D CA 1
ATOM 2688 C C . ALA D 2 6 ? 66.415 20.867 31.086 1.00 81.32 1 ALA D C 1
ATOM 2689 O O . ALA D 2 6 ? 65.474 20.238 31.587 1.00 81.00 1 ALA D O 1
ATOM 2691 N N . ASP D 2 7 ? 66.742 22.115 31.405 1.00 80.44 2 ASP D N 1
ATOM 2692 C CA . ASP D 2 7 ? 66.043 22.961 32.360 1.00 79.42 2 ASP D CA 1
ATOM 2693 C C . ASP D 2 7 ? 64.801 23.492 31.633 1.00 78.71 2 ASP D C 1
ATOM 2694 O O . ASP D 2 7 ? 63.675 23.441 32.151 1.00 78.00 2 ASP D O 1
ATOM 2699 N N . THR D 2 8 ? 65.024 23.993 30.422 1.00 77.42 3 THR D N 1
ATOM 2700 C CA . THR D 2 8 ? 63.943 24.521 29.615 1.00 76.26 3 THR D CA 1
ATOM 2701 C C . THR D 2 8 ? 62.869 23.456 29.435 1.00 75.24 3 THR D C 1
ATOM 2702 O O . THR D 2 8 ? 61.688 23.783 29.366 1.00 74.92 3 THR D O 1
ATOM 2706 N N . LEU D 2 9 ? 63.262 22.185 29.369 1.00 73.89 4 LEU D N 1
ATOM 2707 C CA . LEU D 2 9 ? 62.263 21.130 29.201 1.00 72.95 4 LEU D CA 1
ATOM 2708 C C . LEU D 2 9 ? 61.334 20.929 30.402 1.00 72.59 4 LEU D C 1
ATOM 2709 O O . LEU D 2 9 ? 60.133 20.663 30.232 1.00 72.10 4 LEU D O 1
ATOM 2714 N N . GLU D 2 10 ? 61.893 21.024 31.609 1.00 72.11 5 GLU D N 1
ATOM 2715 C CA . GLU D 2 10 ? 61.105 20.858 32.829 1.00 71.57 5 GLU D CA 1
ATOM 2716 C C . GLU D 2 10 ? 60.149 22.048 32.981 1.00 70.87 5 GLU D C 1
ATOM 2717 O O . GLU D 2 10 ? 59.017 21.887 33.436 1.00 71.14 5 GLU D O 1
ATOM 2719 N N . ARG D 2 11 ? 60.604 23.234 32.592 1.00 69.90 6 ARG D N 1
ATOM 2720 C CA . ARG D 2 11 ? 59.766 24.424 32.650 1.00 69.36 6 ARG D CA 1
ATOM 2721 C C . ARG D 2 11 ? 58.618 24.367 31.599 1.00 69.32 6 ARG D C 1
ATOM 2722 O O . ARG D 2 11 ? 57.552 24.971 31.804 1.00 69.49 6 ARG D O 1
ATOM 2730 N N . VAL D 2 12 ? 58.842 23.641 30.496 1.00 68.17 7 VAL D N 1
ATOM 2731 C CA . VAL D 2 12 ? 57.855 23.487 29.432 1.00 67.22 7 VAL D CA 1
ATOM 2732 C C . VAL D 2 12 ? 56.851 22.379 29.774 1.00 67.61 7 VAL D C 1
ATOM 2733 O O . VAL D 2 12 ? 55.673 22.466 29.399 1.00 66.92 7 VAL D O 1
ATOM 2737 N N . THR D 2 13 ? 57.311 21.335 30.466 1.00 67.23 8 THR D N 1
ATOM 2738 C CA . THR D 2 13 ? 56.417 20.242 30.844 1.00 67.36 8 THR D CA 1
ATOM 2739 C C . THR D 2 13 ? 55.465 20.743 31.951 1.00 67.01 8 THR D C 1
ATOM 2740 O O . THR D 2 13 ? 54.256 20.463 31.944 1.00 66.43 8 THR D O 1
ATOM 2744 N N . LYS D 2 14 ? 56.023 21.506 32.889 1.00 66.49 9 LYS D N 1
ATOM 2745 C CA . LYS D 2 14 ? 55.235 22.079 33.975 1.00 65.86 9 LYS D CA 1
ATOM 2746 C C . LYS D 2 14 ? 54.113 22.899 33.358 1.00 65.07 9 LYS D C 1
ATOM 2747 O O . LYS D 2 14 ? 52.958 22.764 33.732 1.00 64.58 9 LYS D O 1
ATOM 2753 N N . ILE D 2 15 ? 54.471 23.747 32.401 1.00 64.63 10 ILE D N 1
ATOM 2754 C CA . ILE D 2 15 ? 53.505 24.604 31.737 1.00 63.89 10 ILE D CA 1
ATOM 2755 C C . ILE D 2 15 ? 52.435 23.857 30.939 1.00 63.68 10 ILE D C 1
ATOM 2756 O O . ILE D 2 15 ? 51.276 24.268 30.919 1.00 63.58 10 ILE D O 1
ATOM 2761 N N . ILE D 2 16 ? 52.816 22.754 30.306 1.00 63.93 11 ILE D N 1
ATOM 2762 C CA . ILE D 2 16 ? 51.883 21.956 29.513 1.00 64.10 11 ILE D CA 1
ATOM 2763 C C . ILE D 2 16 ? 50.880 21.293 30.438 1.00 65.26 11 ILE D C 1
ATOM 2764 O O . ILE D 2 16 ? 49.668 21.478 30.298 1.00 64.88 11 ILE D O 1
ATOM 2769 N N . VAL D 2 17 ? 51.395 20.540 31.405 1.00 66.94 12 VAL D N 1
ATOM 2770 C CA . VAL D 2 17 ? 50.554 19.852 32.372 1.00 68.42 12 VAL D CA 1
ATOM 2771 C C . VAL D 2 17 ? 49.569 20.819 33.027 1.00 69.15 12 VAL D C 1
ATOM 2772 O O . VAL D 2 17 ? 48.373 20.549 33.084 1.00 69.05 12 VAL D O 1
ATOM 2776 N N . ASP D 2 18 ? 50.078 21.947 33.514 1.00 70.16 13 ASP D N 1
ATOM 2777 C CA . ASP D 2 18 ? 49.221 22.941 34.150 1.00 71.43 13 ASP D CA 1
ATOM 2778 C C . ASP D 2 18 ? 48.087 23.312 33.214 1.00 71.55 13 ASP D C 1
ATOM 2779 O O . ASP D 2 18 ? 46.924 23.277 33.599 1.00 71.57 13 ASP D O 1
ATOM 2784 N N . ARG D 2 19 ? 48.444 23.640 31.976 1.00 72.02 14 ARG D N 1
ATOM 2785 C CA . ARG D 2 19 ? 47.490 24.065 30.974 1.00 72.30 14 ARG D CA 1
ATOM 2786 C C . ARG D 2 19 ? 46.592 23.055 30.318 1.00 73.27 14 ARG D C 1
ATOM 2787 O O . ARG D 2 19 ? 45.383 23.208 30.366 1.00 73.14 14 ARG D O 1
ATOM 2795 N N . LEU D 2 20 ? 47.157 22.030 29.696 1.00 74.89 15 LEU D N 1
ATOM 2796 C CA . LEU D 2 20 ? 46.331 21.038 29.003 1.00 76.71 15 LEU D CA 1
ATOM 2797 C C . LEU D 2 20 ? 45.773 19.901 29.850 1.00 78.30 15 LEU D C 1
ATOM 2798 O O . LEU D 2 20 ? 45.917 19.872 31.081 1.00 78.38 15 LEU D O 1
ATOM 2803 N N . GLY D 2 21 ? 45.133 18.958 29.164 1.00 80.01 16 GLY D N 1
ATOM 2804 C CA . GLY D 2 21 ? 44.583 17.803 29.842 1.00 82.50 16 GLY D CA 1
ATOM 2805 C C . GLY D 2 21 ? 45.717 16.921 30.348 1.00 84.11 16 GLY D C 1
ATOM 2806 O O . GLY D 2 21 ? 45.646 16.384 31.451 1.00 84.22 16 GLY D O 1
ATOM 2807 N N . VAL D 2 22 ? 46.774 16.806 29.542 1.00 85.58 17 VAL D N 1
ATOM 2808 C CA . VAL D 2 22 ? 47.958 15.988 29.842 1.00 87.06 17 VAL D CA 1
ATOM 2809 C C . VAL D 2 22 ? 48.289 15.697 31.296 1.00 88.06 17 VAL D C 1
ATOM 2810 O O . VAL D 2 22 ? 48.011 16.483 32.210 1.00 88.14 17 VAL D O 1
ATOM 2814 N N . ASP D 2 23 ? 48.922 14.546 31.478 1.00 89.52 18 ASP D N 1
ATOM 2815 C CA . ASP D 2 23 ? 49.372 14.098 32.782 1.00 90.71 18 ASP D CA 1
ATOM 2816 C C . ASP D 2 23 ? 50.752 14.742 32.968 1.00 90.97 18 ASP D C 1
ATOM 2817 O O . ASP D 2 23 ? 50.859 15.972 33.054 1.00 91.17 18 ASP D O 1
ATOM 2822 N N . GLU D 2 24 ? 51.801 13.927 33.001 1.00 90.88 19 GLU D N 1
ATOM 2823 C CA . GLU D 2 24 ? 53.157 14.440 33.173 1.00 91.04 19 GLU D CA 1
ATOM 2824 C C . GLU D 2 24 ? 54.055 13.440 32.451 1.00 91.21 19 GLU D C 1
ATOM 2825 O O . GLU D 2 24 ? 55.192 13.739 32.069 1.00 91.17 19 GLU D O 1
ATOM 2831 N N . ALA D 2 25 ? 53.516 12.243 32.258 1.00 91.13 20 ALA D N 1
ATOM 2832 C CA . ALA D 2 25 ? 54.240 11.184 31.590 1.00 90.93 20 ALA D CA 1
ATOM 2833 C C . ALA D 2 25 ? 53.716 11.033 30.176 1.00 90.82 20 ALA D C 1
ATOM 2834 O O . ALA D 2 25 ? 53.454 9.922 29.723 1.00 90.93 20 ALA D O 1
ATOM 2836 N N . ASP D 2 26 ? 53.547 12.154 29.484 1.00 90.45 21 ASP D N 1
ATOM 2837 C CA . ASP D 2 26 ? 53.062 12.128 28.107 1.00 90.01 21 ASP D CA 1
ATOM 2838 C C . ASP D 2 26 ? 53.736 13.249 27.336 1.00 89.40 21 ASP D C 1
ATOM 2839 O O . ASP D 2 26 ? 53.668 13.304 26.109 1.00 89.45 21 ASP D O 1
ATOM 2844 N N . VAL D 2 27 ? 54.372 14.154 28.073 1.00 88.50 22 VAL D N 1
ATOM 2845 C CA . VAL D 2 27 ? 55.083 15.264 27.465 1.00 87.33 22 VAL D CA 1
ATOM 2846 C C . VAL D 2 27 ? 56.425 14.700 27.012 1.00 86.19 22 VAL D C 1
ATOM 2847 O O . VAL D 2 27 ? 57.463 14.940 27.631 1.00 86.02 22 VAL D O 1
ATOM 2851 N N . LYS D 2 28 ? 56.375 13.910 25.944 1.00 84.86 23 LYS D N 1
ATOM 2852 C CA . LYS D 2 28 ? 57.562 13.304 25.358 1.00 83.58 23 LYS D CA 1
ATOM 2853 C C . LYS D 2 28 ? 57.856 14.169 24.137 1.00 82.56 23 LYS D C 1
ATOM 2854 O O . LYS D 2 28 ? 56.960 14.397 23.330 1.00 82.87 23 LYS D O 1
ATOM 2856 N N . LEU D 2 29 ? 59.094 14.645 24.006 1.00 81.05 24 LEU D N 1
ATOM 2857 C CA . LEU D 2 29 ? 59.492 15.522 22.900 1.00 79.70 24 LEU D CA 1
ATOM 2858 C C . LEU D 2 29 ? 58.767 15.365 21.563 1.00 79.01 24 LEU D C 1
ATOM 2859 O O . LEU D 2 29 ? 58.590 16.348 20.842 1.00 78.56 24 LEU D O 1
ATOM 2864 N N . GLU D 2 30 ? 58.345 14.149 21.230 1.00 78.34 25 GLU D N 1
ATOM 2865 C CA . GLU D 2 30 ? 57.653 13.923 19.960 1.00 78.08 25 GLU D CA 1
ATOM 2866 C C . GLU D 2 30 ? 56.158 14.221 20.002 1.00 77.26 25 GLU D C 1
ATOM 2867 O O . GLU D 2 30 ? 55.541 14.401 18.959 1.00 77.61 25 GLU D O 1
ATOM 2873 N N . ALA D 2 31 ? 55.577 14.257 21.196 1.00 76.30 26 ALA D N 1
ATOM 2874 C CA . ALA D 2 31 ? 54.144 14.504 21.352 1.00 75.45 26 ALA D CA 1
ATOM 2875 C C . ALA D 2 31 ? 53.657 15.836 20.790 1.00 74.88 26 ALA D C 1
ATOM 2876 O O . ALA D 2 31 ? 54.092 16.908 21.238 1.00 74.65 26 ALA D O 1
ATOM 2878 N N . SER D 2 32 ? 52.759 15.766 19.803 1.00 74.13 27 SER D N 1
ATOM 2879 C CA . SER D 2 32 ? 52.175 16.976 19.216 1.00 73.48 27 SER D CA 1
ATOM 2880 C C . SER D 2 32 ? 51.146 17.530 20.189 1.00 72.81 27 SER D C 1
ATOM 2881 O O . SER D 2 32 ? 50.463 16.776 20.882 1.00 72.87 27 SER D O 1
ATOM 2884 N N . PHE D 2 33 ? 51.022 18.847 20.233 1.00 72.28 28 PHE D N 1
ATOM 2885 C CA . PHE D 2 33 ? 50.074 19.454 21.150 1.00 71.87 28 PHE D CA 1
ATOM 2886 C C . PHE D 2 33 ? 48.642 19.129 20.772 1.00 71.68 28 PHE D C 1
ATOM 2887 O O . PHE D 2 33 ? 47.909 18.525 21.554 1.00 71.49 28 PHE D O 1
ATOM 2895 N N . LYS D 2 34 ? 48.251 19.498 19.561 1.00 71.99 29 LYS D N 1
ATOM 2896 C CA . LYS D 2 34 ? 46.882 19.274 19.150 1.00 72.73 29 LYS D CA 1
ATOM 2897 C C . LYS D 2 34 ? 46.531 17.801 19.068 1.00 73.04 29 LYS D C 1
ATOM 2898 O O . LYS D 2 34 ? 45.492 17.381 19.575 1.00 73.31 29 LYS D O 1
ATOM 2904 N N . GLU D 2 35 ? 47.413 17.004 18.482 1.00 73.26 30 GLU D N 1
ATOM 2905 C CA . GLU D 2 35 ? 47.154 15.576 18.321 1.00 73.57 30 GLU D CA 1
ATOM 2906 C C . GLU D 2 35 ? 47.206 14.689 19.570 1.00 73.26 30 GLU D C 1
ATOM 2907 O O . GLU D 2 35 ? 46.197 14.057 19.953 1.00 73.32 30 GLU D O 1
ATOM 2913 N N . ASP D 2 36 ? 48.379 14.645 20.200 1.00 71.91 31 ASP D N 1
ATOM 2914 C CA . ASP D 2 36 ? 48.587 13.807 21.367 1.00 70.71 31 ASP D CA 1
ATOM 2915 C C . ASP D 2 36 ? 48.136 14.322 22.733 1.00 69.51 31 ASP D C 1
ATOM 2916 O O . ASP D 2 36 ? 47.745 13.524 23.599 1.00 69.45 31 ASP D O 1
ATOM 2921 N N . LEU D 2 37 ? 48.173 15.637 22.944 1.00 67.45 32 LEU D N 1
ATOM 2922 C CA . LEU D 2 37 ? 47.827 16.162 24.264 1.00 64.87 32 LEU D CA 1
ATOM 2923 C C . LEU D 2 37 ? 46.443 16.758 24.398 1.00 63.15 32 LEU D C 1
ATOM 2924 O O . LEU D 2 37 ? 46.162 17.464 25.362 1.00 63.72 32 LEU D O 1
ATOM 2929 N N . GLY D 2 38 ? 45.582 16.466 23.434 1.00 60.87 33 GLY D N 1
ATOM 2930 C CA . GLY D 2 38 ? 44.223 16.977 23.473 1.00 58.27 33 GLY D CA 1
ATOM 2931 C C . GLY D 2 38 ? 44.032 18.491 23.406 1.00 56.03 33 GLY D C 1
ATOM 2932 O O . GLY D 2 38 ? 43.084 19.031 23.994 1.00 55.50 33 GLY D O 1
ATOM 2933 N N . ALA D 2 39 ? 44.906 19.181 22.675 1.00 53.70 34 ALA D N 1
ATOM 2934 C CA . ALA D 2 39 ? 44.807 20.626 22.565 1.00 51.52 34 ALA D CA 1
ATOM 2935 C C . ALA D 2 39 ? 44.011 21.134 21.349 1.00 50.43 34 ALA D C 1
ATOM 2936 O O . ALA D 2 39 ? 44.063 20.565 20.250 1.00 51.34 34 ALA D O 1
ATOM 2938 N N . ASP D 2 40 ? 43.235 22.182 21.576 1.00 48.17 35 ASP D N 1
ATOM 2939 C CA . ASP D 2 40 ? 42.512 22.812 20.502 1.00 47.12 35 ASP D CA 1
ATOM 2940 C C . ASP D 2 40 ? 43.217 24.154 20.345 1.00 46.20 35 ASP D C 1
ATOM 2941 O O . ASP D 2 40 ? 44.224 24.415 21.020 1.00 45.85 35 ASP D O 1
ATOM 2973 N N . LEU D 2 42 ? 42.297 27.476 21.169 1.00 38.54 37 LEU D N 1
ATOM 2974 C CA . LEU D 2 42 ? 42.330 28.345 22.341 1.00 38.60 37 LEU D CA 1
ATOM 2975 C C . LEU D 2 42 ? 43.344 27.803 23.357 1.00 38.17 37 LEU D C 1
ATOM 2976 O O . LEU D 2 42 ? 43.965 28.575 24.052 1.00 37.67 37 LEU D O 1
ATOM 2981 N N . ASP D 2 43 ? 43.507 26.478 23.415 1.00 37.83 38 ASP D N 1
ATOM 2982 C CA . ASP D 2 43 ? 44.467 25.888 24.309 1.00 38.20 38 ASP D CA 1
ATOM 2983 C C . ASP D 2 43 ? 45.888 26.218 23.894 1.00 37.07 38 ASP D C 1
ATOM 2984 O O . ASP D 2 43 ? 46.709 26.517 24.747 1.00 36.88 38 ASP D O 1
ATOM 2989 N N . VAL D 2 44 ? 46.195 26.175 22.598 1.00 35.42 39 VAL D N 1
ATOM 2990 C CA . VAL D 2 44 ? 47.567 26.438 22.208 1.00 33.68 39 VAL D CA 1
ATOM 2991 C C . VAL D 2 44 ? 47.895 27.917 22.271 1.00 33.53 39 VAL D C 1
ATOM 2992 O O . VAL D 2 44 ? 49.030 28.245 22.580 1.00 32.35 39 VAL D O 1
ATOM 2996 N N . VAL D 2 45 ? 46.943 28.831 22.015 1.00 33.69 40 VAL D N 1
ATOM 2997 C CA . VAL D 2 45 ? 47.375 30.200 22.128 1.00 35.59 40 VAL D CA 1
ATOM 2998 C C . VAL D 2 45 ? 47.634 30.505 23.588 1.00 36.15 40 VAL D C 1
ATOM 2999 O O . VAL D 2 45 ? 48.530 31.282 23.886 1.00 35.95 40 VAL D O 1
ATOM 3003 N N . GLU D 2 46 ? 46.889 29.894 24.506 1.00 36.23 41 GLU D N 1
ATOM 3004 C CA . GLU D 2 46 ? 47.177 30.192 25.886 1.00 37.54 41 GLU D CA 1
ATOM 3005 C C . GLU D 2 46 ? 48.575 29.663 26.213 1.00 37.73 41 GLU D C 1
ATOM 3006 O O . GLU D 2 46 ? 49.365 30.363 26.844 1.00 36.44 41 GLU D O 1
ATOM 3012 N N . LEU D 2 47 ? 48.840 28.437 25.748 1.00 38.66 42 LEU D N 1
ATOM 3013 C CA . LEU D 2 47 ? 50.107 27.709 25.898 1.00 39.50 42 LEU D CA 1
ATOM 3014 C C . LEU D 2 47 ? 51.253 28.587 25.418 1.00 40.84 42 LEU D C 1
ATOM 3015 O O . LEU D 2 47 ? 52.310 28.705 26.093 1.00 41.52 42 LEU D O 1
ATOM 3020 N N . VAL D 2 48 ? 51.050 29.191 24.251 1.00 40.38 43 VAL D N 1
ATOM 3021 C CA . VAL D 2 48 ? 52.037 30.097 23.693 1.00 42.13 43 VAL D CA 1
ATOM 3022 C C . VAL D 2 48 ? 52.248 31.279 24.644 1.00 43.83 43 VAL D C 1
ATOM 3023 O O . VAL D 2 48 ? 53.377 31.699 24.865 1.00 43.72 43 VAL D O 1
ATOM 3027 N N . MET D 2 49 ? 51.173 31.809 25.220 1.00 45.75 44 MET D N 1
ATOM 3028 C CA . MET D 2 49 ? 51.314 32.954 26.115 1.00 47.94 44 MET D CA 1
ATOM 3029 C C . MET D 2 49 ? 52.051 32.598 27.406 1.00 48.34 44 MET D C 1
ATOM 3030 O O . MET D 2 49 ? 52.765 33.416 27.960 1.00 48.18 44 MET D O 1
ATOM 3035 N N . GLU D 2 50 ? 51.873 31.379 27.878 1.00 49.54 45 GLU D N 1
ATOM 3036 C CA . GLU D 2 50 ? 52.558 30.930 29.078 1.00 51.88 45 GLU D CA 1
ATOM 3037 C C . GLU D 2 50 ? 54.069 31.007 28.766 1.00 52.38 45 GLU D C 1
ATOM 3038 O O . GLU D 2 50 ? 54.840 31.631 29.504 1.00 52.46 45 GLU D O 1
ATOM 3044 N N . LEU D 2 51 ? 54.471 30.371 27.657 1.00 52.72 46 LEU D N 1
ATOM 3045 C CA . LEU D 2 51 ? 55.861 30.358 27.198 1.00 52.52 46 LEU D CA 1
ATOM 3046 C C . LEU D 2 51 ? 56.445 31.765 27.007 1.00 53.55 46 LEU D C 1
ATOM 3047 O O . LEU D 2 51 ? 57.522 32.025 27.516 1.00 53.53 46 LEU D O 1
ATOM 3052 N N . GLU D 2 52 ? 55.755 32.667 26.294 1.00 54.64 47 GLU D N 1
ATOM 3053 C CA . GLU D 2 52 ? 56.242 34.055 26.099 1.00 55.89 47 GLU D CA 1
ATOM 3054 C C . GLU D 2 52 ? 56.581 34.711 27.457 1.00 56.43 47 GLU D C 1
ATOM 3055 O O . GLU D 2 52 ? 57.524 35.507 27.593 1.00 55.31 47 GLU D O 1
ATOM 3061 N N . ASP D 2 53 ? 55.745 34.396 28.440 1.00 57.44 48 ASP D N 1
ATOM 3062 C CA . ASP D 2 53 ? 55.888 34.910 29.794 1.00 58.21 48 ASP D CA 1
ATOM 3063 C C . ASP D 2 53 ? 57.008 34.190 30.537 1.00 58.06 48 ASP D C 1
ATOM 3064 O O . ASP D 2 53 ? 57.919 34.832 31.036 1.00 57.91 48 ASP D O 1
ATOM 3069 N N . GLU D 2 54 ? 56.941 32.862 30.587 1.00 58.39 49 GLU D N 1
ATOM 3070 C CA . GLU D 2 54 ? 57.931 32.046 31.284 1.00 58.97 49 GLU D CA 1
ATOM 3071 C C . GLU D 2 54 ? 59.376 32.133 30.771 1.00 59.09 49 GLU D C 1
ATOM 3072 O O . GLU D 2 54 ? 60.288 31.617 31.403 1.00 59.02 49 GLU D O 1
ATOM 3078 N N . PHE D 2 55 ? 59.594 32.794 29.643 1.00 59.02 50 PHE D N 1
ATOM 3079 C CA . PHE D 2 55 ? 60.934 32.858 29.058 1.00 59.17 50 PHE D CA 1
ATOM 3080 C C . PHE D 2 55 ? 61.120 34.186 28.397 1.00 60.89 50 PHE D C 1
ATOM 3081 O O . PHE D 2 55 ? 61.881 34.298 27.446 1.00 61.31 50 PHE D O 1
ATOM 3089 N N . ASP D 2 56 ? 60.393 35.189 28.864 1.00 62.72 51 ASP D N 1
ATOM 3090 C CA . ASP D 2 56 ? 60.516 36.513 28.287 1.00 64.56 51 ASP D CA 1
ATOM 3091 C C . ASP D 2 56 ? 60.858 36.505 26.787 1.00 65.43 51 ASP D C 1
ATOM 3092 O O . ASP D 2 56 ? 61.986 36.847 26.398 1.00 66.33 51 ASP D O 1
ATOM 3097 N N . MET D 2 57 ? 59.903 36.104 25.946 1.00 65.82 52 MET D N 1
ATOM 3098 C CA . MET D 2 57 ? 60.120 36.114 24.500 1.00 65.67 52 MET D CA 1
ATOM 3099 C C . MET D 2 57 ? 58.848 36.492 23.752 1.00 64.69 52 MET D C 1
ATOM 3100 O O . MET D 2 57 ? 57.776 36.621 24.343 1.00 64.61 52 MET D O 1
ATOM 3105 N N . GLU D 2 58 ? 58.980 36.698 22.451 1.00 63.08 53 GLU D N 1
ATOM 3106 C CA . GLU D 2 58 ? 57.850 37.068 21.615 1.00 61.76 53 GLU D CA 1
ATOM 3107 C C . GLU D 2 58 ? 57.664 35.953 20.577 1.00 59.77 53 GLU D C 1
ATOM 3108 O O . GLU D 2 58 ? 58.603 35.627 19.846 1.00 59.99 53 GLU D O 1
ATOM 3114 N N . ILE D 2 59 ? 56.476 35.353 20.521 1.00 56.96 54 ILE D N 1
ATOM 3115 C CA . ILE D 2 59 ? 56.220 34.276 19.551 1.00 54.31 54 ILE D CA 1
ATOM 3116 C C . ILE D 2 59 ? 55.037 34.630 18.637 1.00 52.86 54 ILE D C 1
ATOM 3117 O O . ILE D 2 59 ? 53.864 34.555 19.047 1.00 52.60 54 ILE D O 1
ATOM 3122 N N . SER D 2 60 ? 55.348 35.015 17.407 1.00 50.37 55 SER D N 1
ATOM 3123 C CA . SER D 2 60 ? 54.334 35.381 16.437 1.00 49.58 55 SER D CA 1
ATOM 3124 C C . SER D 2 60 ? 53.392 34.204 16.114 1.00 49.08 55 SER D C 1
ATOM 3125 O O . SER D 2 60 ? 53.688 33.048 16.432 1.00 48.10 55 SER D O 1
ATOM 3128 N N . ASP D 2 61 ? 52.256 34.509 15.488 1.00 49.42 56 ASP D N 1
ATOM 3129 C CA . ASP D 2 61 ? 51.317 33.473 15.079 1.00 50.10 56 ASP D CA 1
ATOM 3130 C C . ASP D 2 61 ? 52.082 32.537 14.131 1.00 50.39 56 ASP D C 1
ATOM 3131 O O . ASP D 2 61 ? 51.779 31.346 14.028 1.00 49.42 56 ASP D O 1
ATOM 3136 N N . GLU D 2 62 ? 53.069 33.094 13.428 1.00 51.17 57 GLU D N 1
ATOM 3137 C CA . GLU D 2 62 ? 53.866 32.304 12.494 1.00 52.16 57 GLU D CA 1
ATOM 3138 C C . GLU D 2 62 ? 54.684 31.288 13.283 1.00 51.67 57 GLU D C 1
ATOM 3139 O O . GLU D 2 62 ? 54.655 30.092 12.997 1.00 49.62 57 GLU D O 1
ATOM 3145 N N . ASP D 2 63 ? 55.390 31.770 14.296 1.00 52.25 58 ASP D N 1
ATOM 3146 C CA . ASP D 2 63 ? 56.195 30.879 15.122 1.00 53.62 58 ASP D CA 1
ATOM 3147 C C . ASP D 2 63 ? 55.330 29.917 15.944 1.00 54.16 58 ASP D C 1
ATOM 3148 O O . ASP D 2 63 ? 55.787 28.831 16.336 1.00 54.59 58 ASP D O 1
ATOM 3153 N N . ALA D 2 64 ? 54.085 30.301 16.206 1.00 53.83 59 ALA D N 1
ATOM 3154 C CA . ALA D 2 64 ? 53.211 29.426 16.964 1.00 54.36 59 ALA D CA 1
ATOM 3155 C C . ALA D 2 64 ? 53.005 28.185 16.118 1.00 54.68 59 ALA D C 1
ATOM 3156 O O . ALA D 2 64 ? 53.060 27.060 16.602 1.00 54.03 59 ALA D O 1
ATOM 3158 N N . GLU D 2 65 ? 52.801 28.389 14.828 1.00 55.64 60 GLU D N 1
ATOM 3159 C CA . GLU D 2 65 ? 52.578 27.249 13.971 1.00 57.14 60 GLU D CA 1
ATOM 3160 C C . GLU D 2 65 ? 53.806 26.365 13.842 1.00 57.34 60 GLU D C 1
ATOM 3161 O O . GLU D 2 65 ? 53.661 25.153 13.653 1.00 58.00 60 GLU D O 1
ATOM 3167 N N . LYS D 2 66 ? 55.012 26.927 13.955 1.00 57.05 61 LYS D N 1
ATOM 3168 C CA . LYS D 2 66 ? 56.167 26.044 13.865 1.00 57.28 61 LYS D CA 1
ATOM 3169 C C . LYS D 2 66 ? 56.260 25.079 15.026 1.00 56.71 61 LYS D C 1
ATOM 3170 O O . LYS D 2 66 ? 56.555 23.905 14.824 1.00 56.99 61 LYS D O 1
ATOM 3176 N N . ILE D 2 67 ? 56.026 25.565 16.246 1.00 56.33 62 ILE D N 1
ATOM 3177 C CA . ILE D 2 67 ? 56.134 24.685 17.397 1.00 55.22 62 ILE D CA 1
ATOM 3178 C C . ILE D 2 67 ? 54.944 23.742 17.617 1.00 54.71 62 ILE D C 1
ATOM 3179 O O . ILE D 2 67 ? 54.192 23.847 18.585 1.00 54.48 62 ILE D O 1
ATOM 3184 N N . ALA D 2 68 ? 54.821 22.784 16.701 1.00 54.11 63 ALA D N 1
ATOM 3185 C CA . ALA D 2 68 ? 53.760 21.776 16.740 1.00 53.78 63 ALA D CA 1
ATOM 3186 C C . ALA D 2 68 ? 53.924 20.689 17.811 1.00 53.17 63 ALA D C 1
ATOM 3187 O O . ALA D 2 68 ? 52.936 20.126 18.274 1.00 53.31 63 ALA D O 1
ATOM 3189 N N . THR D 2 69 ? 55.160 20.377 18.193 1.00 52.68 64 THR D N 1
ATOM 3190 C CA . THR D 2 69 ? 55.411 19.353 19.222 1.00 51.62 64 THR D CA 1
ATOM 3191 C C . THR D 2 69 ? 56.161 19.886 20.435 1.00 51.36 64 THR D C 1
ATOM 3192 O O . THR D 2 69 ? 56.699 20.988 20.429 1.00 50.50 64 THR D O 1
ATOM 3196 N N . VAL D 2 70 ? 56.225 19.053 21.465 1.00 51.48 65 VAL D N 1
ATOM 3197 C CA . VAL D 2 70 ? 56.935 19.403 22.678 1.00 51.76 65 VAL D CA 1
ATOM 3198 C C . VAL D 2 70 ? 58.413 19.759 22.363 1.00 51.41 65 VAL D C 1
ATOM 3199 O O . VAL D 2 70 ? 58.951 20.743 22.873 1.00 51.11 65 VAL D O 1
ATOM 3203 N N . GLY D 2 71 ? 59.052 18.950 21.514 1.00 51.20 66 GLY D N 1
ATOM 3204 C CA . GLY D 2 71 ? 60.443 19.179 21.142 1.00 50.55 66 GLY D CA 1
ATOM 3205 C C . GLY D 2 71 ? 60.632 20.444 20.330 1.00 50.58 66 GLY D C 1
ATOM 3206 O O . GLY D 2 71 ? 61.682 21.110 20.384 1.00 49.77 66 GLY D O 1
ATOM 3207 N N . ASP D 2 72 ? 59.597 20.790 19.578 1.00 50.93 67 ASP D N 1
ATOM 3208 C CA . ASP D 2 72 ? 59.628 21.998 18.773 1.00 51.29 67 ASP D CA 1
ATOM 3209 C C . ASP D 2 72 ? 59.752 23.213 19.721 1.00 51.17 67 ASP D C 1
ATOM 3210 O O . ASP D 2 72 ? 60.598 24.122 19.537 1.00 50.20 67 ASP D O 1
ATOM 3215 N N . ALA D 2 73 ? 58.933 23.219 20.764 1.00 50.62 68 ALA D N 1
ATOM 3216 C CA . ALA D 2 73 ? 58.996 24.331 21.693 1.00 51.10 68 ALA D CA 1
ATOM 3217 C C . ALA D 2 73 ? 60.394 24.426 22.278 1.00 51.00 68 ALA D C 1
ATOM 3218 O O . ALA D 2 73 ? 61.019 25.471 22.234 1.00 51.62 68 ALA D O 1
ATOM 3220 N N . VAL D 2 74 ? 60.885 23.333 22.821 1.00 51.52 69 VAL D N 1
ATOM 3221 C CA . VAL D 2 74 ? 62.210 23.345 23.419 1.00 52.86 69 VAL D CA 1
ATOM 3222 C C . VAL D 2 74 ? 63.237 23.974 22.467 1.00 53.68 69 VAL D C 1
ATOM 3223 O O . VAL D 2 74 ? 63.865 24.984 22.791 1.00 52.46 69 VAL D O 1
ATOM 3227 N N . ASN D 2 75 ? 63.385 23.374 21.288 1.00 55.51 70 ASN D N 1
ATOM 3228 C CA . ASN D 2 75 ? 64.322 23.875 20.283 1.00 57.35 70 ASN D CA 1
ATOM 3229 C C . ASN D 2 75 ? 64.135 25.354 20.087 1.00 58.58 70 ASN D C 1
ATOM 3230 O O . ASN D 2 75 ? 65.119 26.091 19.971 1.00 58.52 70 ASN D O 1
ATOM 3235 N N . TYR D 2 76 ? 62.872 25.781 20.019 1.00 60.16 71 TYR D N 1
ATOM 3236 C CA . TYR D 2 76 ? 62.574 27.187 19.796 1.00 62.08 71 TYR D CA 1
ATOM 3237 C C . TYR D 2 76 ? 63.050 28.037 20.959 1.00 63.54 71 TYR D C 1
ATOM 3238 O O . TYR D 2 76 ? 63.417 29.210 20.788 1.00 63.59 71 TYR D O 1
ATOM 3247 N N . ILE D 2 77 ? 63.050 27.441 22.144 1.00 65.03 72 ILE D N 1
ATOM 3248 C CA . ILE D 2 77 ? 63.529 28.131 23.322 1.00 66.85 72 ILE D CA 1
ATOM 3249 C C . ILE D 2 77 ? 65.049 27.904 23.389 1.00 68.37 72 ILE D C 1
ATOM 3250 O O . ILE D 2 77 ? 65.584 27.352 24.357 1.00 69.10 72 ILE D O 1
ATOM 3255 N N . GLN D 2 78 ? 65.722 28.337 22.322 1.00 69.83 73 GLN D N 1
ATOM 3256 C CA . GLN D 2 78 ? 67.172 28.229 22.156 1.00 70.60 73 GLN D CA 1
ATOM 3257 C C . GLN D 2 78 ? 67.568 28.926 20.842 1.00 71.06 73 GLN D C 1
ATOM 3258 O O . GLN D 2 78 ? 67.855 30.152 20.871 1.00 71.04 73 GLN D O 1
ATOM 3264 N N . ALA E 2 6 ? 6.152 62.923 32.337 1.00 85.44 1 ALA E N 1
ATOM 3265 C CA . ALA E 2 6 ? 6.999 62.599 33.534 1.00 85.67 1 ALA E CA 1
ATOM 3266 C C . ALA E 2 6 ? 6.662 61.230 34.140 1.00 85.70 1 ALA E C 1
ATOM 3267 O O . ALA E 2 6 ? 7.544 60.392 34.334 1.00 85.81 1 ALA E O 1
ATOM 3269 N N . ASP E 2 7 ? 5.382 61.023 34.449 1.00 85.61 2 ASP E N 1
ATOM 3270 C CA . ASP E 2 7 ? 4.892 59.769 35.031 1.00 85.14 2 ASP E CA 1
ATOM 3271 C C . ASP E 2 7 ? 5.252 58.588 34.131 1.00 84.22 2 ASP E C 1
ATOM 3272 O O . ASP E 2 7 ? 5.629 57.505 34.602 1.00 83.71 2 ASP E O 1
ATOM 3277 N N . THR E 2 8 ? 5.142 58.810 32.829 1.00 83.13 3 THR E N 1
ATOM 3278 C CA . THR E 2 8 ? 5.446 57.760 31.887 1.00 82.31 3 THR E CA 1
ATOM 3279 C C . THR E 2 8 ? 6.902 57.274 32.017 1.00 81.39 3 THR E C 1
ATOM 3280 O O . THR E 2 8 ? 7.158 56.081 31.861 1.00 81.30 3 THR E O 1
ATOM 3284 N N . LEU E 2 9 ? 7.851 58.158 32.326 1.00 80.39 4 LEU E N 1
ATOM 3285 C CA . LEU E 2 9 ? 9.238 57.701 32.478 1.00 79.73 4 LEU E CA 1
ATOM 3286 C C . LEU E 2 9 ? 9.373 56.767 33.673 1.00 79.38 4 LEU E C 1
ATOM 3287 O O . LEU E 2 9 ? 10.161 55.827 33.650 1.00 79.09 4 LEU E O 1
ATOM 3292 N N . GLU E 2 10 ? 8.609 57.032 34.722 1.00 79.17 5 GLU E N 1
ATOM 3293 C CA . GLU E 2 10 ? 8.660 56.192 35.905 1.00 79.02 5 GLU E CA 1
ATOM 3294 C C . GLU E 2 10 ? 8.236 54.772 35.532 1.00 78.36 5 GLU E C 1
ATOM 3295 O O . GLU E 2 10 ? 8.918 53.795 35.869 1.00 77.88 5 GLU E O 1
ATOM 3301 N N . ARG E 2 11 ? 7.110 54.658 34.831 1.00 77.43 6 ARG E N 1
ATOM 3302 C CA . ARG E 2 11 ? 6.621 53.347 34.425 1.00 76.59 6 ARG E CA 1
ATOM 3303 C C . ARG E 2 11 ? 7.540 52.718 33.381 1.00 76.01 6 ARG E C 1
ATOM 3304 O O . ARG E 2 11 ? 7.890 51.539 33.490 1.00 76.08 6 ARG E O 1
ATOM 3312 N N . VAL E 2 12 ? 7.937 53.500 32.381 1.00 74.76 7 VAL E N 1
ATOM 3313 C CA . VAL E 2 12 ? 8.829 53.004 31.351 1.00 73.84 7 VAL E CA 1
ATOM 3314 C C . VAL E 2 12 ? 10.109 52.476 31.967 1.00 73.79 7 VAL E C 1
ATOM 3315 O O . VAL E 2 12 ? 10.595 51.424 31.587 1.00 73.76 7 VAL E O 1
ATOM 3319 N N . THR E 2 13 ? 10.661 53.213 32.919 1.00 73.95 8 THR E N 1
ATOM 3320 C CA . THR E 2 13 ? 11.913 52.812 33.542 1.00 74.40 8 THR E CA 1
ATOM 3321 C C . THR E 2 13 ? 11.783 51.494 34.275 1.00 74.75 8 THR E C 1
ATOM 3322 O O . THR E 2 13 ? 12.678 50.640 34.209 1.00 74.74 8 THR E O 1
ATOM 3326 N N . LYS E 2 14 ? 10.665 51.343 34.978 1.00 74.99 9 LYS E N 1
ATOM 3327 C CA . LYS E 2 14 ? 10.378 50.143 35.751 1.00 75.38 9 LYS E CA 1
ATOM 3328 C C . LYS E 2 14 ? 10.365 48.956 34.786 1.00 75.25 9 LYS E C 1
ATOM 3329 O O . LYS E 2 14 ? 10.928 47.903 35.080 1.00 74.97 9 LYS E O 1
ATOM 3335 N N . ILE E 2 15 ? 9.740 49.142 33.625 1.00 75.32 10 ILE E N 1
ATOM 3336 C CA . ILE E 2 15 ? 9.669 48.090 32.605 1.00 75.03 10 ILE E CA 1
ATOM 3337 C C . ILE E 2 15 ? 11.088 47.681 32.219 1.00 74.96 10 ILE E C 1
ATOM 3338 O O . ILE E 2 15 ? 11.449 46.505 32.277 1.00 74.21 10 ILE E O 1
ATOM 3343 N N . ILE E 2 16 ? 11.875 48.674 31.810 1.00 75.54 11 ILE E N 1
ATOM 3344 C CA . ILE E 2 16 ? 13.254 48.452 31.395 1.00 76.61 11 ILE E CA 1
ATOM 3345 C C . ILE E 2 16 ? 14.058 47.729 32.460 1.00 77.44 11 ILE E C 1
ATOM 3346 O O . ILE E 2 16 ? 14.765 46.766 32.164 1.00 77.11 11 ILE E O 1
ATOM 3351 N N . VAL E 2 17 ? 13.946 48.206 33.697 1.00 78.64 12 VAL E N 1
ATOM 3352 C CA . VAL E 2 17 ? 14.647 47.604 34.829 1.00 79.91 12 VAL E CA 1
ATOM 3353 C C . VAL E 2 17 ? 14.189 46.166 35.040 1.00 80.59 12 VAL E C 1
ATOM 3354 O O . VAL E 2 17 ? 15.004 45.261 35.145 1.00 80.44 12 VAL E O 1
ATOM 3358 N N . ASP E 2 18 ? 12.880 45.964 35.101 1.00 81.95 13 ASP E N 1
ATOM 3359 C CA . ASP E 2 18 ? 12.322 44.631 35.316 1.00 83.62 13 ASP E CA 1
ATOM 3360 C C . ASP E 2 18 ? 12.640 43.634 34.184 1.00 84.63 13 ASP E C 1
ATOM 3361 O O . ASP E 2 18 ? 12.684 42.421 34.422 1.00 84.99 13 ASP E O 1
ATOM 3366 N N . ARG E 2 19 ? 12.855 44.126 32.961 1.00 85.52 14 ARG E N 1
ATOM 3367 C CA . ARG E 2 19 ? 13.180 43.239 31.830 1.00 86.22 14 ARG E CA 1
ATOM 3368 C C . ARG E 2 19 ? 14.694 43.059 31.673 1.00 86.61 14 ARG E C 1
ATOM 3369 O O . ARG E 2 19 ? 15.266 42.076 32.150 1.00 86.86 14 ARG E O 1
ATOM 3377 N N . LEU E 2 20 ? 15.333 44.018 31.010 1.00 86.76 15 LEU E N 1
ATOM 3378 C CA . LEU E 2 20 ? 16.769 43.985 30.777 1.00 87.11 15 LEU E CA 1
ATOM 3379 C C . LEU E 2 20 ? 17.613 43.964 32.056 1.00 87.76 15 LEU E C 1
ATOM 3380 O O . LEU E 2 20 ? 18.836 43.834 31.982 1.00 87.68 15 LEU E O 1
ATOM 3385 N N . GLY E 2 21 ? 16.971 44.104 33.217 1.00 88.41 16 GLY E N 1
ATOM 3386 C CA . GLY E 2 21 ? 17.694 44.109 34.484 1.00 89.67 16 GLY E CA 1
ATOM 3387 C C . GLY E 2 21 ? 19.012 44.861 34.411 1.00 90.61 16 GLY E C 1
ATOM 3388 O O . GLY E 2 21 ? 20.080 44.251 34.418 1.00 90.23 16 GLY E O 1
ATOM 3389 N N . VAL E 2 22 ? 18.943 46.189 34.356 1.00 91.81 17 VAL E N 1
ATOM 3390 C CA . VAL E 2 22 ? 20.155 46.997 34.237 1.00 93.17 17 VAL E CA 1
ATOM 3391 C C . VAL E 2 22 ? 20.388 48.098 35.288 1.00 94.27 17 VAL E C 1
ATOM 3392 O O . VAL E 2 22 ? 20.082 49.282 35.068 1.00 94.57 17 VAL E O 1
ATOM 3396 N N . ASP E 2 23 ? 20.953 47.677 36.421 1.00 95.12 18 ASP E N 1
ATOM 3397 C CA . ASP E 2 23 ? 21.300 48.542 37.555 1.00 95.92 18 ASP E CA 1
ATOM 3398 C C . ASP E 2 23 ? 20.163 49.401 38.120 1.00 96.18 18 ASP E C 1
ATOM 3399 O O . ASP E 2 23 ? 19.753 49.214 39.276 1.00 96.31 18 ASP E O 1
ATOM 3404 N N . GLU E 2 24 ? 19.666 50.319 37.288 1.00 96.18 19 GLU E N 1
ATOM 3405 C CA . GLU E 2 24 ? 18.612 51.279 37.629 1.00 96.08 19 GLU E CA 1
ATOM 3406 C C . GLU E 2 24 ? 19.419 52.568 37.540 1.00 95.85 19 GLU E C 1
ATOM 3407 O O . GLU E 2 24 ? 20.631 52.503 37.318 1.00 95.91 19 GLU E O 1
ATOM 3413 N N . ALA E 2 25 ? 18.775 53.722 37.693 1.00 95.18 20 ALA E N 1
ATOM 3414 C CA . ALA E 2 25 ? 19.484 54.999 37.623 1.00 94.70 20 ALA E CA 1
ATOM 3415 C C . ALA E 2 25 ? 20.438 55.011 36.433 1.00 94.31 20 ALA E C 1
ATOM 3416 O O . ALA E 2 25 ? 21.324 55.863 36.337 1.00 94.17 20 ALA E O 1
ATOM 3418 N N . ASP E 2 26 ? 20.240 54.055 35.529 1.00 93.83 21 ASP E N 1
ATOM 3419 C CA . ASP E 2 26 ? 21.068 53.910 34.341 1.00 93.15 21 ASP E CA 1
ATOM 3420 C C . ASP E 2 26 ? 20.151 54.060 33.137 1.00 92.55 21 ASP E C 1
ATOM 3421 O O . ASP E 2 26 ? 20.527 53.792 31.992 1.00 92.43 21 ASP E O 1
ATOM 3426 N N . VAL E 2 27 ? 18.939 54.508 33.427 1.00 91.72 22 VAL E N 1
ATOM 3427 C CA . VAL E 2 27 ? 17.905 54.686 32.427 1.00 91.06 22 VAL E CA 1
ATOM 3428 C C . VAL E 2 27 ? 17.766 56.157 31.983 1.00 90.33 22 VAL E C 1
ATOM 3429 O O . VAL E 2 27 ? 16.849 56.853 32.405 1.00 90.70 22 VAL E O 1
ATOM 3433 N N . LYS E 2 28 ? 18.665 56.622 31.120 1.00 89.42 23 LYS E N 1
ATOM 3434 C CA . LYS E 2 28 ? 18.641 58.013 30.649 1.00 88.51 23 LYS E CA 1
ATOM 3435 C C . LYS E 2 28 ? 17.935 58.212 29.298 1.00 87.69 23 LYS E C 1
ATOM 3436 O O . LYS E 2 28 ? 18.019 57.358 28.423 1.00 87.53 23 LYS E O 1
ATOM 3438 N N . LEU E 2 29 ? 17.252 59.343 29.122 1.00 86.79 24 LEU E N 1
ATOM 3439 C CA . LEU E 2 29 ? 16.526 59.606 27.871 1.00 85.97 24 LEU E CA 1
ATOM 3440 C C . LEU E 2 29 ? 17.355 59.375 26.613 1.00 85.20 24 LEU E C 1
ATOM 3441 O O . LEU E 2 29 ? 16.812 59.122 25.541 1.00 85.09 24 LEU E O 1
ATOM 3446 N N . GLU E 2 30 ? 18.670 59.480 26.741 1.00 84.61 25 GLU E N 1
ATOM 3447 C CA . GLU E 2 30 ? 19.561 59.287 25.602 1.00 83.91 25 GLU E CA 1
ATOM 3448 C C . GLU E 2 30 ? 20.131 57.878 25.586 1.00 82.90 25 GLU E C 1
ATOM 3449 O O . GLU E 2 30 ? 20.817 57.488 24.643 1.00 82.86 25 GLU E O 1
ATOM 3455 N N . ALA E 2 31 ? 19.843 57.127 26.644 1.00 81.96 26 ALA E N 1
ATOM 3456 C CA . ALA E 2 31 ? 20.306 55.746 26.787 1.00 80.94 26 ALA E CA 1
ATOM 3457 C C . ALA E 2 31 ? 19.684 54.821 25.732 1.00 80.13 26 ALA E C 1
ATOM 3458 O O . ALA E 2 31 ? 18.471 54.581 25.730 1.00 80.00 26 ALA E O 1
ATOM 3460 N N . SER E 2 32 ? 20.525 54.315 24.835 1.00 79.01 27 SER E N 1
ATOM 3461 C CA . SER E 2 32 ? 20.089 53.400 23.785 1.00 77.72 27 SER E CA 1
ATOM 3462 C C . SER E 2 32 ? 19.863 52.013 24.391 1.00 76.74 27 SER E C 1
ATOM 3463 O O . SER E 2 32 ? 20.705 51.509 25.143 1.00 76.01 27 SER E O 1
ATOM 3466 N N . PHE E 2 33 ? 18.719 51.412 24.064 1.00 75.75 28 PHE E N 1
ATOM 3467 C CA . PHE E 2 33 ? 18.369 50.093 24.568 1.00 75.05 28 PHE E CA 1
ATOM 3468 C C . PHE E 2 33 ? 19.413 49.050 24.175 1.00 74.95 28 PHE E C 1
ATOM 3469 O O . PHE E 2 33 ? 19.899 48.291 25.013 1.00 74.69 28 PHE E O 1
ATOM 3477 N N . LYS E 2 34 ? 19.758 49.013 22.896 1.00 74.60 29 LYS E N 1
ATOM 3478 C CA . LYS E 2 34 ? 20.722 48.041 22.426 1.00 74.82 29 LYS E CA 1
ATOM 3479 C C . LYS E 2 34 ? 22.164 48.351 22.801 1.00 74.59 29 LYS E C 1
ATOM 3480 O O . LYS E 2 34 ? 22.850 47.540 23.434 1.00 74.65 29 LYS E O 1
ATOM 3486 N N . GLU E 2 35 ? 22.621 49.535 22.428 1.00 74.34 30 GLU E N 1
ATOM 3487 C CA . GLU E 2 35 ? 23.986 49.913 22.716 1.00 73.78 30 GLU E CA 1
ATOM 3488 C C . GLU E 2 35 ? 24.340 50.161 24.171 1.00 72.77 30 GLU E C 1
ATOM 3489 O O . GLU E 2 35 ? 25.364 49.674 24.648 1.00 73.04 30 GLU E O 1
ATOM 3495 N N . ASP E 2 36 ? 23.505 50.895 24.889 1.00 71.34 31 ASP E N 1
ATOM 3496 C CA . ASP E 2 36 ? 23.851 51.237 26.261 1.00 70.03 31 ASP E CA 1
ATOM 3497 C C . ASP E 2 36 ? 23.266 50.405 27.404 1.00 68.88 31 ASP E C 1
ATOM 3498 O O . ASP E 2 36 ? 23.732 50.488 28.542 1.00 68.22 31 ASP E O 1
ATOM 3503 N N . LEU E 2 37 ? 22.273 49.579 27.097 1.00 67.86 32 LEU E N 1
ATOM 3504 C CA . LEU E 2 37 ? 21.617 48.763 28.110 1.00 66.50 32 LEU E CA 1
ATOM 3505 C C . LEU E 2 37 ? 21.751 47.234 27.959 1.00 65.18 32 LEU E C 1
ATOM 3506 O O . LEU E 2 37 ? 21.208 46.473 28.764 1.00 65.42 32 LEU E O 1
ATOM 3511 N N . GLY E 2 38 ? 22.470 46.791 26.932 1.00 63.71 33 GLY E N 1
ATOM 3512 C CA . GLY E 2 38 ? 22.679 45.363 26.710 1.00 61.75 33 GLY E CA 1
ATOM 3513 C C . GLY E 2 38 ? 21.490 44.549 26.209 1.00 60.28 33 GLY E C 1
ATOM 3514 O O . GLY E 2 38 ? 21.278 43.424 26.666 1.00 60.20 33 GLY E O 1
ATOM 3515 N N . ALA E 2 39 ? 20.722 45.104 25.272 1.00 58.48 34 ALA E N 1
ATOM 3516 C CA . ALA E 2 39 ? 19.555 44.413 24.736 1.00 56.81 34 ALA E CA 1
ATOM 3517 C C . ALA E 2 39 ? 19.798 43.830 23.356 1.00 55.22 34 ALA E C 1
ATOM 3518 O O . ALA E 2 39 ? 20.251 44.536 22.445 1.00 55.10 34 ALA E O 1
ATOM 3520 N N . ASP E 2 40 ? 19.521 42.536 23.211 1.00 53.01 35 ASP E N 1
ATOM 3521 C CA . ASP E 2 40 ? 19.665 41.890 21.905 1.00 51.54 35 ASP E CA 1
ATOM 3522 C C . ASP E 2 40 ? 18.339 42.081 21.207 1.00 51.32 35 ASP E C 1
ATOM 3523 O O . ASP E 2 40 ? 17.471 42.783 21.736 1.00 51.46 35 ASP E O 1
ATOM 3555 N N . LEU E 2 42 ? 15.849 39.845 20.692 1.00 46.73 37 LEU E N 1
ATOM 3556 C CA . LEU E 2 42 ? 14.758 39.258 21.464 1.00 46.33 37 LEU E CA 1
ATOM 3557 C C . LEU E 2 42 ? 14.353 40.129 22.687 1.00 46.19 37 LEU E C 1
ATOM 3558 O O . LEU E 2 42 ? 13.168 40.223 23.004 1.00 45.36 37 LEU E O 1
ATOM 3563 N N . ASP E 2 43 ? 15.324 40.780 23.347 1.00 45.78 38 ASP E N 1
ATOM 3564 C CA . ASP E 2 43 ? 15.010 41.604 24.512 1.00 45.69 38 ASP E CA 1
ATOM 3565 C C . ASP E 2 43 ? 14.187 42.798 24.074 1.00 45.23 38 ASP E C 1
ATOM 3566 O O . ASP E 2 43 ? 13.232 43.184 24.736 1.00 44.95 38 ASP E O 1
ATOM 3571 N N . VAL E 2 44 ? 14.541 43.388 22.948 1.00 45.75 39 VAL E N 1
ATOM 3572 C CA . VAL E 2 44 ? 13.789 44.555 22.515 1.00 45.72 39 VAL E CA 1
ATOM 3573 C C . VAL E 2 44 ? 12.356 44.241 22.092 1.00 45.43 39 VAL E C 1
ATOM 3574 O O . VAL E 2 44 ? 11.458 45.095 22.223 1.00 45.01 39 VAL E O 1
ATOM 3578 N N . VAL E 2 45 ? 12.119 43.027 21.592 1.00 44.79 40 VAL E N 1
ATOM 3579 C CA . VAL E 2 45 ? 10.752 42.668 21.222 1.00 45.72 40 VAL E CA 1
ATOM 3580 C C . VAL E 2 45 ? 9.898 42.447 22.505 1.00 45.82 40 VAL E C 1
ATOM 3581 O O . VAL E 2 45 ? 8.751 42.854 22.555 1.00 45.37 40 VAL E O 1
ATOM 3585 N N . GLU E 2 46 ? 10.454 41.832 23.544 1.00 46.40 41 GLU E N 1
ATOM 3586 C CA . GLU E 2 46 ? 9.688 41.650 24.777 1.00 48.11 41 GLU E CA 1
ATOM 3587 C C . GLU E 2 46 ? 9.455 42.993 25.453 1.00 47.52 41 GLU E C 1
ATOM 3588 O O . GLU E 2 46 ? 8.464 43.203 26.120 1.00 46.77 41 GLU E O 1
ATOM 3594 N N . LEU E 2 47 ? 10.402 43.901 25.258 1.00 47.81 42 LEU E N 1
ATOM 3595 C CA . LEU E 2 47 ? 10.334 45.226 25.813 1.00 47.32 42 LEU E CA 1
ATOM 3596 C C . LEU E 2 47 ? 9.145 45.921 25.166 1.00 47.52 42 LEU E C 1
ATOM 3597 O O . LEU E 2 47 ? 8.256 46.414 25.867 1.00 48.19 42 LEU E O 1
ATOM 3602 N N . VAL E 2 48 ? 9.113 45.928 23.838 1.00 46.58 43 VAL E N 1
ATOM 3603 C CA . VAL E 2 48 ? 8.028 46.559 23.085 1.00 47.54 43 VAL E CA 1
ATOM 3604 C C . VAL E 2 48 ? 6.681 45.954 23.457 1.00 48.45 43 VAL E C 1
ATOM 3605 O O . VAL E 2 48 ? 5.680 46.636 23.545 1.00 47.45 43 VAL E O 1
ATOM 3609 N N . MET E 2 49 ? 6.655 44.651 23.666 1.00 50.87 44 MET E N 1
ATOM 3610 C CA . MET E 2 49 ? 5.411 44.004 24.023 1.00 53.11 44 MET E CA 1
ATOM 3611 C C . MET E 2 49 ? 4.968 44.467 25.417 1.00 54.45 44 MET E C 1
ATOM 3612 O O . MET E 2 49 ? 3.790 44.730 25.646 1.00 53.46 44 MET E O 1
ATOM 3617 N N . GLU E 2 50 ? 5.941 44.587 26.321 1.00 56.79 45 GLU E N 1
ATOM 3618 C CA . GLU E 2 50 ? 5.702 45.021 27.691 1.00 59.14 45 GLU E CA 1
ATOM 3619 C C . GLU E 2 50 ? 5.074 46.416 27.626 1.00 59.38 45 GLU E C 1
ATOM 3620 O O . GLU E 2 50 ? 4.110 46.705 28.331 1.00 59.94 45 GLU E O 1
ATOM 3626 N N . LEU E 2 51 ? 5.611 47.267 26.749 1.00 59.46 46 LEU E N 1
ATOM 3627 C CA . LEU E 2 51 ? 5.110 48.627 26.567 1.00 59.32 46 LEU E CA 1
ATOM 3628 C C . LEU E 2 51 ? 3.696 48.629 25.999 1.00 59.48 46 LEU E C 1
ATOM 3629 O O . LEU E 2 51 ? 2.874 49.478 26.339 1.00 59.51 46 LEU E O 1
ATOM 3634 N N . GLU E 2 52 ? 3.415 47.669 25.126 1.00 59.86 47 GLU E N 1
ATOM 3635 C CA . GLU E 2 52 ? 2.103 47.575 24.509 1.00 60.34 47 GLU E CA 1
ATOM 3636 C C . GLU E 2 52 ? 1.014 47.273 25.529 1.00 60.71 47 GLU E C 1
ATOM 3637 O O . GLU E 2 52 ? -0.110 47.733 25.386 1.00 60.65 47 GLU E O 1
ATOM 3643 N N . ASP E 2 53 ? 1.345 46.501 26.553 1.00 61.19 48 ASP E N 1
ATOM 3644 C CA . ASP E 2 53 ? 0.364 46.162 27.560 1.00 62.19 48 ASP E CA 1
ATOM 3645 C C . ASP E 2 53 ? 0.199 47.307 28.503 1.00 62.33 48 ASP E C 1
ATOM 3646 O O . ASP E 2 53 ? -0.864 47.892 28.595 1.00 62.16 48 ASP E O 1
ATOM 3651 N N . GLU E 2 54 ? 1.285 47.625 29.181 1.00 63.01 49 GLU E N 1
ATOM 3652 C CA . GLU E 2 54 ? 1.352 48.706 30.142 1.00 63.53 49 GLU E CA 1
ATOM 3653 C C . GLU E 2 54 ? 0.722 50.017 29.703 1.00 63.34 49 GLU E C 1
ATOM 3654 O O . GLU E 2 54 ? 0.346 50.827 30.549 1.00 63.83 49 GLU E O 1
ATOM 3660 N N . PHE E 2 55 ? 0.611 50.255 28.401 1.00 62.50 50 PHE E N 1
ATOM 3661 C CA . PHE E 2 55 ? 0.052 51.523 27.950 1.00 62.12 50 PHE E CA 1
ATOM 3662 C C . PHE E 2 55 ? -1.100 51.347 26.987 1.00 62.62 50 PHE E C 1
ATOM 3663 O O . PHE E 2 55 ? -1.646 52.313 26.446 1.00 62.88 50 PHE E O 1
ATOM 3671 N N . ASP E 2 56 ? -1.479 50.102 26.778 1.00 63.00 51 ASP E N 1
ATOM 3672 C CA . ASP E 2 56 ? -2.560 49.790 25.870 1.00 63.30 51 ASP E CA 1
ATOM 3673 C C . ASP E 2 56 ? -2.433 50.449 24.501 1.00 62.98 51 ASP E C 1
ATOM 3674 O O . ASP E 2 56 ? -3.342 51.152 24.047 1.00 62.60 51 ASP E O 1
ATOM 3679 N N . MET E 2 57 ? -1.289 50.221 23.856 1.00 62.80 52 MET E N 1
ATOM 3680 C CA . MET E 2 57 ? -1.032 50.718 22.510 1.00 62.49 52 MET E CA 1
ATOM 3681 C C . MET E 2 57 ? -0.403 49.563 21.738 1.00 61.93 52 MET E C 1
ATOM 3682 O O . MET E 2 57 ? -0.028 48.541 22.317 1.00 61.77 52 MET E O 1
ATOM 3687 N N . GLU E 2 58 ? -0.326 49.709 20.425 1.00 61.13 53 GLU E N 1
ATOM 3688 C CA . GLU E 2 58 ? 0.280 48.687 19.597 1.00 60.51 53 GLU E CA 1
ATOM 3689 C C . GLU E 2 58 ? 1.448 49.321 18.853 1.00 59.00 53 GLU E C 1
ATOM 3690 O O . GLU E 2 58 ? 1.329 50.429 18.340 1.00 58.76 53 GLU E O 1
ATOM 3696 N N . ILE E 2 59 ? 2.578 48.621 18.826 1.00 57.03 54 ILE E N 1
ATOM 3697 C CA . ILE E 2 59 ? 3.781 49.105 18.164 1.00 54.85 54 ILE E CA 1
ATOM 3698 C C . ILE E 2 59 ? 4.188 48.175 17.018 1.00 53.35 54 ILE E C 1
ATOM 3699 O O . ILE E 2 59 ? 4.599 47.040 17.227 1.00 53.00 54 ILE E O 1
ATOM 3704 N N . SER E 2 60 ? 4.053 48.677 15.803 1.00 51.43 55 SER E N 1
ATOM 3705 C CA . SER E 2 60 ? 4.419 47.948 14.611 1.00 49.60 55 SER E CA 1
ATOM 3706 C C . SER E 2 60 ? 5.925 47.727 14.600 1.00 49.20 55 SER E C 1
ATOM 3707 O O . SER E 2 60 ? 6.665 48.355 15.365 1.00 47.63 55 SER E O 1
ATOM 3710 N N . ASP E 2 61 ? 6.367 46.850 13.702 1.00 48.70 56 ASP E N 1
ATOM 3711 C CA . ASP E 2 61 ? 7.785 46.597 13.541 1.00 48.81 56 ASP E CA 1
ATOM 3712 C C . ASP E 2 61 ? 8.385 47.883 12.959 1.00 48.98 56 ASP E C 1
ATOM 3713 O O . ASP E 2 61 ? 9.510 48.251 13.267 1.00 47.89 56 ASP E O 1
ATOM 3718 N N . GLU E 2 62 ? 7.608 48.583 12.142 1.00 49.83 57 GLU E N 1
ATOM 3719 C CA . GLU E 2 62 ? 8.082 49.821 11.540 1.00 51.76 57 GLU E CA 1
ATOM 3720 C C . GLU E 2 62 ? 8.375 50.832 12.642 1.00 51.98 57 GLU E C 1
ATOM 3721 O O . GLU E 2 62 ? 9.419 51.463 12.645 1.00 52.06 57 GLU E O 1
ATOM 3727 N N . ASP E 2 63 ? 7.438 50.960 13.578 1.00 53.27 58 ASP E N 1
ATOM 3728 C CA . ASP E 2 63 ? 7.535 51.874 14.720 1.00 53.63 58 ASP E CA 1
ATOM 3729 C C . ASP E 2 63 ? 8.563 51.447 15.773 1.00 53.92 58 ASP E C 1
ATOM 3730 O O . ASP E 2 63 ? 9.231 52.286 16.389 1.00 54.20 58 ASP E O 1
ATOM 3735 N N . ALA E 2 64 ? 8.681 50.148 15.991 1.00 53.78 59 ALA E N 1
ATOM 3736 C CA . ALA E 2 64 ? 9.644 49.642 16.945 1.00 54.67 59 ALA E CA 1
ATOM 3737 C C . ALA E 2 64 ? 11.062 50.035 16.516 1.00 55.61 59 ALA E C 1
ATOM 3738 O O . ALA E 2 64 ? 11.924 50.256 17.357 1.00 55.58 59 ALA E O 1
ATOM 3740 N N . GLU E 2 65 ? 11.316 50.116 15.212 1.00 57.07 60 GLU E N 1
ATOM 3741 C CA . GLU E 2 65 ? 12.651 50.493 14.743 1.00 59.10 60 GLU E CA 1
ATOM 3742 C C . GLU E 2 65 ? 12.867 51.981 14.976 1.00 60.46 60 GLU E C 1
ATOM 3743 O O . GLU E 2 65 ? 13.966 52.419 15.312 1.00 60.62 60 GLU E O 1
ATOM 3749 N N . LYS E 2 66 ? 11.791 52.744 14.813 1.00 62.16 61 LYS E N 1
ATOM 3750 C CA . LYS E 2 66 ? 11.821 54.186 14.979 1.00 63.86 61 LYS E CA 1
ATOM 3751 C C . LYS E 2 66 ? 12.157 54.613 16.402 1.00 64.68 61 LYS E C 1
ATOM 3752 O O . LYS E 2 66 ? 12.411 55.783 16.641 1.00 65.05 61 LYS E O 1
ATOM 3758 N N . ILE E 2 67 ? 12.162 53.690 17.359 1.00 65.68 62 ILE E N 1
ATOM 3759 C CA . ILE E 2 67 ? 12.464 54.091 18.734 1.00 66.35 62 ILE E CA 1
ATOM 3760 C C . ILE E 2 67 ? 13.676 53.453 19.387 1.00 66.90 62 ILE E C 1
ATOM 3761 O O . ILE E 2 67 ? 13.562 52.466 20.100 1.00 67.28 62 ILE E O 1
ATOM 3766 N N . ALA E 2 68 ? 14.839 54.061 19.178 1.00 67.52 63 ALA E N 1
ATOM 3767 C CA . ALA E 2 68 ? 16.091 53.542 19.725 1.00 67.86 63 ALA E CA 1
ATOM 3768 C C . ALA E 2 68 ? 16.345 53.774 21.227 1.00 67.83 63 ALA E C 1
ATOM 3769 O O . ALA E 2 68 ? 16.781 52.850 21.931 1.00 67.85 63 ALA E O 1
ATOM 3771 N N . THR E 2 69 ? 16.084 54.994 21.708 1.00 67.40 64 THR E N 1
ATOM 3772 C CA . THR E 2 69 ? 16.331 55.353 23.113 1.00 67.10 64 THR E CA 1
ATOM 3773 C C . THR E 2 69 ? 15.108 55.390 24.033 1.00 66.53 64 THR E C 1
ATOM 3774 O O . THR E 2 69 ? 13.956 55.388 23.587 1.00 66.74 64 THR E O 1
ATOM 3778 N N . VAL E 2 70 ? 15.397 55.437 25.330 1.00 65.60 65 VAL E N 1
ATOM 3779 C CA . VAL E 2 70 ? 14.385 55.494 26.365 1.00 64.76 65 VAL E CA 1
ATOM 3780 C C . VAL E 2 70 ? 13.547 56.742 26.172 1.00 64.44 65 VAL E C 1
ATOM 3781 O O . VAL E 2 70 ? 12.344 56.749 26.397 1.00 64.06 65 VAL E O 1
ATOM 3785 N N . GLY E 2 71 ? 14.200 57.802 25.732 1.00 64.57 66 GLY E N 1
ATOM 3786 C CA . GLY E 2 71 ? 13.489 59.036 25.485 1.00 64.48 66 GLY E CA 1
ATOM 3787 C C . GLY E 2 71 ? 12.602 58.846 24.279 1.00 64.34 66 GLY E C 1
ATOM 3788 O O . GLY E 2 71 ? 11.509 59.405 24.220 1.00 64.31 66 GLY E O 1
ATOM 3789 N N . ASP E 2 72 ? 13.081 58.069 23.309 1.00 63.99 67 ASP E N 1
ATOM 3790 C CA . ASP E 2 72 ? 12.297 57.797 22.118 1.00 63.79 67 ASP E CA 1
ATOM 3791 C C . ASP E 2 72 ? 11.050 57.042 22.543 1.00 63.45 67 ASP E C 1
ATOM 3792 O O . ASP E 2 72 ? 9.968 57.236 21.994 1.00 63.36 67 ASP E O 1
ATOM 3797 N N . ALA E 2 73 ? 11.218 56.168 23.528 1.00 63.33 68 ALA E N 1
ATOM 3798 C CA . ALA E 2 73 ? 10.108 55.375 24.040 1.00 63.18 68 ALA E CA 1
ATOM 3799 C C . ALA E 2 73 ? 9.083 56.301 24.683 1.00 63.03 68 ALA E C 1
ATOM 3800 O O . ALA E 2 73 ? 7.895 56.263 24.367 1.00 62.78 68 ALA E O 1
ATOM 3802 N N . VAL E 2 74 ? 9.560 57.151 25.578 1.00 63.47 69 VAL E N 1
ATOM 3803 C CA . VAL E 2 74 ? 8.696 58.090 26.260 1.00 64.01 69 VAL E CA 1
ATOM 3804 C C . VAL E 2 74 ? 7.945 58.948 25.233 1.00 64.13 69 VAL E C 1
ATOM 3805 O O . VAL E 2 74 ? 6.712 58.981 25.216 1.00 64.19 69 VAL E O 1
ATOM 3809 N N . ASN E 2 75 ? 8.681 59.614 24.353 1.00 64.27 70 ASN E N 1
ATOM 3810 C CA . ASN E 2 75 ? 8.043 60.456 23.345 1.00 64.87 70 ASN E CA 1
ATOM 3811 C C . ASN E 2 75 ? 6.994 59.732 22.522 1.00 65.05 70 ASN E C 1
ATOM 3812 O O . ASN E 2 75 ? 5.927 60.283 22.241 1.00 64.56 70 ASN E O 1
ATOM 3817 N N . TYR E 2 76 ? 7.306 58.501 22.125 1.00 65.14 71 TYR E N 1
ATOM 3818 C CA . TYR E 2 76 ? 6.362 57.730 21.358 1.00 65.39 71 TYR E CA 1
ATOM 3819 C C . TYR E 2 76 ? 5.100 57.562 22.196 1.00 66.34 71 TYR E C 1
ATOM 3820 O O . TYR E 2 76 ? 3.995 57.858 21.749 1.00 65.93 71 TYR E O 1
ATOM 3829 N N . ILE E 2 77 ? 5.277 57.100 23.423 1.00 67.66 72 ILE E N 1
ATOM 3830 C CA . ILE E 2 77 ? 4.152 56.892 24.307 1.00 69.21 72 ILE E CA 1
ATOM 3831 C C . ILE E 2 77 ? 3.280 58.120 24.532 1.00 70.87 72 ILE E C 1
ATOM 3832 O O . ILE E 2 77 ? 2.056 58.062 24.350 1.00 70.69 72 ILE E O 1
ATOM 3837 N N . GLN E 2 78 ? 3.903 59.240 24.900 1.00 72.76 73 GLN E N 1
ATOM 3838 C CA . GLN E 2 78 ? 3.131 60.439 25.206 1.00 74.59 73 GLN E CA 1
ATOM 3839 C C . GLN E 2 78 ? 2.442 61.198 24.073 1.00 75.23 73 GLN E C 1
ATOM 3840 O O . GLN E 2 78 ? 1.780 62.202 24.319 1.00 75.39 73 GLN E O 1
ATOM 3846 N N . ASN E 2 79 ? 2.575 60.755 22.832 1.00 75.94 74 ASN E N 1
ATOM 3847 C CA . ASN E 2 79 ? 1.840 61.454 21.794 1.00 76.77 74 ASN E CA 1
ATOM 3848 C C . ASN E 2 79 ? 1.277 60.522 20.739 1.00 76.67 74 ASN E C 1
ATOM 3849 O O . ASN E 2 79 ? 0.690 59.494 21.156 1.00 76.11 74 ASN E O 1
ATOM 3854 N N . ALA F 2 6 ? 0.095 -7.069 22.866 1.00 74.23 1 ALA F N 1
ATOM 3855 C CA . ALA F 2 6 ? 1.505 -7.017 22.354 1.00 74.58 1 ALA F CA 1
ATOM 3856 C C . ALA F 2 6 ? 2.609 -6.880 23.421 1.00 74.40 1 ALA F C 1
ATOM 3857 O O . ALA F 2 6 ? 2.715 -5.858 24.111 1.00 74.44 1 ALA F O 1
ATOM 3859 N N . ASP F 2 7 ? 3.423 -7.922 23.559 1.00 74.15 2 ASP F N 1
ATOM 3860 C CA . ASP F 2 7 ? 4.539 -7.890 24.492 1.00 73.92 2 ASP F CA 1
ATOM 3861 C C . ASP F 2 7 ? 5.603 -7.220 23.661 1.00 74.02 2 ASP F C 1
ATOM 3862 O O . ASP F 2 7 ? 6.661 -6.847 24.161 1.00 74.14 2 ASP F O 1
ATOM 3867 N N . THR F 2 8 ? 5.320 -7.103 22.366 1.00 73.57 3 THR F N 1
ATOM 3868 C CA . THR F 2 8 ? 6.233 -6.442 21.461 1.00 73.48 3 THR F CA 1
ATOM 3869 C C . THR F 2 8 ? 6.201 -4.963 21.842 1.00 74.30 3 THR F C 1
ATOM 3870 O O . THR F 2 8 ? 7.245 -4.326 21.990 1.00 74.28 3 THR F O 1
ATOM 3874 N N . LEU F 2 9 ? 4.996 -4.429 22.020 1.00 74.95 4 LEU F N 1
ATOM 3875 C CA . LEU F 2 9 ? 4.815 -3.034 22.403 1.00 75.42 4 LEU F CA 1
ATOM 3876 C C . LEU F 2 9 ? 5.450 -2.812 23.760 1.00 75.73 4 LEU F C 1
ATOM 3877 O O . LEU F 2 9 ? 6.140 -1.829 23.965 1.00 75.36 4 LEU F O 1
ATOM 3882 N N . GLU F 2 10 ? 5.202 -3.739 24.682 1.00 76.51 5 GLU F N 1
ATOM 3883 C CA . GLU F 2 10 ? 5.760 -3.663 26.031 1.00 77.51 5 GLU F CA 1
ATOM 3884 C C . GLU F 2 10 ? 7.278 -3.520 25.962 1.00 77.58 5 GLU F C 1
ATOM 3885 O O . GLU F 2 10 ? 7.881 -2.791 26.750 1.00 77.79 5 GLU F O 1
ATOM 3891 N N . ARG F 2 11 ? 7.885 -4.226 25.010 1.00 77.43 6 ARG F N 1
ATOM 3892 C CA . ARG F 2 11 ? 9.326 -4.208 24.829 1.00 77.18 6 ARG F CA 1
ATOM 3893 C C . ARG F 2 11 ? 9.786 -2.984 24.068 1.00 77.27 6 ARG F C 1
ATOM 3894 O O . ARG F 2 11 ? 10.923 -2.530 24.233 1.00 76.92 6 ARG F O 1
ATOM 3902 N N . VAL F 2 12 ? 8.893 -2.458 23.237 1.00 77.32 7 VAL F N 1
ATOM 3903 C CA . VAL F 2 12 ? 9.177 -1.269 22.456 1.00 77.68 7 VAL F CA 1
ATOM 3904 C C . VAL F 2 12 ? 9.096 -0.056 23.362 1.00 77.91 7 VAL F C 1
ATOM 3905 O O . VAL F 2 12 ? 9.911 0.856 23.252 1.00 78.01 7 VAL F O 1
ATOM 3909 N N . THR F 2 13 ? 8.121 -0.053 24.264 1.00 78.35 8 THR F N 1
ATOM 3910 C CA . THR F 2 13 ? 7.945 1.066 25.184 1.00 79.14 8 THR F CA 1
ATOM 3911 C C . THR F 2 13 ? 9.088 1.162 26.193 1.00 79.79 8 THR F C 1
ATOM 3912 O O . THR F 2 13 ? 9.597 2.250 26.462 1.00 79.54 8 THR F O 1
ATOM 3916 N N . LYS F 2 14 ? 9.506 0.022 26.730 1.00 80.65 9 LYS F N 1
ATOM 3917 C CA . LYS F 2 14 ? 10.608 0.008 27.679 1.00 81.72 9 LYS F CA 1
ATOM 3918 C C . LYS F 2 14 ? 11.852 0.663 27.051 1.00 82.31 9 LYS F C 1
ATOM 3919 O O . LYS F 2 14 ? 12.591 1.386 27.719 1.00 82.54 9 LYS F O 1
ATOM 3925 N N . ILE F 2 15 ? 12.075 0.418 25.764 1.00 82.66 10 ILE F N 1
ATOM 3926 C CA . ILE F 2 15 ? 13.221 0.987 25.064 1.00 82.78 10 ILE F CA 1
ATOM 3927 C C . ILE F 2 15 ? 13.068 2.498 24.880 1.00 83.18 10 ILE F C 1
ATOM 3928 O O . ILE F 2 15 ? 14.043 3.248 25.039 1.00 82.93 10 ILE F O 1
ATOM 3933 N N . ILE F 2 16 ? 11.845 2.927 24.551 1.00 83.45 11 ILE F N 1
ATOM 3934 C CA . ILE F 2 16 ? 11.522 4.334 24.324 1.00 83.83 11 ILE F CA 1
ATOM 3935 C C . ILE F 2 16 ? 11.499 5.167 25.603 1.00 84.59 11 ILE F C 1
ATOM 3936 O O . ILE F 2 16 ? 11.782 6.358 25.573 1.00 84.83 11 ILE F O 1
ATOM 3941 N N . VAL F 2 17 ? 11.162 4.549 26.728 1.00 85.37 12 VAL F N 1
ATOM 3942 C CA . VAL F 2 17 ? 11.110 5.283 27.983 1.00 86.07 12 VAL F CA 1
ATOM 3943 C C . VAL F 2 17 ? 12.491 5.314 28.606 1.00 86.70 12 VAL F C 1
ATOM 3944 O O . VAL F 2 17 ? 12.657 5.699 29.762 1.00 86.94 12 VAL F O 1
ATOM 3948 N N . ASP F 2 18 ? 13.495 4.924 27.833 1.00 87.30 13 ASP F N 1
ATOM 3949 C CA . ASP F 2 18 ? 14.854 4.915 28.356 1.00 88.34 13 ASP F CA 1
ATOM 3950 C C . ASP F 2 18 ? 15.885 5.563 27.434 1.00 88.52 13 ASP F C 1
ATOM 3951 O O . ASP F 2 18 ? 17.016 5.829 27.842 1.00 88.53 13 ASP F O 1
ATOM 3956 N N . ARG F 2 19 ? 15.491 5.824 26.196 1.00 88.63 14 ARG F N 1
ATOM 3957 C CA . ARG F 2 19 ? 16.375 6.465 25.239 1.00 88.92 14 ARG F CA 1
ATOM 3958 C C . ARG F 2 19 ? 15.861 7.878 25.035 1.00 88.99 14 ARG F C 1
ATOM 3959 O O . ARG F 2 19 ? 16.597 8.768 24.605 1.00 89.05 14 ARG F O 1
ATOM 3967 N N . LEU F 2 20 ? 14.585 8.063 25.358 1.00 88.99 15 LEU F N 1
ATOM 3968 C CA . LEU F 2 20 ? 13.920 9.350 25.238 1.00 89.29 15 LEU F CA 1
ATOM 3969 C C . LEU F 2 20 ? 13.547 9.905 26.605 1.00 89.85 15 LEU F C 1
ATOM 3970 O O . LEU F 2 20 ? 13.372 11.112 26.760 1.00 89.79 15 LEU F O 1
ATOM 3975 N N . GLY F 2 21 ? 13.407 9.020 27.586 1.00 90.51 16 GLY F N 1
ATOM 3976 C CA . GLY F 2 21 ? 13.081 9.454 28.932 1.00 91.62 16 GLY F CA 1
ATOM 3977 C C . GLY F 2 21 ? 11.634 9.759 29.293 1.00 92.46 16 GLY F C 1
ATOM 3978 O O . GLY F 2 21 ? 11.339 9.916 30.479 1.00 92.87 16 GLY F O 1
ATOM 3979 N N . VAL F 2 22 ? 10.737 9.852 28.309 1.00 93.07 17 VAL F N 1
ATOM 3980 C CA . VAL F 2 22 ? 9.322 10.140 28.577 1.00 93.66 17 VAL F CA 1
ATOM 3981 C C . VAL F 2 22 ? 8.751 9.278 29.731 1.00 94.40 17 VAL F C 1
ATOM 3982 O O . VAL F 2 22 ? 9.458 8.439 30.298 1.00 94.53 17 VAL F O 1
ATOM 3986 N N . ASP F 2 23 ? 7.482 9.487 30.087 1.00 95.32 18 ASP F N 1
ATOM 3987 C CA . ASP F 2 23 ? 6.843 8.727 31.179 1.00 96.19 18 ASP F CA 1
ATOM 3988 C C . ASP F 2 23 ? 6.446 7.303 30.757 1.00 96.31 18 ASP F C 1
ATOM 3989 O O . ASP F 2 23 ? 7.282 6.399 30.723 1.00 96.64 18 ASP F O 1
ATOM 3994 N N . GLU F 2 24 ? 5.165 7.095 30.472 1.00 96.20 19 GLU F N 1
ATOM 3995 C CA . GLU F 2 24 ? 4.703 5.790 30.019 1.00 96.00 19 GLU F CA 1
ATOM 3996 C C . GLU F 2 24 ? 3.430 5.939 29.219 1.00 96.29 19 GLU F C 1
ATOM 3997 O O . GLU F 2 24 ? 3.402 5.626 28.032 1.00 96.47 19 GLU F O 1
ATOM 4003 N N . ALA F 2 25 ? 2.371 6.418 29.862 1.00 96.47 20 ALA F N 1
ATOM 4004 C CA . ALA F 2 25 ? 1.107 6.605 29.161 1.00 96.71 20 ALA F CA 1
ATOM 4005 C C . ALA F 2 25 ? 1.374 7.436 27.913 1.00 96.67 20 ALA F C 1
ATOM 4006 O O . ALA F 2 25 ? 0.575 7.444 26.970 1.00 96.78 20 ALA F O 1
ATOM 4008 N N . ASP F 2 26 ? 2.511 8.130 27.929 1.00 96.51 21 ASP F N 1
ATOM 4009 C CA . ASP F 2 26 ? 2.941 8.973 26.822 1.00 96.32 21 ASP F CA 1
ATOM 4010 C C . ASP F 2 26 ? 3.063 8.121 25.567 1.00 96.02 21 ASP F C 1
ATOM 4011 O O . ASP F 2 26 ? 2.628 8.525 24.483 1.00 96.08 21 ASP F O 1
ATOM 4016 N N . VAL F 2 27 ? 3.665 6.941 25.726 1.00 95.57 22 VAL F N 1
ATOM 4017 C CA . VAL F 2 27 ? 3.873 6.008 24.616 1.00 95.23 22 VAL F CA 1
ATOM 4018 C C . VAL F 2 27 ? 2.610 5.253 24.235 1.00 94.79 22 VAL F C 1
ATOM 4019 O O . VAL F 2 27 ? 2.337 4.177 24.761 1.00 94.75 22 VAL F O 1
ATOM 4023 N N . LYS F 2 28 ? 1.838 5.829 23.324 1.00 94.44 23 LYS F N 1
ATOM 4024 C CA . LYS F 2 28 ? 0.620 5.193 22.852 1.00 93.89 23 LYS F CA 1
ATOM 4025 C C . LYS F 2 28 ? 1.016 4.588 21.518 1.00 93.49 23 LYS F C 1
ATOM 4026 O O . LYS F 2 28 ? 2.131 4.798 21.051 1.00 93.37 23 LYS F O 1
ATOM 4028 N N . LEU F 2 29 ? 0.113 3.843 20.902 1.00 93.17 24 LEU F N 1
ATOM 4029 C CA . LEU F 2 29 ? 0.427 3.213 19.630 1.00 92.84 24 LEU F CA 1
ATOM 4030 C C . LEU F 2 29 ? 0.463 4.231 18.486 1.00 92.60 24 LEU F C 1
ATOM 4031 O O . LEU F 2 29 ? 1.284 4.134 17.580 1.00 92.29 24 LEU F O 1
ATOM 4036 N N . GLU F 2 30 ? -0.417 5.217 18.527 1.00 92.60 25 GLU F N 1
ATOM 4037 C CA . GLU F 2 30 ? -0.437 6.198 17.456 1.00 92.91 25 GLU F CA 1
ATOM 4038 C C . GLU F 2 30 ? 0.449 7.391 17.794 1.00 92.67 25 GLU F C 1
ATOM 4039 O O . GLU F 2 30 ? 0.379 8.433 17.141 1.00 92.84 25 GLU F O 1
ATOM 4045 N N . ALA F 2 31 ? 1.290 7.233 18.813 1.00 92.23 26 ALA F N 1
ATOM 4046 C CA . ALA F 2 31 ? 2.186 8.305 19.225 1.00 91.72 26 ALA F CA 1
ATOM 4047 C C . ALA F 2 31 ? 3.293 8.504 18.188 1.00 91.57 26 ALA F C 1
ATOM 4048 O O . ALA F 2 31 ? 3.926 7.540 17.750 1.00 91.44 26 ALA F O 1
ATOM 4050 N N . SER F 2 32 ? 3.505 9.756 17.778 1.00 91.42 27 SER F N 1
ATOM 4051 C CA . SER F 2 32 ? 4.555 10.082 16.808 1.00 91.03 27 SER F CA 1
ATOM 4052 C C . SER F 2 32 ? 5.892 10.184 17.508 1.00 90.46 27 SER F C 1
ATOM 4053 O O . SER F 2 32 ? 6.001 10.728 18.604 1.00 89.88 27 SER F O 1
ATOM 4056 N N . PHE F 2 33 ? 6.916 9.657 16.861 1.00 90.45 28 PHE F N 1
ATOM 4057 C CA . PHE F 2 33 ? 8.240 9.711 17.431 1.00 90.45 28 PHE F CA 1
ATOM 4058 C C . PHE F 2 33 ? 8.728 11.156 17.498 1.00 90.72 28 PHE F C 1
ATOM 4059 O O . PHE F 2 33 ? 9.255 11.589 18.523 1.00 90.55 28 PHE F O 1
ATOM 4067 N N . LYS F 2 34 ? 8.530 11.914 16.423 1.00 91.08 29 LYS F N 1
ATOM 4068 C CA . LYS F 2 34 ? 8.991 13.301 16.414 1.00 91.52 29 LYS F CA 1
ATOM 4069 C C . LYS F 2 34 ? 8.094 14.303 17.127 1.00 91.33 29 LYS F C 1
ATOM 4070 O O . LYS F 2 34 ? 8.568 15.057 17.977 1.00 91.08 29 LYS F O 1
ATOM 4076 N N . GLU F 2 35 ? 6.804 14.295 16.800 1.00 91.30 30 GLU F N 1
ATOM 4077 C CA . GLU F 2 35 ? 5.854 15.241 17.393 1.00 91.06 30 GLU F CA 1
ATOM 4078 C C . GLU F 2 35 ? 5.356 15.024 18.830 1.00 90.84 30 GLU F C 1
ATOM 4079 O O . GLU F 2 35 ? 5.203 15.995 19.579 1.00 90.79 30 GLU F O 1
ATOM 4085 N N . ASP F 2 36 ? 5.097 13.774 19.217 1.00 90.65 31 ASP F N 1
ATOM 4086 C CA . ASP F 2 36 ? 4.595 13.472 20.567 1.00 90.29 31 ASP F CA 1
ATOM 4087 C C . ASP F 2 36 ? 5.698 13.054 21.548 1.00 89.95 31 ASP F C 1
ATOM 4088 O O . ASP F 2 36 ? 5.586 13.269 22.756 1.00 89.63 31 ASP F O 1
ATOM 4093 N N . LEU F 2 37 ? 6.758 12.445 21.025 1.00 89.81 32 LEU F N 1
ATOM 4094 C CA . LEU F 2 37 ? 7.867 11.987 21.865 1.00 89.57 32 LEU F CA 1
ATOM 4095 C C . LEU F 2 37 ? 9.066 12.938 21.787 1.00 89.08 32 LEU F C 1
ATOM 4096 O O . LEU F 2 37 ? 9.972 12.892 22.640 1.00 89.40 32 LEU F O 1
ATOM 4101 N N . GLY F 2 38 ? 9.063 13.784 20.756 1.00 87.82 33 GLY F N 1
ATOM 4102 C CA . GLY F 2 38 ? 10.126 14.753 20.572 1.00 86.29 33 GLY F CA 1
ATOM 4103 C C . GLY F 2 38 ? 11.493 14.129 20.412 1.00 84.97 33 GLY F C 1
ATOM 4104 O O . GLY F 2 38 ? 12.432 14.439 21.147 1.00 85.11 33 GLY F O 1
ATOM 4105 N N . ALA F 2 39 ? 11.599 13.225 19.454 1.00 83.58 34 ALA F N 1
ATOM 4106 C CA . ALA F 2 39 ? 12.864 12.581 19.192 1.00 82.16 34 ALA F CA 1
ATOM 4107 C C . ALA F 2 39 ? 13.425 13.215 17.926 1.00 81.10 34 ALA F C 1
ATOM 4108 O O . ALA F 2 39 ? 12.704 13.389 16.936 1.00 80.68 34 ALA F O 1
ATOM 4110 N N . ASP F 2 40 ? 14.702 13.584 17.969 1.00 79.93 35 ASP F N 1
ATOM 4111 C CA . ASP F 2 40 ? 15.327 14.181 16.805 1.00 79.16 35 ASP F CA 1
ATOM 4112 C C . ASP F 2 40 ? 16.034 13.112 16.001 1.00 78.59 35 ASP F C 1
ATOM 4113 O O . ASP F 2 40 ? 15.935 11.930 16.315 1.00 78.55 35 ASP F O 1
ATOM 4128 N N . LEU F 2 42 ? 19.077 12.305 15.876 1.00 74.28 37 LEU F N 1
ATOM 4129 C CA . LEU F 2 42 ? 20.021 11.514 16.634 1.00 72.87 37 LEU F CA 1
ATOM 4130 C C . LEU F 2 42 ? 19.206 10.551 17.500 1.00 72.34 37 LEU F C 1
ATOM 4131 O O . LEU F 2 42 ? 19.495 9.367 17.555 1.00 71.82 37 LEU F O 1
ATOM 4136 N N . ASP F 2 43 ? 18.171 11.044 18.167 1.00 72.05 38 ASP F N 1
ATOM 4137 C CA . ASP F 2 43 ? 17.366 10.150 18.998 1.00 71.28 38 ASP F CA 1
ATOM 4138 C C . ASP F 2 43 ? 16.845 9.008 18.138 1.00 70.53 38 ASP F C 1
ATOM 4139 O O . ASP F 2 43 ? 16.966 7.837 18.507 1.00 70.24 38 ASP F O 1
ATOM 4144 N N . VAL F 2 44 ? 16.301 9.347 16.977 1.00 69.55 39 VAL F N 1
ATOM 4145 C CA . VAL F 2 44 ? 15.768 8.327 16.094 1.00 69.35 39 VAL F CA 1
ATOM 4146 C C . VAL F 2 44 ? 16.770 7.216 15.780 1.00 68.90 39 VAL F C 1
ATOM 4147 O O . VAL F 2 44 ? 16.418 6.046 15.890 1.00 68.92 39 VAL F O 1
ATOM 4151 N N . VAL F 2 45 ? 18.014 7.529 15.421 1.00 68.40 40 VAL F N 1
ATOM 4152 C CA . VAL F 2 45 ? 18.917 6.415 15.123 1.00 67.99 40 VAL F CA 1
ATOM 4153 C C . VAL F 2 45 ? 19.317 5.612 16.356 1.00 68.24 40 VAL F C 1
ATOM 4154 O O . VAL F 2 45 ? 19.546 4.412 16.250 1.00 68.16 40 VAL F O 1
ATOM 4158 N N . GLU F 2 46 ? 19.399 6.239 17.525 1.00 69.04 41 GLU F N 1
ATOM 4159 C CA . GLU F 2 46 ? 19.759 5.468 18.713 1.00 69.95 41 GLU F CA 1
ATOM 4160 C C . GLU F 2 46 ? 18.578 4.543 19.048 1.00 69.85 41 GLU F C 1
ATOM 4161 O O . GLU F 2 46 ? 18.763 3.414 19.532 1.00 69.98 41 GLU F O 1
ATOM 4167 N N . LEU F 2 47 ? 17.374 5.034 18.759 1.00 69.04 42 LEU F N 1
ATOM 4168 C CA . LEU F 2 47 ? 16.136 4.295 18.979 1.00 68.53 42 LEU F CA 1
ATOM 4169 C C . LEU F 2 47 ? 16.089 3.074 18.051 1.00 67.61 42 LEU F C 1
ATOM 4170 O O . LEU F 2 47 ? 15.810 1.968 18.482 1.00 67.04 42 LEU F O 1
ATOM 4175 N N . VAL F 2 48 ? 16.360 3.293 16.773 1.00 66.93 43 VAL F N 1
ATOM 4176 C CA . VAL F 2 48 ? 16.373 2.216 15.805 1.00 66.90 43 VAL F CA 1
ATOM 4177 C C . VAL F 2 48 ? 17.475 1.194 16.119 1.00 67.42 43 VAL F C 1
ATOM 4178 O O . VAL F 2 48 ? 17.340 0.019 15.822 1.00 67.48 43 VAL F O 1
ATOM 4182 N N . MET F 2 49 ? 18.572 1.628 16.717 1.00 68.27 44 MET F N 1
ATOM 4183 C CA . MET F 2 49 ? 19.637 0.680 17.005 1.00 69.20 44 MET F CA 1
ATOM 4184 C C . MET F 2 49 ? 19.293 -0.173 18.217 1.00 69.40 44 MET F C 1
ATOM 4185 O O . MET F 2 49 ? 19.682 -1.329 18.316 1.00 69.50 44 MET F O 1
ATOM 4190 N N . GLU F 2 50 ? 18.555 0.401 19.145 1.00 69.96 45 GLU F N 1
ATOM 4191 C CA . GLU F 2 50 ? 18.166 -0.354 20.307 1.00 70.91 45 GLU F CA 1
ATOM 4192 C C . GLU F 2 50 ? 17.189 -1.461 19.876 1.00 70.60 45 GLU F C 1
ATOM 4193 O O . GLU F 2 50 ? 17.204 -2.566 20.424 1.00 69.92 45 GLU F O 1
ATOM 4199 N N . LEU F 2 51 ? 16.347 -1.152 18.895 1.00 70.14 46 LEU F N 1
ATOM 4200 C CA . LEU F 2 51 ? 15.378 -2.111 18.394 1.00 70.41 46 LEU F CA 1
ATOM 4201 C C . LEU F 2 51 ? 16.134 -3.174 17.625 1.00 70.93 46 LEU F C 1
ATOM 4202 O O . LEU F 2 51 ? 15.764 -4.348 17.646 1.00 70.94 46 LEU F O 1
ATOM 4207 N N . GLU F 2 52 ? 17.195 -2.761 16.939 1.00 71.41 47 GLU F N 1
ATOM 4208 C CA . GLU F 2 52 ? 17.998 -3.711 16.187 1.00 72.28 47 GLU F CA 1
ATOM 4209 C C . GLU F 2 52 ? 18.484 -4.714 17.195 1.00 73.03 47 GLU F C 1
ATOM 4210 O O . GLU F 2 52 ? 18.492 -5.904 16.952 1.00 73.48 47 GLU F O 1
ATOM 4216 N N . ASP F 2 53 ? 18.894 -4.205 18.342 1.00 74.20 48 ASP F N 1
ATOM 4217 C CA . ASP F 2 53 ? 19.401 -5.034 19.419 1.00 75.27 48 ASP F CA 1
ATOM 4218 C C . ASP F 2 53 ? 18.301 -5.952 19.994 1.00 75.80 48 ASP F C 1
ATOM 4219 O O . ASP F 2 53 ? 18.330 -7.169 19.802 1.00 76.02 48 ASP F O 1
ATOM 4224 N N . GLU F 2 54 ? 17.328 -5.357 20.678 1.00 76.36 49 GLU F N 1
ATOM 4225 C CA . GLU F 2 54 ? 16.234 -6.097 21.312 1.00 76.81 49 GLU F CA 1
ATOM 4226 C C . GLU F 2 54 ? 15.638 -7.229 20.496 1.00 76.78 49 GLU F C 1
ATOM 4227 O O . GLU F 2 54 ? 15.643 -8.379 20.923 1.00 76.60 49 GLU F O 1
ATOM 4233 N N . PHE F 2 55 ? 15.122 -6.887 19.326 1.00 76.94 50 PHE F N 1
ATOM 4234 C CA . PHE F 2 55 ? 14.483 -7.850 18.454 1.00 77.22 50 PHE F CA 1
ATOM 4235 C C . PHE F 2 55 ? 15.425 -8.476 17.423 1.00 78.01 50 PHE F C 1
ATOM 4236 O O . PHE F 2 55 ? 14.999 -9.249 16.559 1.00 77.88 50 PHE F O 1
ATOM 4244 N N . ASP F 2 56 ? 16.707 -8.144 17.510 1.00 78.83 51 ASP F N 1
ATOM 4245 C CA . ASP F 2 56 ? 17.700 -8.683 16.579 1.00 79.80 51 ASP F CA 1
ATOM 4246 C C . ASP F 2 56 ? 17.343 -8.610 15.087 1.00 80.16 51 ASP F C 1
ATOM 4247 O O . ASP F 2 56 ? 17.140 -9.640 14.445 1.00 80.56 51 ASP F O 1
ATOM 4252 N N . MET F 2 57 ? 17.262 -7.406 14.530 1.00 80.38 52 MET F N 1
ATOM 4253 C CA . MET F 2 57 ? 16.975 -7.268 13.106 1.00 80.75 52 MET F CA 1
ATOM 4254 C C . MET F 2 57 ? 17.840 -6.198 12.442 1.00 80.94 52 MET F C 1
ATOM 4255 O O . MET F 2 57 ? 18.793 -5.690 13.041 1.00 80.75 52 MET F O 1
ATOM 4260 N N . GLU F 2 58 ? 17.530 -5.875 11.193 1.00 81.40 53 GLU F N 1
ATOM 4261 C CA . GLU F 2 58 ? 18.294 -4.859 10.469 1.00 82.01 53 GLU F CA 1
ATOM 4262 C C . GLU F 2 58 ? 17.373 -3.765 9.953 1.00 82.06 53 GLU F C 1
ATOM 4263 O O . GLU F 2 58 ? 16.502 -4.033 9.116 1.00 81.94 53 GLU F O 1
ATOM 4269 N N . ILE F 2 59 ? 17.555 -2.541 10.448 1.00 81.88 54 ILE F N 1
ATOM 4270 C CA . ILE F 2 59 ? 16.755 -1.413 9.969 1.00 81.62 54 ILE F CA 1
ATOM 4271 C C . ILE F 2 59 ? 17.673 -0.481 9.163 1.00 81.35 54 ILE F C 1
ATOM 4272 O O . ILE F 2 59 ? 18.551 0.178 9.718 1.00 81.18 54 ILE F O 1
ATOM 4277 N N . SER F 2 60 ? 17.481 -0.456 7.847 1.00 81.24 55 SER F N 1
ATOM 4278 C CA . SER F 2 60 ? 18.291 0.383 6.967 1.00 81.04 55 SER F CA 1
ATOM 4279 C C . SER F 2 60 ? 18.019 1.864 7.224 1.00 81.18 55 SER F C 1
ATOM 4280 O O . SER F 2 60 ? 17.076 2.211 7.937 1.00 81.02 55 SER F O 1
ATOM 4283 N N . ASP F 2 61 ? 18.840 2.737 6.649 1.00 81.42 56 ASP F N 1
ATOM 4284 C CA . ASP F 2 61 ? 18.643 4.167 6.855 1.00 82.17 56 ASP F CA 1
ATOM 4285 C C . ASP F 2 61 ? 17.248 4.572 6.341 1.00 82.54 56 ASP F C 1
ATOM 4286 O O . ASP F 2 61 ? 16.586 5.443 6.918 1.00 82.33 56 ASP F O 1
ATOM 4291 N N . GLU F 2 62 ? 16.790 3.910 5.282 1.00 83.06 57 GLU F N 1
ATOM 4292 C CA . GLU F 2 62 ? 15.482 4.200 4.701 1.00 83.80 57 GLU F CA 1
ATOM 4293 C C . GLU F 2 62 ? 14.361 3.595 5.495 1.00 83.81 57 GLU F C 1
ATOM 4294 O O . GLU F 2 62 ? 13.325 4.210 5.696 1.00 83.79 57 GLU F O 1
ATOM 4300 N N . ASP F 2 63 ? 14.563 2.358 5.907 1.00 84.18 58 ASP F N 1
ATOM 4301 C CA . ASP F 2 63 ? 13.567 1.656 6.687 1.00 84.84 58 ASP F CA 1
ATOM 4302 C C . ASP F 2 63 ? 13.117 2.537 7.834 1.00 85.15 58 ASP F C 1
ATOM 4303 O O . ASP F 2 63 ? 11.921 2.708 8.071 1.00 85.26 58 ASP F O 1
ATOM 4308 N N . ALA F 2 64 ? 14.100 3.096 8.535 1.00 85.60 59 ALA F N 1
ATOM 4309 C CA . ALA F 2 64 ? 13.866 3.931 9.703 1.00 86.18 59 ALA F CA 1
ATOM 4310 C C . ALA F 2 64 ? 13.049 5.192 9.463 1.00 86.79 59 ALA F C 1
ATOM 4311 O O . ALA F 2 64 ? 12.395 5.694 10.386 1.00 86.65 59 ALA F O 1
ATOM 4313 N N . GLU F 2 65 ? 13.083 5.705 8.236 1.00 87.39 60 GLU F N 1
ATOM 4314 C CA . GLU F 2 65 ? 12.328 6.905 7.910 1.00 88.13 60 GLU F CA 1
ATOM 4315 C C . GLU F 2 65 ? 10.866 6.562 7.640 1.00 88.60 60 GLU F C 1
ATOM 4316 O O . GLU F 2 65 ? 10.053 7.452 7.393 1.00 88.79 60 GLU F O 1
ATOM 4322 N N . LYS F 2 66 ? 10.530 5.275 7.666 1.00 88.94 61 LYS F N 1
ATOM 4323 C CA . LYS F 2 66 ? 9.148 4.878 7.434 1.00 89.27 61 LYS F CA 1
ATOM 4324 C C . LYS F 2 66 ? 8.392 4.684 8.739 1.00 88.97 61 LYS F C 1
ATOM 4325 O O . LYS F 2 66 ? 7.203 5.009 8.816 1.00 89.01 61 LYS F O 1
ATOM 4331 N N . ILE F 2 67 ? 9.073 4.153 9.757 1.00 88.49 62 ILE F N 1
ATOM 4332 C CA . ILE F 2 67 ? 8.428 3.928 11.047 1.00 88.16 62 ILE F CA 1
ATOM 4333 C C . ILE F 2 67 ? 8.110 5.268 11.726 1.00 87.85 62 ILE F C 1
ATOM 4334 O O . ILE F 2 67 ? 8.775 5.701 12.676 1.00 87.71 62 ILE F O 1
ATOM 4339 N N . ALA F 2 68 ? 7.063 5.910 11.220 1.00 87.30 63 ALA F N 1
ATOM 4340 C CA . ALA F 2 68 ? 6.615 7.203 11.713 1.00 86.81 63 ALA F CA 1
ATOM 4341 C C . ALA F 2 68 ? 6.249 7.213 13.196 1.00 86.26 63 ALA F C 1
ATOM 4342 O O . ALA F 2 68 ? 6.751 8.042 13.959 1.00 86.26 63 ALA F O 1
ATOM 4344 N N . THR F 2 69 ? 5.372 6.301 13.605 1.00 85.59 64 THR F N 1
ATOM 4345 C CA . THR F 2 69 ? 4.950 6.247 15.001 1.00 84.63 64 THR F CA 1
ATOM 4346 C C . THR F 2 69 ? 5.285 4.902 15.614 1.00 83.76 64 THR F C 1
ATOM 4347 O O . THR F 2 69 ? 5.966 4.085 15.003 1.00 83.59 64 THR F O 1
ATOM 4351 N N . VAL F 2 70 ? 4.789 4.681 16.825 1.00 82.84 65 VAL F N 1
ATOM 4352 C CA . VAL F 2 70 ? 5.025 3.438 17.552 1.00 81.99 65 VAL F CA 1
ATOM 4353 C C . VAL F 2 70 ? 4.414 2.239 16.809 1.00 81.56 65 VAL F C 1
ATOM 4354 O O . VAL F 2 70 ? 5.117 1.297 16.434 1.00 81.22 65 VAL F O 1
ATOM 4358 N N . GLY F 2 71 ? 3.101 2.295 16.590 1.00 81.18 66 GLY F N 1
ATOM 4359 C CA . GLY F 2 71 ? 2.395 1.228 15.896 1.00 80.28 66 GLY F CA 1
ATOM 4360 C C . GLY F 2 71 ? 3.124 0.722 14.668 1.00 79.63 66 GLY F C 1
ATOM 4361 O O . GLY F 2 71 ? 3.186 -0.482 14.446 1.00 79.95 66 GLY F O 1
ATOM 4362 N N . ASP F 2 72 ? 3.673 1.641 13.874 1.00 78.71 67 ASP F N 1
ATOM 4363 C CA . ASP F 2 72 ? 4.413 1.298 12.661 1.00 77.51 67 ASP F CA 1
ATOM 4364 C C . ASP F 2 72 ? 5.627 0.447 13.007 1.00 76.18 67 ASP F C 1
ATOM 4365 O O . ASP F 2 72 ? 5.913 -0.536 12.341 1.00 76.16 67 ASP F O 1
ATOM 4370 N N . ALA F 2 73 ? 6.348 0.833 14.048 1.00 74.60 68 ALA F N 1
ATOM 4371 C CA . ALA F 2 73 ? 7.528 0.088 14.453 1.00 73.35 68 ALA F CA 1
ATOM 4372 C C . ALA F 2 73 ? 7.147 -1.313 14.925 1.00 72.50 68 ALA F C 1
ATOM 4373 O O . ALA F 2 73 ? 7.871 -2.287 14.679 1.00 71.81 68 ALA F O 1
ATOM 4375 N N . VAL F 2 74 ? 6.020 -1.399 15.628 1.00 71.65 69 VAL F N 1
ATOM 4376 C CA . VAL F 2 74 ? 5.537 -2.679 16.121 1.00 70.89 69 VAL F CA 1
ATOM 4377 C C . VAL F 2 74 ? 5.261 -3.573 14.921 1.00 70.32 69 VAL F C 1
ATOM 4378 O O . VAL F 2 74 ? 5.673 -4.724 14.901 1.00 70.13 69 VAL F O 1
ATOM 4382 N N . ASN F 2 75 ? 4.595 -3.010 13.915 1.00 70.17 70 ASN F N 1
ATOM 4383 C CA . ASN F 2 75 ? 4.242 -3.714 12.685 1.00 70.26 70 ASN F CA 1
ATOM 4384 C C . ASN F 2 75 ? 5.428 -4.221 11.901 1.00 69.58 70 ASN F C 1
ATOM 4385 O O . ASN F 2 75 ? 5.363 -5.299 11.311 1.00 69.92 70 ASN F O 1
ATOM 4390 N N . TYR F 2 76 ? 6.498 -3.434 11.877 1.00 68.27 71 TYR F N 1
ATOM 4391 C CA . TYR F 2 76 ? 7.704 -3.798 11.153 1.00 66.77 71 TYR F CA 1
ATOM 4392 C C . TYR F 2 76 ? 8.422 -4.919 11.877 1.00 65.90 71 TYR F C 1
ATOM 4393 O O . TYR F 2 76 ? 9.039 -5.783 11.247 1.00 65.70 71 TYR F O 1
ATOM 4402 N N . ILE F 2 77 ? 8.347 -4.895 13.203 1.00 64.62 72 ILE F N 1
ATOM 4403 C CA . ILE F 2 77 ? 8.977 -5.927 14.013 1.00 63.69 72 ILE F CA 1
ATOM 4404 C C . ILE F 2 77 ? 8.254 -7.277 13.837 1.00 63.33 72 ILE F C 1
ATOM 4405 O O . ILE F 2 77 ? 8.845 -8.326 14.023 1.00 62.92 72 ILE F O 1
ATOM 4410 N N . GLN F 2 78 ? 6.978 -7.238 13.479 1.00 63.22 73 GLN F N 1
ATOM 4411 C CA . GLN F 2 78 ? 6.215 -8.455 13.231 1.00 63.98 73 GLN F CA 1
ATOM 4412 C C . GLN F 2 78 ? 6.279 -8.708 11.700 1.00 64.60 73 GLN F C 1
ATOM 4413 O O . GLN F 2 78 ? 7.263 -9.335 11.231 1.00 65.36 73 GLN F O 1
#

B-factor: mean 52.36, std 19.67, range [18.22, 98.42]

Radius of gyration: 25.23 Å; Cα contacts (8 Å, |Δi|>4): 1029; chains: 6; bounding box: 71×71×49 Å

Sequence (570 aa):
AYGIGLDITELKRIASMAGRQKRFAERILTRSELDQYYELSEARKNEFLAGRFAAKEAFSKAFGTGIGRQLSFQDIEIRKDQNGKPYIICTKLSQAAVHVSITHTKEYAAAQVVIERLAYGIGLDITELKRIASMAGRQKRFAERILTRSELDQYYELSEARKNEFLAGRFAAKEAFSKAFGTGIGRQLSFQDIEIRKDQNGKPYIICTKLSQAAVHVSITHTKEYAAAQVVIERLYGIGLDITELKRIASMAGRQKRFAERILTRSELDQYYELSEARKNEFLAGRFAAKEAFSKAFGTGIGRQLSFQDIEIRKDQNGKPYIICTKLSQAAVHVSITHTKEYAAAQVVIERSADTLERVTKIIVDRLGVDEADVKLEASFKEDLGADLDVVELVMELEDEFDMEISDEDAEKIATVGDAVNYIQADTLERVTKIIVDRLGVDEADVKLEASFKEDLGADLDVVELVMELEDEFDMEISDEDAEKIATVGDAVNYIQNADTLERVTKIIVDRLGVDEADVKLEASFKEDLGADLDVVELVMELEDEFDMEISDEDAEKIATVGDAVNYIQ

Solvent-accessible surface area: 26422 Å² total; per-residue (Å²): 84,118,11,14,0,2,12,14,9,31,31,70,70,0,45,89,10,105,75,41,13,120,93,0,0,77,34,0,2,13,79,52,0,36,103,83,3,100,88,34,62,119,68,52,29,24,39,24,0,0,4,15,7,0,0,0,36,0,0,5,74,2,20,56,40,30,38,2,181,105,0,26,10,83,26,0,31,1,108,136,66,112,80,37,36,16,83,12,76,17,104,99,36,91,142,20,27,34,32,4,1,25,6,72,7,100,94,11,0,1,0,4,0,21,5,38,66,146,35,125,4,7,0,3,10,13,6,45,23,63,67,0,39,53,6,22,70,123,20,97,82,2,7,95,31,0,2,13,187,56,0,21,84,67,20,128,92,61,70,91,71,35,50,38,67,28,0,0,0,32,8,0,0,0,39,0,0,1,53,8,55,16,24,24,38,5,49,96,2,23,5,84,30,0,30,0,90,59,55,187,150,44,58,42,86,10,75,9,103,115,46,104,157,26,31,28,48,16,5,24,8,79,14,78,84,8,0,1,0,5,0,14,8,53,50,194,103,7,1,0,2,14,11,6,13,35,156,38,0,38,79,5,96,73,48,19,51,46,0,0,103,37,0,2,14,78,60,1,31,88,90,8,106,147,58,64,79,74,68,54,31,52,26,0,0,4,12,6,0,0,0,38,0,7,2,51,7,70,19,31,24,40,7,58,83,1,25,4,88,55,0,31,0,116,126,56,183,76,39,73,16,82,13,62,25,136,72,146,86,87,40,56,44,22,8,4,26,6,65,20,76,91,10,0,1,0,4,0,11,19,25,112,88,90,80,10,50,66,90,1,11,138,14,1,42,98,54,15,74,13,99,110,95,54,15,53,91,144,11,20,9,114,129,91,9,44,2,66,24,31,34,18,6,5,3,3,43,6,10,80,64,26,137,55,159,2,58,15,106,43,21,81,144,8,52,32,0,9,34,0,16,97,67,13,144,107,90,24,45,114,87,1,20,134,14,1,36,97,96,26,56,25,142,87,106,68,18,42,89,131,9,13,12,127,152,89,8,65,8,68,11,32,42,11,17,4,7,13,60,8,11,83,70,31,135,50,146,4,50,15,97,43,23,86,152,17,59,28,0,7,50,1,14,83,49,16,103,148,91,106,26,42,103,93,1,15,142,19,3,33,75,88,35,57,33,107,110,100,62,13,53,92,158,6,28,13,133,75,97,14,43,3,54,15,19,44,20,29,6,0,23,36,6,46,119,71,29,126,53,156,6,59,29,91,41,15,96,157,12,61,31,0,9,55,2,10,99,78,23,148

Organism: Bacillus subtilis (strain 168) (NCBI:txid224308)

CATH classification: 3.90.470.20

Secondary structure (DSSP, 8-state):
--EEEEEEEEHHHHHTTTTSHHHHHHHH--HHHHHHHHTS-HHHHHHHHHHHHHHHHHHHHHTTS-SSSS--GGGEEEEE-TTS-EEEEETT--SEEEEEEEEE-SSEEEEEEEEEE-/--EEEEEEEEHHHHHHHHHH-TTHHHHHS-HHHHHHHHTS-HHHHHHHHHHHHHHHHHHHHHHTS-SSSS--GGGEEEEE-TTS-EEEEETT-SS-EEEEEEEE-SSEEEEEEEEE--/-EEEEEEEEHHHHH--TTHHHHHHHHH--HHHHHHHHTS-HHHHHHHHHHHHHHHHHHHHHTTS-SSSS--GGG-EEEE-TT--EEEE--S--SSEEEEEEEE-SSEEEEEEEEE-/--HHHHHHHHHHHHHSS--SS---TT-BHHHHS----HHHHHHHHHHHHTT----HHHHHH--BHHHHHHH--/-HHHHHHHHHHHHHH---SS---TT-BHHHHH----HHHHHHHHHHHHTT----HHHHHT--BHHHHHHHHH-/-HHHHHHHHHHHHHS---STT--TT-BTTTTS----HHHHHHHHHHHHTT----TTGGGT--BHHHHHHHH-

InterPro domains:
  IPR002582 Holo-[acyl carrier protein] synthase [MF_00101] (3-118)
  IPR002582 Holo-[acyl carrier protein] synthase [TIGR00516] (1-120)
  IPR004568 Phosphopantetheine-protein transferase domain [TIGR00556] (1-118)
  IPR008278 4'-phosphopantetheinyl transferase domain [PF01648] (4-112)
  IPR037143 4'-phosphopantetheinyl transferase domain superfamily [G3DSA:3.90.470.20] (1-121)
  IPR037143 4'-phosphopantetheinyl transferase domain superfamily [SSF56214] (1-117)
  IPR050559 Phosphopantetheinyl Transferase Superfamily [PTHR12215] (4-79)

Nearest PDB structures (foldseek):
  1f80-assembly1_F  TM=1.014E+00  e=7.100E-12  Bacillus subtilis
  8xks-assembly1_R  TM=8.956E-01  e=1.980E-04  Chlamydomonas reinhardtii
  8xqx-assembly1_J  TM=8.843E-01  e=4.149E-04  Chlamydomonas reinhardtii
  8ahq-assembly1_C  TM=8.818E-01  e=1.545E-01  Streptomyces virginiae
  4ca3-assembly1_A  TM=8.694E-01  e=3.445E-01  Streptomyces virginiae